Protein AF-A0A520XEC2-F1 (afdb_monomer)

Nearest PDB structures (foldseek):
  7q06-assembly1_D  TM=2.116E-01  e=5.324E+00  Comamonas sp.

Radius of gyration: 23.87 Å; Cα contacts (8 Å, |Δi|>4): 635; chains: 1; bounding box: 54×61×66 Å

pLDDT: mean 87.3, std 12.92, range [34.19, 98.62]

Sequence (380 aa):
MLSDDNLDLIRSQIETAYKATEEPVVKQLRSFAVKIKDEVKILRPYTATAVSFVSADGGNNNIKFNPCVLELVRIVDSRGVQCAIDPIFGNSNLNDLNERVERITPLKRLCDDLDLERLSDISYLLSGMGQPEKTASAVKIYRDIVEWAILYDFLFNEWGNNTIIIREGLLRTKSIKNTLFPILDKKIKEKCIEHKQKRNINVNVVGVAKESAVISRLSLALALENVFRLPYPCYVKVPDEIEQYCYNYDRTWFNTFEEFSGSEENQSYASMGKLFLVKFGDGPFDPVWPVDIAVWDVENAEMILGQLLHDARLGFPIPDFPLSIQNAHGHAKINGIEVEMIEDMLIEGISKTLPDSERESIYRIKYLHRNLTGARYKNA

Secondary structure (DSSP, 8-state):
---HHHHHHHHHHHHHHIIIIIHHHHHHHHHHHHHHHHT-EE------EEEEEEEPPTTTSEEEETTEEEEEEEEEETTS-EEEEEEEETT--HHHHHHHHTT-HHHHHHHHHTT-SSGGGG-GGGGGTT-TTTHHHHHHHHHHHHHHHHHHHHTTS--SS-EEEEEES-SB-SSS-TTTHHHHHHHHHHHHHHHHHHHS--EEEEEE-S--HHHHHHHHHHHHTTTT--SS-EEEEPPHHHHHHH--S-GGGT--GGG--S-GGG---SB-EEEEEEE-SSSTT--EEEEEEEGGGGGGHHHHHHHHHHHHTT--SSTTS-HHHHHHHHHHPPPHHHHHHHHHHHHHHHHHTS-HHHHHHHHHHHHHS--HHHHHHTT-

Mean predicted aligned error: 7.41 Å

Foldseek 3Di:
DDDPVRVVVVVVVVVVCCVVPPVVLLVVLLVLLVVQLVQKDFFAADAAAEKEKDWADQVQQWFDDPPWTWGWGWMAMLVLHTQDTDIDTLQAAQVNQQVVCVVRVLSVVLCVLLVHPGPCLFAVLLNCHNPNVRNVVNVVLVSVSSLLSSLLVVLVDDDPAAYEYEYAAFQFDNSGFQVSQQVSLVSSVVSQVVCCVPPVHGYWYKYWYPDDLLCVSSVVSNVVNLSQLAQHKIKGFNDLVSSVVSDPDDCLQSDEPVVDPDDPPDGGHGGQWGWMWIFLHRHSPGDTIIMTTGPVCVVVVSNNVSNQSVQQCVDPPRHSHGNRNVSNNVSNRDDPVNSVVVVVVVLVVVLVVDDPVVNVVSVCCVPVVPPPVVVVPVVD

Organism: NCBI:txid2597224

Solvent-accessible surface area (backbone atoms only — not comparable to full-atom values): 20348 Å² total; per-residue (Å²): 130,87,52,72,76,56,49,56,53,49,48,53,50,50,54,53,48,37,63,74,64,44,48,64,52,55,52,52,39,33,54,50,26,53,61,50,41,80,58,56,37,82,54,55,79,37,90,54,50,74,43,18,43,24,62,36,54,75,86,64,30,61,47,78,55,86,93,49,38,38,38,48,46,33,29,14,23,37,86,60,50,77,72,41,77,46,84,42,49,58,72,44,41,60,72,64,50,46,65,44,31,80,73,31,66,33,41,33,53,47,33,61,77,65,73,48,93,44,60,66,76,46,16,79,64,44,71,27,32,50,36,78,93,33,20,73,60,15,52,55,35,50,45,52,47,46,52,52,16,44,58,56,45,57,60,72,57,89,73,94,54,38,30,38,42,37,40,78,35,54,45,53,53,85,47,45,34,36,69,51,36,53,57,50,49,51,53,50,53,52,41,31,50,46,38,35,74,77,69,73,26,56,51,47,58,36,8,43,25,94,72,46,57,49,54,69,69,31,45,64,26,31,61,75,65,47,50,67,54,40,80,44,26,30,33,31,74,59,55,67,72,58,49,55,70,43,48,92,65,70,72,42,70,69,36,36,77,88,74,56,93,66,74,85,89,74,60,69,19,24,22,48,41,45,51,25,45,34,28,48,32,45,51,48,81,48,64,71,34,46,34,17,36,33,56,96,48,50,92,46,41,66,57,54,52,7,29,46,33,56,40,7,64,67,15,66,93,54,68,45,37,48,27,36,47,47,40,1,42,60,57,24,53,63,50,74,66,55,51,52,52,52,54,49,53,51,52,51,58,60,36,70,82,47,58,73,78,55,35,53,52,52,54,46,47,62,67,70,66,54,58,68,74,59,66,66,61,73,79,109

Structure (mmCIF, N/CA/C/O backbone):
data_AF-A0A520XEC2-F1
#
_entry.id   AF-A0A520XEC2-F1
#
loop_
_atom_site.group_PDB
_atom_site.id
_atom_site.type_symbol
_atom_site.label_atom_id
_atom_site.label_alt_id
_atom_site.label_comp_id
_atom_site.label_asym_id
_atom_site.label_entity_id
_atom_site.label_seq_id
_atom_site.pdbx_PDB_ins_code
_atom_site.Cartn_x
_atom_site.Cartn_y
_atom_site.Cartn_z
_atom_site.occupancy
_atom_site.B_iso_or_equiv
_atom_site.auth_seq_id
_atom_site.auth_comp_id
_atom_site.auth_asym_id
_atom_site.auth_atom_id
_atom_site.pdbx_PDB_model_num
ATOM 1 N N . MET A 1 1 ? 25.606 -23.451 22.692 1.00 56.66 1 MET A N 1
ATOM 2 C CA . MET A 1 1 ? 24.516 -23.420 23.688 1.00 56.66 1 MET A CA 1
ATOM 3 C C . MET A 1 1 ? 24.970 -22.465 24.781 1.00 56.66 1 MET A C 1
ATOM 5 O O . MET A 1 1 ? 26.112 -22.604 25.203 1.00 56.66 1 MET A O 1
ATOM 9 N N . LEU A 1 2 ? 24.188 -21.439 25.130 1.00 60.25 2 LEU A N 1
ATOM 10 C CA . LEU A 1 2 ? 24.533 -20.555 26.256 1.00 60.25 2 LEU A CA 1
ATOM 11 C C . LEU A 1 2 ? 24.503 -21.395 27.548 1.00 60.25 2 LEU A C 1
ATOM 13 O O . LEU A 1 2 ? 23.601 -22.216 27.689 1.00 60.25 2 LEU A O 1
ATOM 17 N N . SER A 1 3 ? 25.496 -21.254 28.431 1.00 77.50 3 SER A N 1
ATOM 18 C CA . SER A 1 3 ? 25.502 -21.912 29.751 1.00 77.50 3 SER A CA 1
ATOM 19 C C . SER A 1 3 ? 24.485 -21.262 30.695 1.00 77.50 3 SER A C 1
ATOM 21 O O . SER A 1 3 ? 24.172 -20.084 30.528 1.00 77.50 3 SER A O 1
ATOM 23 N N . ASP A 1 4 ? 24.008 -21.998 31.701 1.00 71.56 4 ASP A N 1
ATOM 24 C CA . ASP A 1 4 ? 22.978 -21.516 32.639 1.00 71.56 4 ASP A CA 1
ATOM 25 C C . ASP A 1 4 ? 23.395 -20.225 33.374 1.00 71.56 4 ASP A C 1
ATOM 27 O O . ASP A 1 4 ? 22.620 -19.271 33.416 1.00 71.56 4 ASP A O 1
ATOM 31 N N . ASP A 1 5 ? 24.658 -20.111 33.802 1.00 71.25 5 ASP A N 1
ATOM 32 C CA . ASP A 1 5 ? 25.199 -18.882 34.418 1.00 71.25 5 ASP A CA 1
ATOM 33 C C . ASP A 1 5 ? 25.153 -17.662 33.476 1.00 71.25 5 ASP A C 1
ATOM 35 O O . ASP A 1 5 ? 24.955 -16.522 33.902 1.00 71.25 5 ASP A O 1
ATOM 39 N N . ASN A 1 6 ? 25.311 -17.893 32.168 1.00 81.00 6 ASN A N 1
ATOM 40 C CA . ASN A 1 6 ? 25.213 -16.8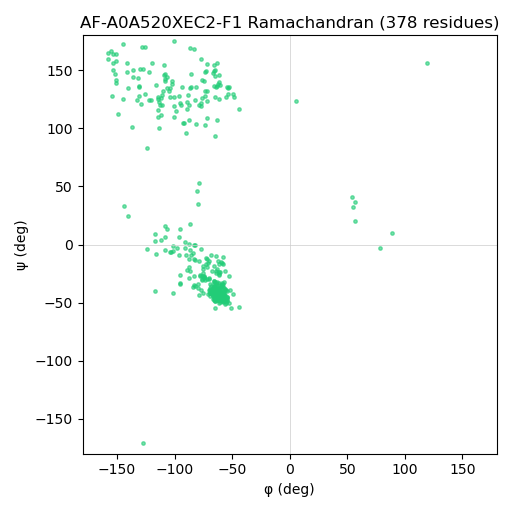34 31.166 1.00 81.00 6 ASN A CA 1
ATOM 41 C C . ASN A 1 6 ? 23.753 -16.438 30.910 1.00 81.00 6 ASN A C 1
ATOM 43 O O . ASN A 1 6 ? 23.491 -15.282 30.584 1.00 81.00 6 ASN A O 1
ATOM 47 N N . LEU A 1 7 ? 22.796 -17.358 31.069 1.00 86.12 7 LEU A N 1
ATOM 48 C CA . LEU A 1 7 ? 21.372 -17.065 30.898 1.00 86.12 7 LEU A CA 1
ATOM 49 C C . LEU A 1 7 ? 20.835 -16.162 32.010 1.00 86.12 7 LEU A C 1
ATOM 51 O O . LEU A 1 7 ? 20.096 -15.224 31.712 1.00 86.12 7 LEU A O 1
ATOM 55 N N . ASP A 1 8 ? 21.230 -16.393 33.262 1.00 88.00 8 ASP A N 1
ATOM 56 C CA . ASP A 1 8 ? 20.793 -15.551 34.382 1.00 88.00 8 ASP A CA 1
ATOM 57 C C . ASP A 1 8 ? 21.402 -14.143 34.317 1.00 88.00 8 ASP A C 1
ATOM 59 O O . ASP A 1 8 ? 20.705 -13.150 34.552 1.00 88.00 8 ASP A O 1
ATOM 63 N N . LEU A 1 9 ? 22.669 -14.030 33.896 1.00 88.75 9 LEU A N 1
ATOM 64 C CA . LEU A 1 9 ? 23.296 -12.735 33.630 1.00 88.75 9 LEU A CA 1
ATOM 65 C C . LEU A 1 9 ? 22.572 -11.979 32.506 1.00 88.75 9 LEU A C 1
ATOM 67 O O . LEU A 1 9 ? 22.241 -10.803 32.673 1.00 88.75 9 LEU A O 1
ATOM 71 N N . ILE A 1 10 ? 22.286 -12.651 31.385 1.00 90.12 10 ILE A N 1
ATOM 72 C CA . ILE A 1 10 ? 21.555 -12.062 30.254 1.00 90.12 10 ILE A CA 1
ATOM 73 C C . ILE A 1 10 ? 20.150 -11.628 30.688 1.00 90.12 10 ILE A C 1
ATOM 75 O O . ILE A 1 10 ? 19.733 -10.519 30.359 1.00 90.12 10 ILE A O 1
ATOM 79 N N . ARG A 1 11 ? 19.428 -12.448 31.463 1.00 91.38 11 ARG A N 1
ATOM 80 C CA . ARG A 1 11 ? 18.095 -12.098 31.979 1.00 91.38 11 ARG A CA 1
ATOM 81 C C . ARG A 1 11 ? 18.143 -10.819 32.814 1.00 91.38 11 ARG A C 1
ATOM 83 O O . ARG A 1 11 ? 17.372 -9.900 32.552 1.00 91.38 11 ARG A O 1
ATOM 90 N N . SER A 1 12 ? 19.077 -10.731 33.760 1.00 91.69 12 SER A N 1
ATOM 91 C CA . SER A 1 12 ? 19.251 -9.546 34.613 1.00 91.69 12 SER A CA 1
ATOM 92 C C . SER A 1 12 ? 19.592 -8.285 33.804 1.00 91.69 12 SER A C 1
ATOM 94 O O . SER A 1 12 ? 19.034 -7.207 34.041 1.00 91.69 12 SER A O 1
ATOM 96 N N . GLN A 1 13 ? 20.458 -8.416 32.793 1.00 92.44 13 GLN A N 1
ATOM 97 C CA . GLN A 1 13 ? 20.800 -7.318 31.887 1.00 92.44 13 GLN A CA 1
ATOM 98 C C . GLN A 1 13 ? 19.598 -6.860 31.052 1.00 92.44 13 GLN A C 1
ATOM 100 O O . GLN A 1 13 ? 19.365 -5.656 30.946 1.00 92.44 13 GLN A O 1
ATOM 105 N N . ILE A 1 14 ? 18.809 -7.796 30.512 1.00 93.31 14 ILE A N 1
ATOM 106 C CA . ILE A 1 14 ? 17.584 -7.491 29.759 1.00 93.31 14 ILE A CA 1
ATOM 107 C C . ILE A 1 14 ? 16.570 -6.775 30.651 1.00 93.31 14 ILE A C 1
ATOM 109 O O . ILE A 1 14 ? 16.028 -5.753 30.243 1.00 93.31 14 ILE A O 1
ATOM 113 N N . GLU A 1 15 ? 16.325 -7.259 31.871 1.00 93.06 15 GLU A N 1
ATOM 114 C CA . GLU A 1 15 ? 15.374 -6.627 32.794 1.00 93.06 15 GLU A CA 1
ATOM 115 C C . GLU A 1 15 ? 15.797 -5.208 33.185 1.00 93.06 15 GLU A C 1
ATOM 117 O O . GLU A 1 15 ? 14.964 -4.300 33.248 1.00 93.06 15 GLU A O 1
ATOM 122 N N . THR A 1 16 ? 17.092 -5.007 33.433 1.00 92.94 16 THR A N 1
ATOM 123 C CA . THR A 1 16 ? 17.647 -3.692 33.775 1.00 92.94 16 THR A CA 1
ATOM 124 C C . THR A 1 16 ? 17.535 -2.730 32.595 1.00 92.94 16 THR A C 1
ATOM 126 O O . THR A 1 16 ? 17.061 -1.606 32.769 1.00 92.94 16 THR A O 1
ATOM 129 N N . ALA A 1 17 ? 17.911 -3.175 31.392 1.00 90.38 17 ALA A N 1
ATOM 130 C CA . ALA A 1 17 ? 17.786 -2.383 30.172 1.00 90.38 17 ALA A CA 1
ATOM 131 C C . ALA A 1 17 ? 16.318 -2.041 29.880 1.00 90.38 17 ALA A C 1
ATOM 133 O O . ALA A 1 17 ? 15.995 -0.875 29.684 1.00 90.38 17 ALA A O 1
ATOM 134 N N . TYR A 1 18 ? 15.414 -3.023 29.965 1.00 92.56 18 TYR A N 1
ATOM 135 C CA . TYR A 1 18 ? 13.980 -2.822 29.765 1.00 92.56 18 TYR A CA 1
ATOM 136 C C . TYR A 1 18 ? 13.420 -1.742 30.696 1.00 92.56 18 TYR A C 1
ATOM 138 O O . TYR A 1 18 ? 12.778 -0.806 30.224 1.00 92.56 18 TYR A O 1
ATOM 146 N N . LYS A 1 19 ? 13.688 -1.826 32.006 1.00 92.56 19 LYS A N 1
ATOM 147 C CA . LYS A 1 19 ? 13.205 -0.829 32.979 1.00 92.56 19 LYS A CA 1
ATOM 148 C C . LYS A 1 19 ? 13.755 0.571 32.697 1.00 92.56 19 LYS A C 1
ATOM 150 O O . LYS A 1 19 ? 13.046 1.555 32.882 1.00 92.56 19 LYS A O 1
ATOM 155 N N . ALA A 1 20 ? 15.012 0.664 32.262 1.00 90.62 20 ALA A N 1
ATOM 156 C CA . ALA A 1 20 ? 15.670 1.940 32.010 1.00 90.62 20 ALA A CA 1
ATOM 157 C C . ALA A 1 20 ? 15.228 2.607 30.695 1.00 90.62 20 ALA A C 1
ATOM 159 O O . ALA A 1 20 ? 15.088 3.829 30.669 1.00 90.62 20 ALA A O 1
ATOM 160 N N . THR A 1 21 ? 15.023 1.840 29.616 1.00 90.38 21 THR A N 1
ATOM 161 C CA . THR A 1 21 ? 14.820 2.397 28.264 1.00 90.38 21 THR A CA 1
ATOM 162 C C . THR A 1 21 ? 13.452 2.095 27.659 1.00 90.38 21 THR A C 1
ATOM 164 O O . THR A 1 21 ? 12.860 2.980 27.047 1.00 90.38 21 THR A O 1
ATOM 167 N N . GLU A 1 22 ? 12.918 0.886 27.843 1.00 90.62 22 GLU A N 1
ATOM 168 C CA . GLU A 1 22 ? 11.718 0.423 27.130 1.00 90.62 22 GLU A CA 1
ATOM 169 C C . GLU A 1 22 ? 10.422 0.623 27.925 1.00 90.62 22 GLU A C 1
ATOM 171 O O . GLU A 1 22 ? 9.382 0.934 27.348 1.00 90.62 22 GLU A O 1
ATOM 176 N N . GLU A 1 23 ? 10.448 0.495 29.254 1.00 92.88 23 GLU A N 1
ATOM 177 C CA . GLU A 1 23 ? 9.249 0.637 30.088 1.00 92.88 23 GLU A CA 1
ATOM 178 C C . GLU A 1 23 ? 8.539 1.999 29.901 1.00 92.88 23 GLU A C 1
ATOM 180 O O . GLU A 1 23 ? 7.308 2.007 29.767 1.00 92.88 23 GLU A O 1
ATOM 185 N N . PRO A 1 24 ? 9.243 3.152 29.834 1.00 93.94 24 PRO A N 1
ATOM 186 C CA . PRO A 1 24 ? 8.605 4.437 29.541 1.00 93.94 24 PRO A CA 1
ATOM 187 C C . PRO A 1 24 ? 7.956 4.476 28.151 1.00 93.94 24 PRO A C 1
ATOM 189 O O . PRO A 1 24 ? 6.856 5.011 28.007 1.00 93.94 24 PRO A O 1
ATOM 192 N N . VAL A 1 25 ? 8.596 3.865 27.147 1.00 92.94 25 VAL A N 1
ATOM 193 C CA . VAL A 1 25 ? 8.080 3.780 25.772 1.00 92.94 25 VAL A CA 1
ATOM 194 C C . VAL A 1 25 ? 6.808 2.939 25.738 1.00 92.94 25 VAL A C 1
ATOM 196 O O . VAL A 1 25 ? 5.799 3.370 25.184 1.00 92.94 25 VAL A O 1
ATOM 199 N N . VAL A 1 26 ? 6.798 1.779 26.402 1.00 94.56 26 VAL A N 1
ATOM 200 C CA . VAL A 1 26 ? 5.602 0.931 26.519 1.00 94.56 26 VAL A CA 1
ATOM 201 C C . VAL A 1 26 ? 4.465 1.685 27.212 1.00 94.56 26 VAL A C 1
ATOM 203 O O . VAL A 1 26 ? 3.330 1.637 26.741 1.00 94.56 26 VAL A O 1
ATOM 206 N N . LYS A 1 27 ? 4.743 2.420 28.297 1.00 96.19 27 LYS A N 1
ATOM 207 C CA . LYS A 1 27 ? 3.730 3.246 28.980 1.00 96.19 27 LYS A CA 1
ATOM 208 C C . LYS A 1 27 ? 3.148 4.321 28.060 1.00 96.19 27 LYS A C 1
ATOM 210 O O . LYS A 1 27 ? 1.932 4.497 28.046 1.00 96.19 27 LYS A O 1
ATOM 215 N N . GLN A 1 28 ? 3.987 4.988 27.269 1.00 95.81 28 GLN A N 1
ATOM 216 C CA . GLN A 1 28 ? 3.549 5.987 26.293 1.00 95.81 28 GLN A CA 1
ATOM 217 C C . GLN A 1 28 ? 2.708 5.371 25.163 1.00 95.81 28 GLN A C 1
ATOM 219 O O . GLN A 1 28 ? 1.663 5.899 24.797 1.00 95.81 28 GLN A O 1
ATOM 224 N N . LEU A 1 29 ? 3.108 4.218 24.628 1.00 96.56 29 LEU A N 1
ATOM 225 C CA . LEU A 1 29 ? 2.330 3.519 23.601 1.00 96.56 29 LEU A CA 1
ATOM 226 C C . LEU A 1 29 ? 0.972 3.045 24.144 1.00 96.56 29 LEU A C 1
ATOM 228 O O . LEU A 1 29 ? -0.032 3.095 23.435 1.00 96.56 29 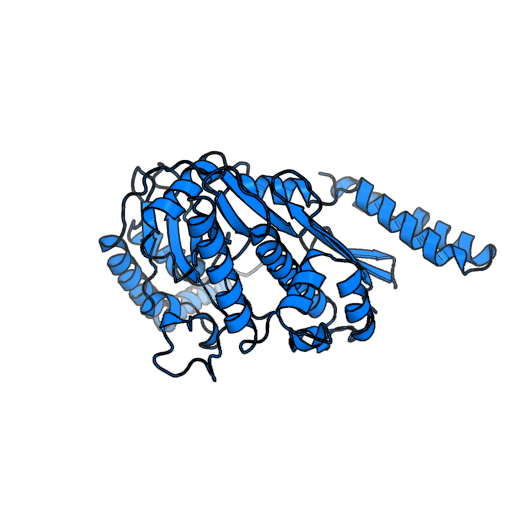LEU A O 1
ATOM 232 N N . ARG A 1 30 ? 0.910 2.632 25.417 1.00 97.69 30 ARG A N 1
ATOM 233 C CA . ARG A 1 30 ? -0.353 2.290 26.089 1.00 97.69 30 ARG A CA 1
ATOM 234 C C . ARG A 1 30 ? -1.266 3.500 26.266 1.00 97.69 30 ARG A C 1
ATOM 236 O O . ARG A 1 30 ? -2.461 3.366 26.020 1.00 97.69 30 ARG A O 1
ATOM 243 N N . SER A 1 31 ? -0.746 4.679 26.617 1.00 97.31 31 SER A N 1
ATOM 244 C CA . SER A 1 31 ? -1.588 5.884 26.696 1.00 97.31 31 SER A CA 1
ATOM 245 C C . SER A 1 31 ? -2.157 6.280 25.329 1.00 97.31 31 SER A C 1
ATOM 247 O O . SER A 1 31 ? -3.324 6.659 25.243 1.00 97.31 31 SER A O 1
ATOM 249 N N . PHE A 1 32 ? -1.388 6.106 24.249 1.00 97.44 32 PHE A N 1
ATOM 250 C CA . PHE A 1 32 ? -1.891 6.252 22.881 1.00 97.44 32 PHE A CA 1
ATOM 251 C C . PHE A 1 32 ? -2.988 5.241 22.538 1.00 97.44 32 PHE A C 1
ATOM 253 O O . PHE A 1 32 ? -4.012 5.626 21.979 1.00 97.44 32 PHE A O 1
ATOM 260 N N . ALA A 1 33 ? -2.824 3.970 22.908 1.00 97.62 33 ALA A N 1
ATOM 261 C CA . ALA A 1 33 ? -3.850 2.952 22.691 1.00 97.62 33 ALA A CA 1
ATOM 262 C C . ALA A 1 33 ? -5.160 3.269 23.437 1.00 97.62 33 ALA A C 1
ATOM 264 O O . ALA A 1 33 ? -6.235 3.086 22.868 1.00 97.62 33 ALA A O 1
ATOM 265 N N . VAL A 1 34 ? -5.086 3.799 24.665 1.00 97.19 34 VAL A N 1
ATOM 266 C CA . VAL A 1 34 ? -6.268 4.280 25.404 1.00 97.19 34 VAL A CA 1
ATOM 267 C C . VAL A 1 34 ? -6.953 5.423 24.656 1.00 97.19 34 VAL A C 1
ATOM 269 O O . VAL A 1 34 ? -8.156 5.350 24.439 1.00 97.19 34 VAL A O 1
ATOM 272 N N . LYS A 1 35 ? -6.198 6.426 24.186 1.00 96.12 35 LYS A N 1
ATOM 273 C CA . LYS A 1 35 ? -6.756 7.542 23.402 1.00 96.12 35 LYS A CA 1
ATOM 274 C C . LYS A 1 35 ? -7.473 7.051 22.140 1.00 96.12 35 LYS A C 1
ATOM 276 O O . LYS A 1 35 ? -8.586 7.473 21.857 1.00 96.12 35 LYS A O 1
ATOM 281 N N . ILE A 1 36 ? -6.852 6.124 21.408 1.00 96.69 36 ILE A N 1
ATOM 282 C CA . ILE A 1 36 ? -7.432 5.526 20.198 1.00 96.69 36 ILE A CA 1
ATOM 283 C C . ILE A 1 36 ? -8.736 4.788 20.516 1.00 96.69 36 ILE A C 1
ATOM 285 O O . ILE A 1 36 ? -9.684 4.862 19.739 1.00 96.69 36 ILE A O 1
ATOM 289 N N . LYS A 1 37 ? -8.794 4.071 21.644 1.00 96.69 37 LYS A N 1
ATOM 290 C CA . LYS A 1 37 ? -9.948 3.254 22.038 1.00 96.69 37 LYS A CA 1
ATOM 291 C C . LYS A 1 37 ? -11.250 4.044 22.098 1.00 96.69 37 LYS A C 1
ATOM 293 O O . LYS A 1 37 ? -12.276 3.531 21.659 1.00 96.69 37 LYS A O 1
ATOM 298 N N . ASP A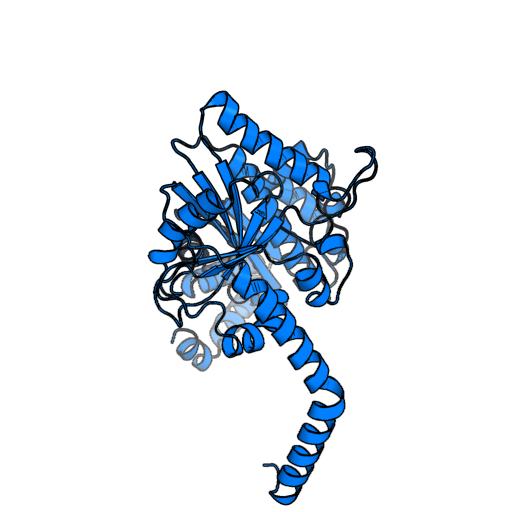 1 38 ? -11.189 5.275 22.593 1.00 93.88 38 ASP A N 1
ATOM 299 C CA . ASP A 1 38 ? -12.361 6.142 22.738 1.00 93.88 38 ASP A CA 1
ATOM 300 C C . ASP A 1 38 ? -12.875 6.676 21.387 1.00 93.88 38 ASP A C 1
ATOM 302 O O . ASP A 1 38 ? -14.022 7.109 21.282 1.00 93.88 38 ASP A O 1
ATOM 306 N N . GLU A 1 39 ? -12.057 6.601 20.332 1.00 96.69 39 GLU A N 1
ATOM 307 C CA . GLU A 1 39 ? -12.385 7.061 18.979 1.00 96.69 39 GLU A CA 1
ATOM 308 C C . GLU A 1 39 ? -12.782 5.920 18.022 1.00 96.69 39 GLU A C 1
ATOM 310 O O . GLU A 1 39 ? -13.110 6.176 16.859 1.00 96.69 39 GLU A O 1
ATOM 315 N N . VAL A 1 40 ? -12.772 4.661 18.484 1.00 98.06 40 VAL A N 1
ATOM 316 C CA . VAL A 1 40 ? -13.125 3.499 17.654 1.00 98.06 40 VAL A CA 1
ATOM 317 C C . VAL A 1 40 ? -14.596 3.555 17.243 1.00 98.06 40 VAL A C 1
ATOM 319 O O . VAL A 1 40 ? -15.506 3.621 18.070 1.00 98.06 40 VAL A O 1
ATOM 322 N N . LYS A 1 41 ? -14.837 3.456 15.935 1.00 98.25 41 LYS A N 1
ATOM 323 C CA . LYS A 1 41 ? -16.165 3.474 15.318 1.00 98.25 41 LYS A CA 1
ATOM 324 C C . LYS A 1 41 ? -16.534 2.099 14.781 1.00 98.25 41 LYS A C 1
ATOM 326 O O . LYS A 1 41 ? -15.686 1.354 14.293 1.00 98.25 41 LYS A O 1
ATOM 331 N N . ILE A 1 42 ? -17.823 1.772 14.848 1.00 97.94 42 ILE A N 1
ATOM 332 C CA . ILE A 1 42 ? -18.380 0.578 14.199 1.00 97.94 42 ILE A CA 1
ATOM 333 C C . ILE A 1 42 ? -18.258 0.748 12.683 1.00 97.94 42 ILE A C 1
ATOM 335 O O . ILE A 1 42 ? -18.571 1.814 12.158 1.00 97.94 42 ILE A O 1
ATOM 339 N N . LEU A 1 43 ? -17.843 -0.307 11.985 1.00 97.50 43 LEU A N 1
ATOM 340 C CA . LEU A 1 43 ? -17.756 -0.331 10.532 1.00 97.50 43 LEU A CA 1
ATOM 341 C C . LEU A 1 43 ? -18.963 -1.062 9.934 1.00 97.50 43 LEU A C 1
ATOM 343 O O . LEU A 1 43 ? -19.263 -2.198 10.303 1.00 97.50 43 LEU A O 1
ATOM 347 N N . ARG A 1 44 ? -19.654 -0.411 8.996 1.00 95.31 44 ARG A N 1
ATOM 348 C CA . ARG A 1 44 ? -20.824 -0.964 8.299 1.00 95.31 44 ARG A CA 1
ATOM 349 C C . ARG A 1 44 ? -20.463 -1.335 6.862 1.00 95.31 44 ARG A C 1
ATOM 351 O O . ARG A 1 44 ? -19.678 -0.617 6.256 1.00 95.31 44 ARG A O 1
ATOM 358 N N . PRO A 1 45 ? -21.017 -2.421 6.300 1.00 94.19 45 PRO A N 1
ATOM 359 C CA . PRO A 1 45 ? -20.715 -2.820 4.931 1.00 94.19 45 PRO A CA 1
ATOM 360 C C . PRO A 1 45 ? -21.413 -1.914 3.908 1.00 94.19 45 PRO A C 1
ATOM 362 O O . PRO A 1 45 ? -22.588 -1.583 4.064 1.00 94.19 45 PRO A O 1
ATOM 365 N N . TYR A 1 46 ? -20.706 -1.590 2.826 1.00 94.00 46 TYR A N 1
ATOM 366 C CA . TYR A 1 46 ? -21.230 -0.913 1.637 1.00 94.00 46 TYR A CA 1
ATOM 367 C C . TYR A 1 46 ? -20.801 -1.691 0.388 1.00 94.00 46 TYR A C 1
ATOM 369 O O . TYR A 1 46 ? -19.770 -2.355 0.386 1.00 94.00 46 TYR A O 1
ATOM 377 N N . THR A 1 47 ? -21.587 -1.636 -0.685 1.00 90.31 47 THR A N 1
ATOM 378 C CA . THR A 1 47 ? -21.268 -2.339 -1.934 1.00 90.31 47 THR A CA 1
ATOM 379 C C . THR A 1 47 ? -20.518 -1.432 -2.906 1.00 90.31 47 THR A C 1
ATOM 381 O O . THR A 1 47 ? -20.878 -0.272 -3.114 1.00 90.31 47 THR A O 1
ATOM 384 N N . ALA A 1 48 ? -19.468 -1.975 -3.517 1.00 93.00 48 ALA A N 1
ATOM 385 C CA . ALA A 1 48 ? -18.718 -1.355 -4.603 1.00 93.00 48 ALA A CA 1
ATOM 386 C C . ALA A 1 48 ? -17.982 -2.425 -5.411 1.00 93.00 48 ALA A C 1
ATOM 388 O O . ALA A 1 48 ? -17.810 -3.557 -4.961 1.00 93.00 48 ALA A O 1
ATOM 389 N N . THR A 1 49 ? -17.528 -2.049 -6.603 1.00 94.25 49 THR A N 1
ATOM 390 C CA . THR A 1 49 ? -16.540 -2.836 -7.344 1.00 94.25 49 THR A CA 1
ATOM 391 C C . THR A 1 49 ? -15.168 -2.584 -6.725 1.00 94.25 49 THR A C 1
ATOM 393 O O . THR A 1 49 ? -14.714 -1.444 -6.706 1.00 94.25 49 THR A O 1
ATOM 396 N N . ALA A 1 50 ? -14.509 -3.622 -6.217 1.00 94.69 50 ALA A N 1
ATOM 397 C CA . ALA A 1 50 ? -13.136 -3.531 -5.735 1.00 94.69 50 ALA A CA 1
ATOM 398 C C . ALA A 1 50 ? -12.170 -3.977 -6.831 1.00 94.69 50 ALA A C 1
ATOM 400 O O . ALA A 1 50 ? -12.329 -5.053 -7.409 1.00 94.69 50 ALA A O 1
ATOM 401 N N . VAL A 1 51 ? -11.173 -3.146 -7.126 1.00 95.56 51 VAL A N 1
ATOM 402 C CA . VAL A 1 51 ? -10.107 -3.485 -8.068 1.00 95.56 51 VAL A CA 1
ATOM 403 C C . VAL A 1 51 ? -8.773 -3.168 -7.426 1.00 95.56 51 VAL A C 1
ATOM 405 O O . VAL A 1 51 ? -8.539 -2.055 -6.970 1.00 95.56 51 VAL A O 1
ATOM 408 N N . SER A 1 52 ? -7.873 -4.141 -7.428 1.00 94.75 52 SER A N 1
ATOM 409 C CA . SER A 1 52 ? -6.477 -3.945 -7.046 1.00 94.75 52 SER A CA 1
ATOM 410 C C . SER A 1 52 ? -5.537 -4.417 -8.143 1.00 94.75 52 SER A C 1
ATOM 412 O O . SER A 1 52 ? -5.944 -5.081 -9.101 1.00 94.75 52 SER A O 1
ATOM 414 N N . PHE A 1 53 ? -4.268 -4.084 -7.965 1.00 94.38 53 PHE A N 1
ATOM 415 C CA . PHE A 1 53 ? -3.150 -4.551 -8.765 1.00 94.38 53 PHE A CA 1
ATOM 416 C C . PHE A 1 53 ? -1.961 -4.803 -7.842 1.00 94.38 53 PHE A C 1
ATOM 418 O O . PHE A 1 53 ? -1.820 -4.157 -6.802 1.00 94.38 53 PHE A O 1
ATOM 425 N N . VAL A 1 54 ? -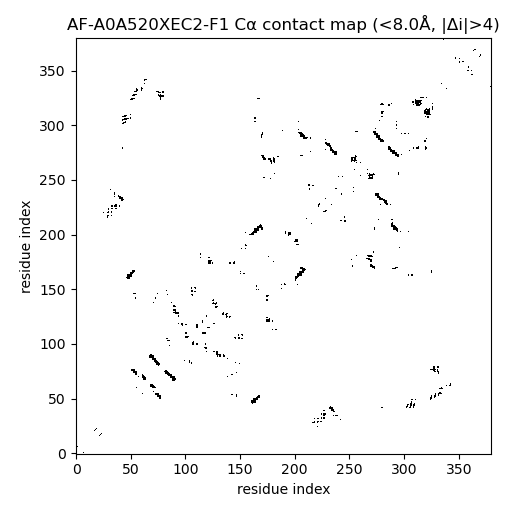1.134 -5.775 -8.208 1.00 87.69 54 VAL A N 1
ATOM 426 C CA . VAL A 1 54 ? 0.001 -6.217 -7.398 1.00 87.69 54 VAL A CA 1
ATOM 427 C C . VAL A 1 54 ? 1.178 -6.505 -8.311 1.00 87.69 54 VAL A C 1
ATOM 429 O O . VAL A 1 54 ? 1.025 -7.168 -9.343 1.00 87.69 54 VAL A O 1
ATOM 432 N N . SER A 1 55 ? 2.362 -6.024 -7.931 1.00 83.62 55 SER A N 1
ATOM 433 C CA . SER A 1 55 ? 3.592 -6.504 -8.545 1.00 83.62 55 SER A CA 1
ATOM 434 C C . SER A 1 55 ? 3.951 -7.881 -8.012 1.00 83.62 55 SER A C 1
ATOM 436 O O . SER A 1 55 ? 3.892 -8.147 -6.813 1.00 83.62 55 SER A O 1
ATOM 438 N N . ALA A 1 56 ? 4.448 -8.732 -8.899 1.00 77.25 56 ALA A N 1
ATOM 439 C CA . ALA A 1 56 ? 5.107 -9.964 -8.519 1.00 77.25 56 ALA A CA 1
ATOM 440 C C . ALA A 1 56 ? 6.240 -9.655 -7.514 1.00 77.25 56 ALA A C 1
ATOM 442 O O . ALA A 1 56 ? 6.976 -8.670 -7.673 1.00 77.25 56 ALA A O 1
ATOM 443 N N . ASP A 1 57 ? 6.331 -10.446 -6.444 1.00 66.19 57 ASP A N 1
ATOM 444 C CA . ASP A 1 57 ? 7.237 -10.182 -5.326 1.00 66.19 57 ASP A CA 1
ATOM 445 C C . ASP A 1 57 ? 8.705 -10.476 -5.694 1.00 66.19 57 ASP A C 1
ATOM 447 O O . ASP A 1 57 ? 9.014 -11.379 -6.472 1.00 66.19 57 ASP A O 1
ATOM 451 N N . GLY A 1 58 ? 9.638 -9.724 -5.105 1.00 50.00 58 GLY A N 1
ATOM 452 C CA . GLY A 1 58 ? 11.058 -9.733 -5.466 1.00 50.00 58 GLY A CA 1
ATOM 453 C C . GLY A 1 58 ? 11.765 -11.072 -5.229 1.00 50.00 58 GLY A C 1
ATOM 454 O O . GLY A 1 58 ? 12.788 -11.334 -5.858 1.00 50.00 58 GLY A O 1
ATOM 455 N N . GLY A 1 59 ? 11.223 -11.939 -4.366 1.00 49.03 59 GLY A N 1
ATOM 456 C CA . GLY A 1 59 ? 11.749 -13.290 -4.143 1.00 49.03 59 GLY A CA 1
ATOM 457 C C . GLY A 1 59 ? 11.531 -14.250 -5.319 1.00 49.03 59 GLY A C 1
ATOM 458 O O . GLY A 1 59 ? 12.368 -15.121 -5.542 1.00 49.03 59 GLY A O 1
ATOM 459 N N . ASN A 1 60 ? 10.458 -14.056 -6.096 1.00 52.38 60 ASN A N 1
ATOM 460 C CA . ASN A 1 60 ? 10.073 -14.942 -7.204 1.00 52.38 60 ASN A CA 1
ATOM 461 C C . ASN A 1 60 ? 10.456 -14.396 -8.588 1.00 52.38 60 ASN A C 1
ATOM 463 O O . ASN A 1 60 ? 10.298 -15.099 -9.581 1.00 52.38 60 ASN A O 1
ATOM 467 N N . ASN A 1 61 ? 10.981 -13.169 -8.660 1.00 62.31 61 ASN A N 1
ATOM 468 C CA . ASN A 1 61 ? 11.259 -12.492 -9.931 1.00 62.31 61 ASN A CA 1
ATOM 469 C C . ASN A 1 61 ? 12.747 -12.381 -10.266 1.00 62.31 61 ASN A C 1
ATOM 471 O O . ASN A 1 61 ? 13.079 -11.856 -11.328 1.00 62.31 61 ASN A O 1
ATOM 475 N N . ASN A 1 62 ? 13.636 -12.804 -9.362 1.00 63.22 62 ASN A N 1
ATOM 476 C CA . ASN A 1 62 ? 15.078 -12.753 -9.575 1.00 63.22 62 ASN A CA 1
ATOM 477 C C . ASN A 1 62 ? 15.559 -14.081 -10.173 1.00 63.22 62 ASN A C 1
ATOM 479 O O . ASN A 1 62 ? 15.659 -15.096 -9.480 1.00 63.22 62 ASN A O 1
ATOM 483 N N . ILE A 1 63 ? 15.853 -14.058 -11.468 1.00 70.38 63 ILE A N 1
ATOM 484 C CA . ILE A 1 63 ? 16.332 -15.203 -12.235 1.00 70.38 63 ILE A CA 1
ATOM 485 C C . ILE A 1 63 ? 17.844 -15.063 -12.381 1.00 70.38 63 ILE A C 1
ATOM 487 O O . ILE A 1 63 ? 18.345 -14.077 -12.931 1.00 70.38 63 ILE A O 1
ATOM 491 N N . LYS A 1 64 ? 18.583 -16.043 -11.848 1.00 68.50 64 LYS A N 1
ATOM 492 C CA . LYS A 1 64 ? 20.049 -16.014 -11.788 1.00 68.50 64 LYS A CA 1
ATOM 493 C C . LYS A 1 64 ? 20.644 -17.064 -12.706 1.00 68.50 64 LYS A C 1
ATOM 495 O O . LYS A 1 64 ? 20.626 -18.250 -12.393 1.00 68.50 64 LYS A O 1
ATOM 500 N N . PHE A 1 65 ? 21.293 -16.598 -13.763 1.00 70.38 65 PHE A N 1
ATOM 501 C CA . PHE A 1 65 ? 22.208 -17.394 -14.564 1.00 70.38 65 PHE A CA 1
ATOM 502 C C . PHE A 1 65 ? 23.554 -16.676 -14.608 1.00 70.38 65 PHE A C 1
ATOM 504 O O . PHE A 1 65 ? 23.818 -15.903 -15.522 1.00 70.38 65 PHE A O 1
ATOM 511 N N . ASN A 1 66 ? 24.383 -16.863 -13.575 1.00 63.28 66 ASN A N 1
ATOM 512 C CA . ASN A 1 66 ? 25.612 -16.086 -13.393 1.00 63.28 66 ASN A CA 1
ATOM 513 C C . ASN A 1 66 ? 26.473 -16.047 -14.676 1.00 63.28 66 ASN A C 1
ATOM 515 O O . ASN A 1 66 ? 26.774 -17.109 -15.223 1.00 63.28 66 ASN A O 1
ATOM 519 N N . PRO A 1 67 ? 26.912 -14.854 -15.125 1.00 65.69 67 PRO A N 1
ATOM 520 C CA . PRO A 1 67 ? 26.812 -13.550 -14.451 1.00 65.69 67 PRO A CA 1
ATOM 521 C C . PRO A 1 67 ? 25.506 -12.765 -14.710 1.00 65.69 67 PRO A C 1
ATOM 523 O O . PRO A 1 67 ? 25.351 -11.659 -14.199 1.00 65.69 67 PRO A O 1
ATOM 526 N N . CYS A 1 68 ? 24.568 -13.293 -15.495 1.00 72.81 68 CYS A N 1
ATOM 527 C CA . CYS A 1 68 ? 23.303 -12.639 -15.818 1.00 72.81 68 CYS A CA 1
ATOM 528 C C . CYS A 1 68 ? 22.304 -12.729 -14.654 1.00 72.81 68 CYS A C 1
ATOM 530 O O . CYS A 1 68 ? 21.906 -13.813 -14.222 1.00 72.81 68 CYS A O 1
ATOM 532 N N . VAL A 1 69 ? 21.865 -11.563 -14.184 1.00 77.44 69 VAL A N 1
ATOM 533 C CA . VAL A 1 69 ? 20.752 -11.418 -13.241 1.00 77.44 69 VAL A CA 1
ATOM 534 C C . VAL A 1 69 ? 19.628 -10.712 -13.977 1.00 77.44 69 VAL A C 1
ATOM 536 O O . VAL A 1 69 ? 19.840 -9.620 -14.506 1.00 77.44 69 VAL A O 1
ATOM 539 N N . LEU A 1 70 ? 18.461 -11.343 -14.026 1.00 82.81 70 LEU A N 1
ATOM 540 C CA . LEU A 1 70 ? 17.250 -10.782 -14.601 1.00 82.81 70 LEU A CA 1
ATOM 541 C C . LEU A 1 70 ? 16.220 -10.589 -13.488 1.00 82.81 70 LEU A C 1
ATOM 543 O O . LEU A 1 70 ? 15.905 -11.529 -12.763 1.00 82.81 70 LEU A O 1
ATOM 547 N N . GLU A 1 71 ? 15.690 -9.379 -13.373 1.00 84.00 71 GLU A N 1
ATOM 548 C CA . GLU A 1 71 ? 14.564 -9.048 -12.509 1.00 84.00 71 GLU A CA 1
ATOM 549 C C . GLU A 1 71 ? 13.347 -8.730 -13.374 1.00 84.00 71 GLU A C 1
ATOM 551 O O . GLU A 1 71 ? 13.379 -7.825 -14.208 1.00 84.00 71 GLU A O 1
ATOM 556 N N . LEU A 1 72 ? 12.267 -9.491 -13.196 1.00 86.38 72 LEU A N 1
ATOM 557 C CA . LEU A 1 72 ? 11.020 -9.240 -13.910 1.00 86.38 72 LEU A CA 1
ATOM 558 C C . LEU A 1 72 ? 10.132 -8.271 -13.119 1.00 86.38 72 LEU A C 1
ATOM 560 O O . LEU A 1 72 ? 9.660 -8.599 -12.029 1.00 86.38 72 LEU A O 1
ATOM 564 N N . VAL A 1 73 ? 9.855 -7.095 -13.679 1.00 89.56 73 VAL A N 1
ATOM 565 C CA . VAL A 1 73 ? 8.828 -6.183 -13.160 1.00 89.56 73 VAL A CA 1
ATOM 566 C C . VAL A 1 73 ? 7.516 -6.531 -13.840 1.00 89.56 73 VAL A C 1
ATOM 568 O O . VAL A 1 73 ? 7.255 -6.129 -14.969 1.00 89.56 73 VAL A O 1
ATOM 571 N N . ARG A 1 74 ? 6.705 -7.343 -13.165 1.00 91.19 74 ARG A N 1
ATOM 572 C CA . ARG A 1 74 ? 5.408 -7.809 -13.660 1.00 91.19 74 ARG A CA 1
ATOM 573 C C . ARG A 1 74 ? 4.313 -7.381 -12.700 1.00 91.19 74 ARG A C 1
ATOM 575 O O . ARG A 1 74 ? 4.376 -7.742 -11.530 1.00 91.19 74 ARG A O 1
ATOM 582 N N . ILE A 1 75 ? 3.312 -6.666 -13.203 1.00 94.06 75 ILE A N 1
ATOM 583 C CA . ILE A 1 75 ? 2.181 -6.167 -12.414 1.00 94.06 75 ILE A CA 1
ATOM 584 C C . ILE A 1 75 ? 0.884 -6.638 -13.059 1.00 94.06 75 ILE A C 1
ATOM 586 O O . ILE A 1 75 ? 0.693 -6.492 -14.269 1.00 94.06 75 ILE A O 1
ATOM 590 N N . VAL A 1 76 ? 0.008 -7.223 -12.245 1.00 94.94 76 VAL A N 1
ATOM 591 C CA . VAL A 1 76 ? -1.246 -7.845 -12.685 1.00 94.94 76 VAL A CA 1
ATOM 592 C C . VAL A 1 76 ? -2.387 -7.354 -11.807 1.00 94.94 76 VAL A C 1
ATOM 594 O O . VAL A 1 76 ? -2.204 -7.150 -10.605 1.00 94.94 76 VAL A O 1
ATOM 597 N N . ASP A 1 77 ? -3.562 -7.161 -12.401 1.00 95.94 77 ASP A N 1
ATOM 598 C CA . ASP A 1 77 ? -4.761 -6.782 -11.663 1.00 95.94 77 ASP A CA 1
ATOM 599 C C . ASP A 1 77 ? -5.489 -7.984 -11.031 1.00 95.94 77 ASP A C 1
ATOM 601 O O . ASP A 1 77 ? -5.247 -9.161 -11.322 1.00 95.94 77 ASP A O 1
ATOM 605 N N . SER A 1 78 ? -6.434 -7.672 -10.151 1.00 95.19 78 SER A N 1
ATOM 606 C CA . SER A 1 78 ? -7.302 -8.647 -9.475 1.00 95.19 78 SER A CA 1
ATOM 607 C C . SER A 1 78 ? -8.144 -9.525 -10.414 1.00 95.19 78 SER A C 1
ATOM 609 O O . SER A 1 78 ? -8.636 -10.566 -9.984 1.00 95.19 78 SER A O 1
ATOM 611 N N . ARG A 1 79 ? -8.282 -9.156 -11.694 1.00 94.06 79 ARG A N 1
ATOM 612 C CA . ARG A 1 79 ? -8.997 -9.913 -12.736 1.00 94.06 79 ARG A CA 1
ATOM 613 C C . ARG A 1 79 ? -8.053 -10.749 -13.607 1.00 94.06 79 ARG A C 1
ATOM 615 O O . ARG A 1 79 ? -8.522 -11.466 -14.484 1.00 94.06 79 ARG A O 1
ATOM 622 N N . GLY A 1 80 ? -6.743 -10.662 -13.376 1.00 92.88 80 GLY A N 1
ATOM 623 C CA . GLY A 1 80 ? -5.719 -11.389 -14.126 1.00 92.88 80 GLY A CA 1
ATOM 624 C C . GLY A 1 80 ? -5.217 -10.653 -15.366 1.00 92.88 80 GLY A C 1
ATOM 625 O O . GLY A 1 80 ? -4.483 -11.236 -16.162 1.00 92.88 80 GLY A O 1
ATOM 626 N N . VAL A 1 81 ? -5.582 -9.381 -15.547 1.00 94.75 81 VAL A N 1
ATOM 627 C CA . VAL A 1 81 ? -5.091 -8.565 -16.659 1.00 94.75 81 VAL A CA 1
ATOM 628 C C . VAL A 1 81 ? -3.662 -8.128 -16.367 1.00 94.75 81 VAL A C 1
ATOM 630 O O . VAL A 1 81 ? -3.375 -7.531 -15.330 1.00 94.75 81 VAL A O 1
ATOM 633 N N . GLN A 1 82 ? -2.760 -8.407 -17.304 1.00 94.19 82 GLN A N 1
ATOM 634 C CA . GLN A 1 82 ? -1.378 -7.955 -17.232 1.00 94.19 82 GLN A CA 1
ATOM 635 C C . GLN A 1 82 ? -1.301 -6.445 -17.487 1.00 94.19 82 GLN A C 1
ATOM 637 O O . GLN A 1 82 ? -1.486 -5.995 -18.615 1.00 94.19 82 GLN A O 1
ATOM 642 N N . CYS A 1 83 ? -1.014 -5.671 -16.443 1.00 93.88 83 CYS A N 1
ATOM 643 C CA . CYS A 1 83 ? -0.930 -4.211 -16.512 1.00 93.88 83 CYS A CA 1
ATOM 644 C C . CYS A 1 83 ? 0.448 -3.735 -16.985 1.00 93.88 83 CYS A C 1
ATOM 646 O O . CYS A 1 83 ? 0.552 -2.754 -17.717 1.00 93.88 83 CYS A O 1
ATOM 648 N N . ALA A 1 84 ? 1.507 -4.431 -16.569 1.00 93.75 84 ALA A N 1
ATOM 649 C CA . ALA A 1 84 ? 2.870 -4.172 -17.015 1.00 93.75 84 ALA A CA 1
ATOM 650 C C . ALA A 1 84 ? 3.707 -5.452 -16.966 1.00 93.75 84 ALA A C 1
ATOM 652 O O . ALA A 1 84 ? 3.528 -6.303 -16.090 1.00 93.75 84 ALA A O 1
ATOM 653 N N . ILE A 1 85 ? 4.644 -5.571 -17.902 1.00 91.75 85 ILE A N 1
ATOM 654 C CA . ILE A 1 85 ? 5.706 -6.572 -17.874 1.00 91.75 85 ILE A CA 1
ATOM 655 C C . ILE A 1 85 ? 6.969 -5.977 -18.452 1.00 91.75 85 ILE A C 1
ATOM 657 O O . ILE A 1 85 ? 6.967 -5.485 -19.578 1.00 91.75 85 ILE A O 1
ATOM 661 N N . ASP A 1 86 ? 8.040 -6.041 -17.675 1.00 90.12 86 ASP A N 1
ATOM 662 C CA . ASP A 1 86 ? 9.304 -5.475 -18.090 1.00 90.12 86 ASP A CA 1
ATOM 663 C C . ASP A 1 86 ? 10.504 -6.251 -17.517 1.00 90.12 86 ASP A C 1
ATOM 665 O O . ASP A 1 86 ? 10.709 -6.275 -16.300 1.00 90.12 86 ASP A O 1
ATOM 669 N N . PRO A 1 87 ? 11.291 -6.938 -18.367 1.00 88.50 87 PRO A N 1
ATOM 670 C CA . PRO A 1 87 ? 12.504 -7.634 -17.952 1.00 88.50 87 PRO A CA 1
ATOM 671 C C . PRO A 1 87 ? 13.675 -6.653 -17.784 1.00 88.50 87 PRO A C 1
ATOM 673 O O . PRO A 1 87 ? 14.091 -5.990 -18.741 1.00 88.50 87 PRO A O 1
ATOM 676 N N . ILE A 1 88 ? 14.247 -6.570 -16.581 1.00 86.00 88 ILE A N 1
ATOM 677 C CA . ILE A 1 88 ? 15.362 -5.673 -16.247 1.00 86.00 88 ILE A CA 1
ATOM 678 C C . ILE A 1 88 ? 16.606 -6.484 -15.917 1.00 86.00 88 ILE A C 1
ATOM 680 O O . ILE A 1 88 ? 16.595 -7.327 -15.024 1.00 86.00 88 ILE A O 1
ATOM 684 N N . PHE A 1 89 ? 17.705 -6.212 -16.612 1.00 81.25 89 PHE A N 1
ATOM 685 C CA . PHE A 1 89 ? 18.972 -6.866 -16.316 1.00 81.25 89 PHE A CA 1
ATOM 686 C C . PHE A 1 89 ? 19.719 -6.125 -15.206 1.00 81.25 89 PHE A C 1
ATOM 688 O O . PHE A 1 89 ? 19.687 -4.899 -15.123 1.00 81.25 89 PHE A O 1
ATOM 695 N N . GLY A 1 90 ? 20.454 -6.863 -14.373 1.00 75.25 90 GLY A N 1
ATOM 696 C CA . GLY A 1 90 ? 21.238 -6.304 -13.264 1.00 75.25 90 GLY A CA 1
ATOM 697 C C . GLY A 1 90 ? 22.378 -5.366 -13.689 1.00 75.25 90 GLY A C 1
ATOM 698 O O . GLY A 1 90 ? 22.975 -4.708 -12.844 1.00 75.25 90 GLY A O 1
ATOM 699 N N . ASN A 1 91 ? 22.687 -5.296 -14.985 1.00 75.81 91 ASN A N 1
ATOM 700 C CA . ASN A 1 91 ? 23.631 -4.352 -15.585 1.00 75.81 91 ASN A CA 1
ATOM 701 C C . ASN A 1 91 ? 22.944 -3.264 -16.435 1.00 75.81 91 ASN A C 1
ATOM 703 O O . ASN A 1 91 ? 23.644 -2.499 -17.097 1.00 75.81 91 ASN A O 1
ATOM 707 N N . SER A 1 92 ? 21.606 -3.189 -16.436 1.00 80.56 92 SER A N 1
ATOM 708 C CA . SER A 1 92 ? 20.874 -2.122 -17.122 1.00 80.56 92 SER A CA 1
ATOM 709 C C . SER A 1 92 ? 21.252 -0.759 -16.552 1.00 80.56 92 SER A C 1
ATOM 711 O O . SER A 1 92 ? 21.372 -0.580 -15.337 1.00 80.56 92 SER A O 1
ATOM 713 N N . ASN A 1 93 ? 21.437 0.207 -17.444 1.00 81.31 93 ASN A N 1
ATOM 714 C CA . ASN A 1 93 ? 21.809 1.572 -17.095 1.00 81.31 93 ASN A CA 1
ATOM 715 C C . ASN A 1 93 ? 20.578 2.502 -17.114 1.00 81.31 93 ASN A C 1
ATOM 717 O O . ASN A 1 93 ? 19.470 2.104 -17.471 1.00 81.31 93 ASN A O 1
ATOM 721 N N . LEU A 1 94 ? 20.770 3.758 -16.709 1.00 77.81 94 LEU A N 1
ATOM 722 C CA . LEU A 1 94 ? 19.695 4.751 -16.647 1.00 77.81 94 LEU A CA 1
ATOM 723 C C . LEU A 1 94 ? 19.122 5.127 -18.028 1.00 77.81 94 LEU A C 1
ATOM 725 O O . LEU A 1 94 ? 17.937 5.428 -18.122 1.00 77.81 94 LEU A O 1
ATOM 729 N N . ASN A 1 95 ? 19.924 5.103 -19.096 1.00 76.94 95 ASN A N 1
ATOM 730 C CA . ASN A 1 95 ? 19.451 5.424 -20.447 1.00 76.94 95 ASN A CA 1
ATOM 731 C C . ASN A 1 95 ? 18.482 4.353 -20.964 1.00 76.94 95 ASN A C 1
ATOM 733 O O . ASN A 1 95 ? 17.480 4.699 -21.587 1.00 76.94 95 ASN A O 1
ATOM 737 N N . ASP A 1 96 ? 18.719 3.084 -20.613 1.00 76.56 96 ASP A N 1
ATOM 738 C CA . ASP A 1 96 ? 17.823 1.969 -20.944 1.00 76.56 96 ASP A CA 1
ATOM 739 C C . ASP A 1 96 ? 16.421 2.158 -20.332 1.00 76.56 96 ASP A C 1
ATOM 741 O O . ASP A 1 96 ? 15.449 1.581 -20.816 1.00 76.56 96 ASP A O 1
ATOM 745 N N . LEU A 1 97 ? 16.296 2.952 -19.259 1.00 76.00 97 LEU A N 1
ATOM 746 C CA . LEU A 1 97 ? 15.013 3.220 -18.613 1.00 76.00 97 LEU A CA 1
ATOM 747 C C . LEU A 1 97 ? 14.107 4.169 -19.404 1.00 76.00 97 LEU A C 1
ATOM 749 O O . LEU A 1 97 ? 12.889 4.020 -19.337 1.00 76.00 97 LEU A O 1
ATOM 753 N N . ASN A 1 98 ? 14.664 5.103 -20.178 1.00 78.44 98 ASN A N 1
ATOM 754 C CA . ASN A 1 98 ? 13.848 6.024 -20.976 1.00 78.44 98 ASN A CA 1
ATOM 755 C C . ASN A 1 98 ? 13.145 5.288 -22.123 1.00 78.44 98 ASN A C 1
ATOM 757 O O . ASN A 1 98 ? 11.964 5.510 -22.364 1.00 78.44 98 ASN A O 1
ATOM 761 N N . GLU A 1 99 ? 13.823 4.335 -22.770 1.00 81.69 99 GLU A N 1
ATOM 762 C CA . GLU A 1 99 ? 13.202 3.498 -23.807 1.00 81.69 99 GLU A CA 1
ATOM 763 C C . GLU A 1 99 ? 12.074 2.609 -23.264 1.00 81.69 99 GLU A C 1
ATOM 765 O O . GLU A 1 99 ? 11.186 2.200 -24.013 1.00 81.69 99 GLU A O 1
ATOM 770 N N . ARG A 1 100 ? 12.097 2.288 -21.964 1.00 81.88 100 ARG A N 1
ATOM 771 C CA . ARG A 1 100 ? 11.063 1.464 -21.320 1.00 81.88 100 ARG A CA 1
ATOM 772 C C . ARG A 1 100 ? 9.761 2.225 -21.100 1.00 81.88 100 ARG A C 1
ATOM 774 O O . ARG A 1 100 ? 8.712 1.588 -21.107 1.00 81.88 100 ARG A O 1
ATOM 781 N N . VAL A 1 101 ? 9.806 3.554 -20.967 1.00 85.81 101 VAL A N 1
ATOM 782 C CA . VAL A 1 101 ? 8.597 4.396 -20.873 1.00 85.81 101 VAL A CA 1
ATOM 783 C C . VAL A 1 101 ? 7.686 4.134 -22.068 1.00 85.81 101 VAL A C 1
ATOM 785 O O . VAL A 1 101 ? 6.511 3.839 -21.890 1.00 85.81 101 VAL A O 1
ATOM 788 N N . GLU A 1 102 ? 8.251 4.087 -23.275 1.00 84.81 102 GLU A N 1
ATOM 789 C CA . GLU A 1 102 ? 7.506 3.822 -24.511 1.00 84.81 102 GLU A CA 1
ATOM 790 C C . GLU A 1 102 ? 6.877 2.421 -24.578 1.00 84.81 102 GLU A C 1
ATOM 792 O O . GLU A 1 102 ? 5.914 2.204 -25.313 1.00 84.81 102 GLU A O 1
ATOM 797 N N . ARG A 1 103 ? 7.403 1.454 -23.816 1.00 87.06 103 ARG A N 1
ATOM 798 C CA . ARG A 1 103 ? 6.933 0.059 -23.822 1.00 87.06 103 ARG A CA 1
ATOM 799 C C . ARG A 1 103 ? 5.815 -0.196 -22.815 1.00 87.06 103 ARG A C 1
ATOM 801 O O . ARG A 1 103 ? 5.074 -1.162 -22.973 1.00 87.06 103 ARG A O 1
ATOM 808 N N . ILE A 1 104 ? 5.694 0.646 -21.789 1.00 92.06 104 ILE A N 1
ATOM 809 C CA . ILE A 1 104 ? 4.730 0.479 -20.699 1.00 92.06 104 ILE A CA 1
ATOM 810 C C . ILE A 1 104 ? 3.715 1.616 -20.768 1.00 92.06 104 ILE A C 1
ATOM 812 O O . ILE A 1 104 ? 3.968 2.722 -20.300 1.00 92.06 104 ILE A O 1
ATOM 816 N N . THR A 1 105 ? 2.536 1.336 -21.324 1.00 93.50 105 THR A N 1
ATOM 817 C CA . THR A 1 105 ? 1.498 2.350 -21.571 1.00 93.50 105 THR A CA 1
ATOM 818 C C . THR A 1 105 ? 1.093 3.154 -20.326 1.00 93.50 105 THR A C 1
ATOM 820 O O . THR A 1 105 ? 1.054 4.381 -20.438 1.00 93.50 105 THR A O 1
ATOM 823 N N . PRO A 1 106 ? 0.868 2.546 -19.138 1.00 95.62 106 PRO A N 1
ATOM 824 C CA . PRO A 1 106 ? 0.592 3.321 -17.926 1.00 95.62 106 PRO A CA 1
ATOM 825 C C . PRO A 1 106 ? 1.725 4.285 -17.553 1.00 95.62 106 PRO A C 1
ATOM 827 O O . PRO A 1 106 ? 1.474 5.433 -17.193 1.00 95.62 106 PRO A O 1
ATOM 830 N N . LEU A 1 107 ? 2.980 3.835 -17.677 1.00 95.25 107 LEU A N 1
ATOM 831 C CA . LEU A 1 107 ? 4.162 4.644 -17.374 1.00 95.25 107 LEU A CA 1
ATOM 832 C C . LEU A 1 107 ? 4.302 5.807 -18.352 1.00 95.25 107 LEU A C 1
ATOM 834 O O . LEU A 1 107 ? 4.545 6.929 -17.920 1.00 95.25 107 LEU A O 1
ATOM 838 N N . LYS A 1 108 ? 4.086 5.548 -19.645 1.00 94.75 108 LYS A N 1
ATOM 839 C CA . LYS A 1 108 ? 4.057 6.588 -20.670 1.00 94.75 108 LYS A CA 1
ATOM 840 C C . LYS A 1 108 ? 3.032 7.665 -20.351 1.00 94.75 108 LYS A C 1
ATOM 842 O O . LYS A 1 108 ? 3.394 8.831 -20.297 1.00 94.75 108 LYS A O 1
ATOM 847 N N . ARG A 1 109 ? 1.784 7.274 -20.062 1.00 95.81 109 ARG A N 1
ATOM 848 C CA . ARG A 1 109 ? 0.727 8.228 -19.698 1.00 95.81 109 ARG A CA 1
ATOM 849 C C . ARG A 1 109 ? 1.138 9.090 -18.511 1.00 95.81 109 ARG A C 1
ATOM 851 O O . ARG A 1 109 ? 0.968 10.300 -18.558 1.00 95.81 109 ARG A O 1
ATOM 858 N N . LEU A 1 110 ? 1.676 8.472 -17.459 1.00 96.81 110 LEU A N 1
ATOM 859 C CA . LEU A 1 110 ? 2.129 9.204 -16.282 1.00 96.81 110 LEU A CA 1
ATOM 860 C C . LEU A 1 110 ? 3.235 10.212 -16.633 1.00 96.81 110 LEU A C 1
ATOM 862 O O . LEU A 1 110 ? 3.184 11.342 -16.162 1.00 96.81 110 LEU A O 1
ATOM 866 N N . CYS A 1 111 ? 4.226 9.815 -17.434 1.00 95.19 111 CYS A N 1
ATOM 867 C CA . CYS A 1 111 ? 5.309 10.704 -17.858 1.00 95.19 111 CYS A CA 1
ATOM 868 C C . CYS A 1 111 ? 4.803 11.860 -18.728 1.00 95.19 111 CYS A C 1
ATOM 870 O O . CYS A 1 111 ? 5.164 13.002 -18.451 1.00 95.19 111 CYS A O 1
ATOM 872 N N . ASP A 1 112 ? 3.946 11.573 -19.711 1.00 94.88 112 ASP A N 1
ATOM 873 C CA . ASP A 1 112 ? 3.346 12.571 -20.600 1.00 94.88 112 ASP A CA 1
ATOM 874 C C . ASP A 1 112 ? 2.510 13.580 -19.795 1.00 94.88 112 ASP A C 1
ATOM 876 O O . ASP A 1 112 ? 2.691 14.786 -19.924 1.00 94.88 112 ASP A O 1
ATOM 880 N N . ASP A 1 113 ? 1.643 13.101 -18.896 1.00 96.00 113 ASP A N 1
ATOM 881 C CA . ASP A 1 113 ? 0.772 13.967 -18.096 1.00 96.00 113 ASP A CA 1
ATOM 882 C C . ASP A 1 113 ? 1.536 14.750 -17.013 1.00 96.00 113 ASP A C 1
ATOM 884 O O . ASP A 1 113 ? 1.006 15.738 -16.504 1.00 96.00 113 ASP A O 1
ATOM 888 N N . LEU A 1 114 ? 2.745 14.327 -16.629 1.00 95.12 114 LEU A N 1
ATOM 889 C CA . LEU A 1 114 ? 3.636 15.055 -15.715 1.00 95.12 114 LEU A CA 1
ATOM 890 C C . LEU A 1 114 ? 4.682 15.916 -16.446 1.00 95.12 114 LEU A C 1
ATOM 892 O O . LEU A 1 114 ? 5.561 16.464 -15.780 1.00 95.12 114 LEU A O 1
ATOM 896 N N . ASP A 1 115 ? 4.597 16.030 -17.776 1.00 94.19 115 ASP A N 1
ATOM 897 C CA . ASP A 1 115 ? 5.530 16.782 -18.625 1.00 94.19 115 ASP A CA 1
ATOM 898 C C . ASP A 1 115 ? 7.006 16.370 -18.413 1.00 94.19 115 ASP A C 1
ATOM 900 O O . ASP A 1 115 ? 7.913 17.204 -18.340 1.00 94.19 115 ASP A O 1
ATOM 904 N N . LEU A 1 116 ? 7.265 15.063 -18.274 1.00 92.25 116 LEU A N 1
ATOM 905 C CA . LEU A 1 116 ? 8.607 14.522 -18.033 1.00 92.25 116 LEU A CA 1
ATOM 906 C C . LEU A 1 116 ? 9.283 14.089 -19.338 1.00 92.25 116 LEU A C 1
ATOM 908 O O . LEU A 1 116 ? 8.822 13.172 -20.011 1.00 92.25 116 LEU A O 1
ATOM 912 N N . GLU A 1 117 ? 10.448 14.665 -19.643 1.00 85.38 117 GLU A N 1
ATOM 913 C CA . GLU A 1 117 ? 11.263 14.244 -20.795 1.00 85.38 117 GLU A CA 1
ATOM 914 C C . GLU A 1 117 ? 12.016 12.929 -20.542 1.00 85.38 117 GLU A C 1
ATOM 916 O O . GLU A 1 117 ? 12.320 12.183 -21.477 1.00 85.38 117 GLU A O 1
ATOM 921 N N . ARG A 1 118 ? 12.384 12.655 -19.283 1.00 85.88 118 ARG A N 1
ATOM 922 C CA . ARG A 1 118 ? 13.164 11.472 -18.896 1.00 85.88 118 ARG A CA 1
ATOM 923 C C . ARG A 1 118 ? 12.591 10.831 -17.649 1.00 85.88 118 ARG A C 1
ATOM 925 O O . ARG A 1 118 ? 12.230 11.508 -16.689 1.00 85.88 118 ARG A O 1
ATOM 932 N N . LEU A 1 119 ? 12.635 9.502 -17.585 1.00 86.44 119 LEU A N 1
ATOM 933 C CA . LEU A 1 119 ? 12.177 8.780 -16.401 1.00 86.44 119 LEU A CA 1
ATOM 934 C C . LEU A 1 119 ? 13.018 9.117 -15.164 1.00 86.44 119 LEU A C 1
ATOM 936 O O . LEU A 1 119 ? 12.499 9.171 -14.055 1.00 86.44 119 LEU A O 1
ATOM 940 N N . SER A 1 120 ? 14.310 9.408 -15.337 1.00 86.88 120 SER A N 1
ATOM 941 C CA . SER A 1 120 ? 15.179 9.876 -14.249 1.00 86.88 120 SER A CA 1
ATOM 942 C C . SER A 1 120 ? 14.656 11.134 -13.550 1.00 86.88 120 SER A C 1
ATOM 944 O O . SER A 1 120 ? 14.993 11.394 -12.392 1.00 86.88 120 SER A O 1
ATOM 946 N N . ASP A 1 121 ? 13.816 11.915 -14.228 1.00 89.88 121 ASP A N 1
ATOM 947 C CA . ASP A 1 121 ? 13.262 13.139 -13.672 1.00 89.88 121 ASP A CA 1
ATOM 948 C C . ASP A 1 121 ? 12.166 12.853 -12.650 1.00 89.88 121 ASP A C 1
ATOM 950 O O . ASP A 1 121 ? 11.948 13.688 -11.775 1.00 89.88 121 ASP A O 1
ATOM 954 N N . ILE A 1 122 ? 11.589 11.646 -12.643 1.00 92.56 122 ILE A N 1
ATOM 955 C CA . ILE A 1 122 ? 10.593 11.241 -11.648 1.00 92.56 122 ILE A CA 1
ATOM 956 C C . ILE A 1 122 ? 11.203 10.942 -10.273 1.00 92.56 122 ILE A C 1
ATOM 958 O O . ILE A 1 122 ? 10.530 11.103 -9.255 1.00 92.56 122 ILE A O 1
ATOM 962 N N . SER A 1 123 ? 12.473 10.513 -10.221 1.00 91.31 123 SER A N 1
ATOM 963 C CA . SER A 1 123 ? 13.103 9.981 -9.007 1.00 91.31 123 SER A CA 1
ATOM 964 C C . SER A 1 123 ? 14.620 10.124 -8.985 1.00 91.31 123 SER A C 1
ATOM 966 O O . SER A 1 123 ? 15.322 9.609 -9.853 1.00 91.31 123 SER A O 1
ATOM 968 N N . TYR A 1 124 ? 15.157 10.700 -7.907 1.00 85.94 124 TYR A N 1
ATOM 969 C CA . TYR A 1 124 ? 16.606 10.706 -7.666 1.00 85.94 124 TYR A CA 1
ATOM 970 C C . TYR A 1 124 ? 17.166 9.305 -7.366 1.00 85.94 124 TYR A C 1
ATOM 972 O O . TYR A 1 124 ? 18.357 9.054 -7.565 1.00 85.94 124 TYR A O 1
ATOM 980 N N . LEU A 1 125 ? 16.323 8.377 -6.902 1.00 85.88 125 LEU A N 1
ATOM 981 C CA . LEU A 1 125 ? 16.749 7.050 -6.452 1.00 85.88 125 LEU A CA 1
ATOM 982 C C . LEU A 1 125 ? 17.009 6.077 -7.613 1.00 85.88 125 LEU A C 1
ATOM 984 O O . LEU A 1 125 ? 17.691 5.070 -7.424 1.00 85.88 125 LEU A O 1
ATOM 988 N N . LEU A 1 126 ? 16.557 6.409 -8.827 1.00 87.38 126 LEU A N 1
ATOM 989 C CA . LEU A 1 126 ? 16.881 5.651 -10.041 1.00 87.38 126 LEU A CA 1
ATOM 990 C C . LEU A 1 126 ? 18.345 5.806 -10.477 1.00 87.38 126 LEU A C 1
ATOM 992 O O . LEU A 1 126 ? 18.844 4.977 -11.231 1.00 87.38 126 LEU A O 1
ATOM 996 N N . SER A 1 127 ? 19.070 6.806 -9.960 1.00 82.25 127 SER A N 1
ATOM 997 C CA . SER A 1 127 ? 20.507 6.997 -10.232 1.00 82.25 127 SER A CA 1
ATOM 998 C C . SER A 1 127 ? 21.386 5.808 -9.811 1.00 82.25 127 SER A C 1
ATOM 1000 O O . SER A 1 127 ? 22.535 5.708 -10.241 1.00 82.25 127 SER A O 1
ATOM 1002 N N . GLY A 1 128 ? 20.856 4.896 -8.987 1.00 78.81 128 GLY A N 1
ATOM 1003 C CA . GLY A 1 128 ? 21.504 3.633 -8.639 1.00 78.81 128 GLY A CA 1
ATOM 1004 C C . GLY A 1 128 ? 21.520 2.584 -9.760 1.00 78.81 128 GLY A C 1
ATOM 1005 O O . GLY A 1 128 ? 22.238 1.594 -9.621 1.00 78.81 128 GLY A O 1
ATOM 1006 N N . MET A 1 129 ? 20.772 2.771 -10.855 1.00 81.50 129 MET A N 1
ATOM 1007 C CA . MET A 1 129 ? 20.809 1.873 -12.019 1.00 81.50 129 MET A CA 1
ATOM 1008 C C . MET A 1 129 ? 22.192 1.875 -12.673 1.00 81.50 129 MET A C 1
ATOM 1010 O O . MET A 1 129 ? 22.813 2.924 -12.844 1.00 81.50 129 MET A O 1
ATOM 1014 N N . GLY A 1 130 ? 22.686 0.691 -13.032 1.00 75.19 130 GLY A N 1
ATOM 1015 C CA . GLY A 1 130 ? 24.035 0.501 -13.568 1.00 75.19 130 GLY A CA 1
ATOM 1016 C C . GLY A 1 130 ? 25.140 0.501 -12.504 1.00 75.19 130 GLY A C 1
ATOM 1017 O O . GLY A 1 130 ? 26.299 0.265 -12.838 1.00 75.19 130 GLY A O 1
ATOM 1018 N N . GLN A 1 131 ? 24.810 0.722 -11.223 1.00 79.62 131 GLN A N 1
ATOM 1019 C CA . GLN A 1 131 ? 25.733 0.538 -10.099 1.00 79.62 131 GLN A CA 1
ATOM 1020 C C . GLN A 1 131 ? 25.461 -0.836 -9.460 1.00 79.62 131 GLN A C 1
ATOM 1022 O O . GLN A 1 131 ? 24.377 -1.020 -8.893 1.00 79.62 131 GLN A O 1
ATOM 1027 N N . PRO A 1 132 ? 26.403 -1.802 -9.499 1.00 73.12 132 PRO A N 1
ATOM 1028 C CA . PRO A 1 132 ? 26.157 -3.175 -9.041 1.00 73.12 132 PRO A CA 1
ATOM 1029 C C . PRO A 1 132 ? 25.576 -3.271 -7.622 1.00 73.12 132 PRO A C 1
ATOM 1031 O O . PRO A 1 132 ? 24.661 -4.048 -7.372 1.00 73.12 132 PRO A O 1
ATOM 1034 N N . GLU A 1 133 ? 26.045 -2.423 -6.704 1.00 76.31 133 GLU A N 1
ATOM 1035 C CA . GLU A 1 133 ? 25.620 -2.421 -5.297 1.00 76.31 133 GLU A CA 1
ATOM 1036 C C . GLU A 1 133 ? 24.224 -1.819 -5.065 1.00 76.31 133 GLU A C 1
ATOM 1038 O O . GLU A 1 133 ? 23.600 -2.076 -4.037 1.00 76.31 133 GLU A O 1
ATOM 1043 N N . LYS A 1 134 ? 23.721 -1.003 -6.002 1.00 80.56 134 LYS A N 1
ATOM 1044 C CA . LYS A 1 134 ? 22.466 -0.245 -5.843 1.00 80.56 134 LYS A CA 1
ATOM 1045 C C . LYS A 1 134 ? 21.373 -0.643 -6.826 1.00 80.56 134 LYS A C 1
ATOM 1047 O O . LYS A 1 134 ? 20.235 -0.214 -6.647 1.00 80.56 134 LYS A O 1
ATOM 1052 N N . THR A 1 135 ? 21.683 -1.479 -7.817 1.00 79.19 135 THR A N 1
ATOM 1053 C CA . THR A 1 135 ? 20.736 -1.842 -8.879 1.00 79.19 135 THR A CA 1
ATOM 1054 C C . THR A 1 135 ? 19.485 -2.513 -8.316 1.00 79.19 135 THR A C 1
ATOM 1056 O O . THR A 1 135 ? 18.385 -2.079 -8.629 1.00 79.19 135 THR A O 1
ATOM 1059 N N . ALA A 1 136 ? 19.618 -3.465 -7.386 1.00 79.81 136 ALA A N 1
ATOM 1060 C CA . ALA A 1 136 ? 18.459 -4.114 -6.759 1.00 79.81 136 ALA A CA 1
ATOM 1061 C C . ALA A 1 136 ? 17.539 -3.117 -6.022 1.00 79.81 136 ALA A C 1
ATOM 1063 O O . ALA A 1 136 ? 16.316 -3.241 -6.039 1.00 79.81 136 ALA A O 1
ATOM 1064 N N . SER A 1 137 ? 18.114 -2.097 -5.379 1.00 84.25 137 SER A N 1
ATOM 1065 C CA . SER A 1 137 ? 17.332 -1.024 -4.757 1.00 84.25 137 SER A CA 1
ATOM 1066 C C . SER A 1 137 ? 16.660 -0.145 -5.812 1.00 84.25 137 SER A C 1
ATOM 1068 O O . SER A 1 137 ? 15.487 0.179 -5.666 1.00 84.25 137 SER A O 1
ATOM 1070 N N . ALA A 1 138 ? 17.362 0.199 -6.893 1.00 87.56 138 ALA A N 1
ATOM 1071 C CA . ALA A 1 138 ? 16.817 1.012 -7.975 1.00 87.56 138 ALA A CA 1
ATOM 1072 C C . ALA A 1 138 ? 15.688 0.301 -8.748 1.00 87.56 138 ALA A C 1
ATOM 1074 O O . ALA A 1 138 ? 14.701 0.945 -9.094 1.00 87.56 138 ALA A O 1
ATOM 1075 N N . VAL A 1 139 ? 15.758 -1.022 -8.933 1.00 87.06 139 VAL A N 1
ATOM 1076 C CA . VAL A 1 139 ? 14.665 -1.807 -9.535 1.00 87.06 139 VAL A CA 1
ATOM 1077 C C . VAL A 1 139 ? 13.419 -1.803 -8.649 1.00 87.06 139 VAL A C 1
ATOM 1079 O O . VAL A 1 139 ? 12.309 -1.653 -9.155 1.00 87.06 139 VAL A O 1
ATOM 1082 N N . LYS A 1 140 ? 13.569 -1.876 -7.319 1.00 87.88 140 LYS A N 1
ATOM 1083 C CA . LYS A 1 140 ? 12.428 -1.730 -6.394 1.00 87.88 140 LYS A CA 1
ATOM 1084 C C . LYS A 1 140 ? 11.754 -0.364 -6.519 1.00 87.88 140 LYS A C 1
ATOM 1086 O O . LYS A 1 140 ? 10.529 -0.302 -6.477 1.00 87.88 140 LYS A O 1
ATOM 1091 N N . ILE A 1 141 ? 12.544 0.700 -6.682 1.00 90.75 141 ILE A N 1
ATOM 1092 C CA . ILE A 1 141 ? 12.044 2.062 -6.918 1.00 90.75 141 ILE A CA 1
ATOM 1093 C C . ILE A 1 141 ? 11.317 2.144 -8.258 1.00 90.75 141 ILE A C 1
ATOM 1095 O O . ILE A 1 141 ? 10.214 2.677 -8.320 1.00 90.75 141 ILE A O 1
ATOM 1099 N N . TYR A 1 142 ? 11.905 1.588 -9.318 1.00 91.56 142 TYR A N 1
ATOM 1100 C CA . TYR A 1 142 ? 11.274 1.532 -10.632 1.00 91.56 142 TYR A CA 1
ATOM 1101 C C . TYR A 1 142 ? 9.932 0.793 -10.585 1.00 91.56 142 TYR A C 1
ATOM 1103 O O . TYR A 1 142 ? 8.933 1.314 -11.065 1.00 91.56 142 TYR A O 1
ATOM 1111 N N . ARG A 1 143 ? 9.875 -0.370 -9.928 1.00 91.62 143 ARG A N 1
ATOM 1112 C CA . ARG A 1 143 ? 8.633 -1.124 -9.717 1.00 91.62 143 ARG A CA 1
ATOM 1113 C C . ARG A 1 143 ? 7.557 -0.288 -9.022 1.00 91.62 143 ARG A C 1
ATOM 1115 O O . ARG A 1 143 ? 6.440 -0.239 -9.520 1.00 91.62 143 ARG A O 1
ATOM 1122 N N . ASP A 1 144 ? 7.895 0.395 -7.928 1.00 93.62 144 ASP A N 1
ATOM 1123 C CA . ASP A 1 144 ? 6.943 1.266 -7.223 1.00 93.62 144 ASP A CA 1
ATOM 1124 C C . ASP A 1 144 ? 6.461 2.421 -8.124 1.00 93.62 144 ASP A C 1
ATOM 1126 O O . ASP A 1 144 ? 5.276 2.728 -8.152 1.00 93.62 144 ASP A O 1
ATOM 1130 N N . ILE A 1 145 ? 7.337 3.017 -8.943 1.00 95.12 145 ILE A N 1
ATOM 1131 C CA . ILE A 1 145 ? 6.936 4.032 -9.937 1.00 95.12 145 ILE A CA 1
ATOM 1132 C C . ILE A 1 145 ? 5.929 3.465 -10.948 1.00 95.12 145 ILE A C 1
ATOM 1134 O O . ILE A 1 145 ? 4.933 4.121 -11.249 1.00 95.12 145 ILE A O 1
ATOM 1138 N N . VAL A 1 146 ? 6.158 2.252 -11.461 1.00 95.19 146 VAL A N 1
ATOM 1139 C CA . VAL A 1 146 ? 5.220 1.610 -12.396 1.00 95.19 146 VAL A CA 1
ATOM 1140 C C . VAL A 1 146 ? 3.891 1.282 -11.701 1.00 95.19 146 VAL A C 1
ATOM 1142 O O . VAL A 1 146 ? 2.838 1.451 -12.310 1.00 95.19 146 VAL A O 1
ATOM 1145 N N . GLU A 1 147 ? 3.898 0.888 -10.425 1.00 95.94 147 GLU A N 1
ATOM 1146 C CA . GLU A 1 147 ? 2.674 0.704 -9.629 1.00 95.94 147 GLU A CA 1
ATOM 1147 C C . GLU A 1 147 ? 1.869 2.008 -9.497 1.00 95.94 147 GLU A C 1
ATOM 1149 O O . GLU A 1 147 ? 0.652 2.002 -9.689 1.00 95.94 147 GLU A O 1
ATOM 1154 N N . TRP A 1 148 ? 2.532 3.141 -9.239 1.00 97.25 148 TRP A N 1
ATOM 1155 C CA . TRP A 1 148 ? 1.886 4.460 -9.241 1.00 97.25 148 TRP A CA 1
ATOM 1156 C C . TRP A 1 148 ? 1.330 4.836 -10.615 1.00 97.25 148 TRP A C 1
ATOM 1158 O O . TRP A 1 148 ? 0.229 5.378 -10.706 1.00 97.25 148 TRP A O 1
ATOM 1168 N N . ALA A 1 149 ? 2.054 4.512 -11.686 1.00 97.25 149 ALA A N 1
ATOM 1169 C CA . ALA A 1 149 ? 1.591 4.740 -13.047 1.00 97.25 149 ALA A CA 1
ATOM 1170 C C . ALA A 1 149 ? 0.342 3.913 -13.389 1.00 97.25 149 ALA A C 1
ATOM 1172 O O . ALA A 1 149 ? -0.581 4.425 -14.016 1.00 97.25 149 ALA A O 1
ATOM 1173 N N . ILE A 1 150 ? 0.271 2.661 -12.931 1.00 97.00 150 ILE A N 1
ATOM 1174 C CA . ILE A 1 150 ? -0.905 1.797 -13.109 1.00 97.00 150 ILE A CA 1
ATOM 1175 C C . ILE A 1 150 ? -2.097 2.309 -12.303 1.00 97.00 150 ILE A C 1
ATOM 1177 O O . ILE A 1 150 ? -3.203 2.356 -12.838 1.00 97.00 150 ILE A O 1
ATOM 1181 N N . LEU A 1 151 ? -1.886 2.740 -11.054 1.00 97.75 151 LEU A N 1
ATOM 1182 C CA . LEU A 1 151 ? -2.932 3.396 -10.264 1.00 97.75 151 LEU A CA 1
ATOM 1183 C C . LEU A 1 151 ? -3.513 4.585 -11.026 1.00 97.75 151 LEU A C 1
ATOM 1185 O O . LEU A 1 151 ? -4.732 4.716 -11.134 1.00 97.75 151 LEU A O 1
ATOM 1189 N N . TYR A 1 152 ? -2.634 5.435 -11.559 1.00 98.12 152 TYR A N 1
ATOM 1190 C CA . TYR A 1 152 ? -3.029 6.614 -12.314 1.00 98.12 152 TYR A CA 1
ATOM 1191 C C . TYR A 1 152 ? -3.796 6.244 -13.589 1.00 98.12 152 TYR A C 1
ATOM 1193 O O . TYR A 1 152 ? -4.866 6.794 -13.836 1.00 98.12 152 TYR A O 1
ATOM 1201 N N . ASP A 1 153 ? -3.317 5.262 -14.356 1.00 97.56 153 ASP A N 1
ATOM 1202 C CA . ASP A 1 153 ? -3.969 4.779 -15.579 1.00 97.56 153 ASP A CA 1
ATOM 1203 C C . ASP A 1 153 ? -5.355 4.166 -15.308 1.00 97.56 153 ASP A C 1
ATOM 1205 O O . ASP A 1 153 ? -6.298 4.400 -16.064 1.00 97.56 153 ASP A O 1
ATOM 1209 N N . PHE A 1 154 ? -5.547 3.482 -14.174 1.00 96.31 154 PHE A N 1
ATOM 1210 C CA . PHE A 1 154 ? -6.850 2.921 -13.789 1.00 96.31 154 PHE A CA 1
ATOM 1211 C C . PHE A 1 154 ? -7.938 3.982 -13.608 1.00 96.31 154 PHE A C 1
ATOM 1213 O O . PHE A 1 154 ? -9.124 3.685 -13.784 1.00 96.31 154 PHE A O 1
ATOM 1220 N N . LEU A 1 155 ? -7.562 5.223 -13.301 1.00 96.75 155 LEU A N 1
ATOM 1221 C CA . LEU A 1 155 ? -8.506 6.334 -13.198 1.00 96.75 155 LEU A CA 1
ATOM 1222 C C . LEU A 1 155 ? -9.070 6.752 -14.560 1.00 96.75 155 LEU A C 1
ATOM 1224 O O . LEU A 1 155 ? -10.081 7.447 -14.602 1.00 96.75 155 LEU A O 1
ATOM 1228 N N . PHE A 1 156 ? -8.475 6.320 -15.672 1.00 96.06 156 PHE A N 1
ATOM 1229 C CA . PHE A 1 156 ? -8.978 6.594 -17.020 1.00 96.06 156 PHE A CA 1
ATOM 1230 C C . PHE A 1 156 ? -9.957 5.526 -17.524 1.00 96.06 156 PHE A C 1
ATOM 1232 O O . PHE A 1 156 ? -10.619 5.744 -18.540 1.00 96.06 156 PHE A O 1
ATOM 1239 N N . ASN A 1 157 ? -10.101 4.404 -16.812 1.00 94.69 157 ASN A N 1
ATOM 1240 C CA . ASN A 1 157 ? -11.064 3.366 -17.165 1.00 94.69 157 ASN A CA 1
ATOM 1241 C C . ASN A 1 157 ? -12.510 3.848 -17.003 1.00 94.69 157 ASN A C 1
ATOM 1243 O O . ASN A 1 157 ? -12.842 4.620 -16.102 1.00 94.69 157 ASN A O 1
ATOM 1247 N N . GLU A 1 158 ? -13.400 3.338 -17.852 1.00 91.62 158 GLU A N 1
ATOM 1248 C CA . GLU A 1 158 ? -14.836 3.552 -17.704 1.00 91.62 158 GLU A CA 1
ATOM 1249 C C . GLU A 1 158 ? -15.415 2.571 -16.682 1.00 91.62 158 GLU A C 1
ATOM 1251 O O . GLU A 1 158 ? -15.603 1.385 -16.955 1.00 91.62 158 GLU A O 1
ATOM 1256 N N . TRP A 1 159 ? -15.699 3.074 -15.484 1.00 93.12 159 TRP A N 1
ATOM 1257 C CA . TRP A 1 159 ? -16.322 2.293 -14.421 1.00 93.12 159 TRP A CA 1
ATOM 1258 C C . TRP A 1 159 ? -17.846 2.317 -14.552 1.00 93.12 159 TRP A C 1
ATOM 1260 O O . TRP A 1 159 ? -18.436 3.369 -14.788 1.00 93.12 159 TRP A O 1
ATOM 1270 N N . GLY A 1 160 ? -18.487 1.154 -14.398 1.00 91.00 160 GLY A N 1
ATOM 1271 C CA . GLY A 1 160 ? -19.947 1.018 -14.498 1.00 91.00 160 GLY A CA 1
ATOM 1272 C C . GLY A 1 160 ? -20.703 1.264 -13.188 1.00 91.00 160 GLY A C 1
ATOM 1273 O O . GLY A 1 160 ? -21.898 1.528 -13.220 1.00 91.00 160 GLY A O 1
ATOM 1274 N N . ASN A 1 161 ? -20.020 1.185 -12.044 1.00 93.31 161 ASN A N 1
ATOM 1275 C CA . ASN A 1 161 ? -20.580 1.361 -10.702 1.00 93.31 161 ASN A CA 1
ATOM 1276 C C . ASN A 1 161 ? -19.553 2.052 -9.795 1.00 93.31 161 ASN A C 1
ATOM 1278 O O . ASN A 1 161 ? -18.386 2.185 -10.174 1.00 93.31 161 ASN A O 1
ATOM 1282 N N . ASN A 1 162 ? -19.963 2.424 -8.575 1.00 95.12 162 ASN A N 1
ATOM 1283 C CA . ASN A 1 162 ? -19.030 2.867 -7.533 1.00 95.12 162 ASN A CA 1
ATOM 1284 C C . ASN A 1 162 ? -17.867 1.878 -7.418 1.00 95.12 162 ASN A C 1
ATOM 1286 O O . ASN A 1 162 ? -18.090 0.669 -7.298 1.00 95.12 162 ASN A O 1
ATOM 1290 N N . THR A 1 163 ? -16.650 2.402 -7.494 1.00 96.56 163 THR A N 1
ATOM 1291 C CA . THR A 1 163 ? -15.431 1.606 -7.600 1.00 96.56 163 THR A CA 1
ATOM 1292 C C . THR A 1 163 ? -14.409 2.079 -6.582 1.00 96.56 163 THR A C 1
ATOM 1294 O O . THR A 1 163 ? -14.192 3.277 -6.412 1.00 96.56 163 THR A O 1
ATOM 1297 N N . ILE A 1 164 ? -13.759 1.124 -5.928 1.00 97.12 164 ILE A N 1
ATOM 1298 C CA . ILE A 1 164 ? -12.622 1.366 -5.053 1.00 97.12 164 ILE A CA 1
ATOM 1299 C C . ILE A 1 164 ? -11.369 0.765 -5.688 1.00 97.12 164 ILE A C 1
ATOM 1301 O O . ILE A 1 164 ? -11.308 -0.433 -5.972 1.00 97.12 164 ILE A O 1
ATOM 1305 N N . ILE A 1 165 ? -10.387 1.623 -5.956 1.00 97.81 165 ILE A N 1
ATOM 1306 C CA . ILE A 1 165 ? -9.079 1.243 -6.487 1.00 97.81 165 ILE A CA 1
ATOM 1307 C C . ILE A 1 165 ? -8.134 1.079 -5.301 1.00 97.81 165 ILE A C 1
ATOM 1309 O O . ILE A 1 165 ? -7.906 2.018 -4.536 1.00 97.81 165 ILE A O 1
ATOM 1313 N N . ILE A 1 166 ? -7.597 -0.126 -5.153 1.00 97.75 166 ILE A N 1
ATOM 1314 C CA . ILE A 1 166 ? -6.839 -0.550 -3.983 1.00 97.75 166 ILE A CA 1
ATOM 1315 C C . ILE A 1 166 ? -5.390 -0.813 -4.389 1.00 97.75 166 ILE A C 1
ATOM 1317 O O . ILE A 1 166 ? -5.105 -1.745 -5.145 1.00 97.75 166 ILE A O 1
ATOM 1321 N N . ARG A 1 167 ? -4.461 -0.024 -3.848 1.00 96.38 167 ARG A N 1
ATOM 1322 C CA . ARG A 1 167 ? -3.021 -0.287 -3.949 1.00 96.38 167 ARG A CA 1
ATOM 1323 C C . ARG A 1 167 ? -2.577 -1.215 -2.816 1.00 96.38 167 ARG A C 1
ATOM 1325 O O . ARG A 1 167 ? -2.929 -0.972 -1.660 1.00 96.38 167 ARG A O 1
ATOM 1332 N N . GLU A 1 168 ? -1.776 -2.242 -3.119 1.00 93.19 168 GLU A N 1
ATOM 1333 C CA . GLU A 1 168 ? -1.059 -2.995 -2.078 1.00 93.19 168 GLU A CA 1
ATOM 1334 C C . GLU A 1 168 ? 0.094 -2.128 -1.550 1.00 93.19 168 GLU A C 1
ATOM 1336 O O . GLU A 1 168 ? 1.117 -1.943 -2.201 1.00 93.19 168 GLU A O 1
ATOM 1341 N N . GLY A 1 169 ? -0.104 -1.549 -0.369 1.00 93.38 169 GLY A N 1
ATOM 1342 C CA . GLY A 1 169 ? 0.765 -0.538 0.224 1.00 93.38 169 GLY A CA 1
ATOM 1343 C C . GLY A 1 169 ? 0.043 0.788 0.468 1.00 93.38 169 GLY A C 1
ATOM 1344 O O . GLY A 1 169 ? -0.932 1.130 -0.195 1.00 93.38 169 GLY A O 1
ATOM 1345 N N . LEU A 1 170 ? 0.558 1.566 1.418 1.00 94.44 170 LEU A N 1
ATOM 1346 C CA . LEU A 1 170 ? 0.021 2.872 1.826 1.00 94.44 170 LEU A CA 1
ATOM 1347 C C . LEU A 1 170 ? 0.133 3.938 0.719 1.00 94.44 170 LEU A C 1
ATOM 1349 O O . LEU A 1 170 ? 1.033 3.852 -0.111 1.00 94.44 170 LEU A O 1
ATOM 1353 N N . LEU A 1 171 ? -0.719 4.970 0.713 1.00 95.88 171 LEU A N 1
ATOM 1354 C CA . LEU A 1 171 ? -0.776 6.016 -0.329 1.00 95.88 171 LEU A CA 1
ATOM 1355 C C . LEU A 1 171 ? 0.329 7.074 -0.169 1.00 95.88 171 LEU A C 1
ATOM 1357 O O . LEU A 1 171 ? 0.085 8.280 -0.115 1.00 95.88 171 LEU A O 1
ATOM 1361 N N . ARG A 1 172 ? 1.565 6.592 -0.075 1.00 92.12 172 ARG A N 1
ATOM 1362 C CA . ARG A 1 172 ? 2.777 7.361 0.188 1.00 92.12 172 ARG A CA 1
ATOM 1363 C C . ARG A 1 172 ? 3.992 6.649 -0.392 1.00 92.12 172 ARG A C 1
ATOM 1365 O O . ARG A 1 172 ? 4.010 5.421 -0.488 1.00 92.12 172 ARG A O 1
ATOM 1372 N N . THR A 1 173 ? 5.013 7.402 -0.783 1.00 91.19 173 THR A N 1
ATOM 1373 C CA . THR A 1 173 ? 6.193 6.834 -1.450 1.00 91.19 173 THR A CA 1
ATOM 1374 C C . THR A 1 173 ? 7.453 7.677 -1.248 1.00 91.19 173 THR A C 1
ATOM 1376 O O . THR A 1 173 ? 7.390 8.870 -0.995 1.00 91.19 173 THR A O 1
ATOM 1379 N N . LYS A 1 174 ? 8.633 7.055 -1.360 1.00 88.75 174 LYS A N 1
ATOM 1380 C CA . LYS A 1 174 ? 9.929 7.751 -1.539 1.00 88.75 174 LYS A CA 1
ATOM 1381 C C . LYS A 1 174 ? 10.432 7.676 -2.981 1.00 88.75 174 LYS A C 1
ATOM 1383 O O . LYS A 1 174 ? 11.461 8.264 -3.306 1.00 88.75 174 LYS A O 1
ATOM 1388 N N . SER A 1 175 ? 9.745 6.910 -3.819 1.00 91.88 175 SER A N 1
ATOM 1389 C CA . SER A 1 175 ? 10.159 6.599 -5.179 1.00 91.88 175 SER A CA 1
ATOM 1390 C C . SER A 1 175 ? 9.880 7.748 -6.130 1.00 91.88 175 SER A C 1
ATOM 1392 O O . SER A 1 175 ? 10.611 7.886 -7.097 1.00 91.88 175 SER A O 1
ATOM 1394 N N . ILE A 1 176 ? 8.895 8.600 -5.847 1.00 93.62 176 ILE A N 1
ATOM 1395 C CA . ILE A 1 176 ? 8.593 9.803 -6.631 1.00 93.62 176 ILE A CA 1
ATOM 1396 C C . ILE A 1 176 ? 9.144 11.024 -5.889 1.00 93.62 176 ILE A C 1
ATOM 1398 O O . ILE A 1 176 ? 9.026 11.119 -4.666 1.00 93.62 176 ILE A O 1
ATOM 1402 N N . LYS A 1 177 ? 9.761 11.963 -6.617 1.00 92.06 177 LYS A N 1
ATOM 1403 C CA . LYS A 1 177 ? 10.245 13.226 -6.040 1.00 92.06 177 LYS A CA 1
ATOM 1404 C C . LYS A 1 177 ? 9.108 13.941 -5.310 1.00 92.06 177 LYS A C 1
ATOM 1406 O O . LYS A 1 177 ? 8.018 14.103 -5.852 1.00 92.06 177 LYS A O 1
ATOM 1411 N N . ASN A 1 178 ? 9.399 14.449 -4.118 1.00 88.31 178 ASN A N 1
ATOM 1412 C CA . ASN A 1 178 ? 8.446 15.187 -3.286 1.00 88.31 178 ASN A CA 1
ATOM 1413 C C . ASN A 1 178 ? 7.924 16.488 -3.929 1.00 88.31 178 ASN A C 1
ATOM 1415 O O . ASN A 1 178 ? 6.940 17.036 -3.455 1.00 88.31 178 ASN A O 1
ATOM 1419 N N . THR A 1 179 ? 8.560 16.983 -4.992 1.00 89.06 179 THR A N 1
ATOM 1420 C CA . THR A 1 179 ? 8.074 18.109 -5.807 1.00 89.06 179 THR A CA 1
ATOM 1421 C C . THR A 1 179 ? 7.127 17.680 -6.931 1.00 89.06 179 THR A C 1
ATOM 1423 O O . THR A 1 179 ? 6.346 18.495 -7.403 1.00 89.06 179 THR A O 1
ATOM 1426 N N . LEU A 1 180 ? 7.183 16.418 -7.374 1.00 93.00 180 LEU A N 1
ATOM 1427 C CA . LEU A 1 180 ? 6.312 15.873 -8.427 1.00 93.00 180 LEU A CA 1
ATOM 1428 C C . LEU A 1 180 ? 5.088 15.162 -7.853 1.00 93.00 180 LEU A C 1
ATOM 1430 O O . LEU A 1 180 ? 4.014 15.208 -8.444 1.00 93.00 180 LEU A O 1
ATOM 1434 N N . PHE A 1 181 ? 5.232 14.522 -6.692 1.00 93.56 181 PHE A N 1
ATOM 1435 C CA . PHE A 1 181 ? 4.127 13.827 -6.041 1.00 93.56 181 PHE A CA 1
ATOM 1436 C C . PHE A 1 181 ? 2.902 14.730 -5.775 1.00 93.56 181 PHE A C 1
ATOM 1438 O O . PHE A 1 181 ? 1.797 14.265 -6.033 1.00 93.56 181 PHE A O 1
ATOM 1445 N N . PRO A 1 182 ? 3.039 16.017 -5.388 1.00 92.31 182 PRO A N 1
ATOM 1446 C CA . PRO A 1 182 ? 1.895 16.926 -5.273 1.00 92.31 182 PRO A CA 1
ATOM 1447 C C . PRO A 1 182 ? 1.120 17.134 -6.581 1.00 92.31 182 PRO A C 1
ATOM 1449 O O . PRO A 1 182 ? -0.102 17.264 -6.577 1.00 92.31 182 PRO A O 1
ATOM 1452 N N . ILE A 1 183 ? 1.825 17.144 -7.716 1.00 94.25 183 ILE A N 1
ATOM 1453 C CA . ILE A 1 183 ? 1.213 17.267 -9.046 1.00 94.25 183 ILE A CA 1
ATOM 1454 C C . ILE A 1 183 ? 0.440 15.985 -9.377 1.00 94.25 183 ILE A C 1
ATOM 1456 O O . ILE A 1 183 ? -0.680 16.049 -9.887 1.00 94.25 183 ILE A O 1
ATOM 1460 N N . LEU A 1 184 ? 1.016 14.823 -9.053 1.00 96.00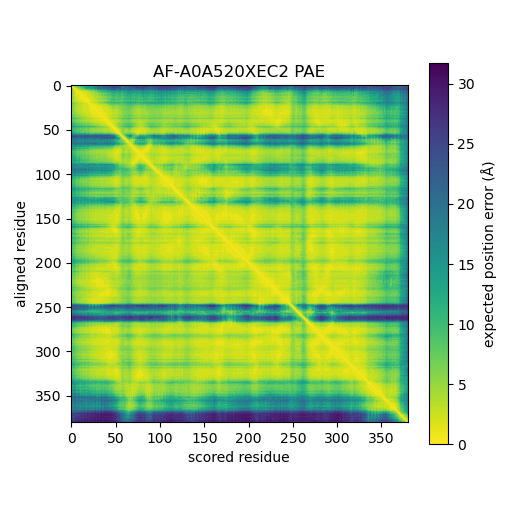 184 LEU A N 1
ATOM 1461 C CA . LEU A 1 184 ? 0.362 13.525 -9.212 1.00 96.00 184 LEU A CA 1
ATOM 1462 C C . LEU A 1 184 ? -0.894 13.404 -8.334 1.00 96.00 184 LEU A C 1
ATOM 1464 O O . LEU A 1 184 ? -1.945 13.029 -8.848 1.00 96.00 184 LEU A O 1
ATOM 1468 N N . ASP A 1 185 ? -0.802 13.761 -7.050 1.00 95.50 185 ASP A N 1
ATOM 1469 C CA . ASP A 1 185 ? -1.927 13.830 -6.105 1.00 95.50 185 ASP A CA 1
ATOM 1470 C C . ASP A 1 185 ? -3.077 14.658 -6.709 1.00 95.50 185 ASP A C 1
ATOM 1472 O O . ASP A 1 185 ? -4.182 14.142 -6.915 1.00 95.50 185 ASP A O 1
ATOM 1476 N N . LYS A 1 186 ? -2.785 15.900 -7.124 1.00 95.25 186 LYS A N 1
ATOM 1477 C CA . LYS A 1 186 ? -3.769 16.800 -7.742 1.00 95.25 186 LYS A CA 1
ATOM 1478 C C . LYS A 1 186 ? -4.450 16.162 -8.956 1.00 95.25 186 LYS A C 1
ATOM 1480 O O . LYS A 1 186 ? -5.678 16.167 -9.038 1.00 95.25 186 LYS A O 1
ATOM 1485 N N . LYS A 1 187 ? -3.680 15.558 -9.866 1.00 97.12 187 LYS A N 1
ATOM 1486 C CA . LYS A 1 187 ? -4.217 14.890 -11.065 1.00 97.12 187 LYS A CA 1
ATOM 1487 C C . LYS A 1 187 ? -5.078 13.670 -10.724 1.00 97.12 187 LYS A C 1
ATOM 1489 O O . LYS A 1 187 ? -6.102 13.455 -11.372 1.00 97.12 187 LYS A O 1
ATOM 1494 N N . ILE A 1 188 ? -4.697 12.881 -9.717 1.00 97.88 188 ILE A N 1
ATOM 1495 C CA . ILE A 1 188 ? -5.496 11.748 -9.224 1.00 97.88 188 ILE A CA 1
ATOM 1496 C C . ILE A 1 188 ? -6.840 12.255 -8.690 1.00 97.88 188 ILE A C 1
ATOM 1498 O O . ILE A 1 188 ? -7.895 11.773 -9.108 1.00 97.88 188 ILE A O 1
ATOM 1502 N N . LYS A 1 189 ? -6.813 13.270 -7.819 1.00 97.12 189 LYS A N 1
ATOM 1503 C CA . LYS A 1 189 ? -8.013 13.891 -7.249 1.00 97.12 189 LYS A CA 1
ATOM 1504 C C . LYS A 1 189 ? -8.947 14.430 -8.332 1.00 97.12 189 LYS A C 1
ATOM 1506 O O . LYS A 1 189 ? -10.146 14.150 -8.306 1.00 97.12 189 LYS A O 1
ATOM 1511 N N . GLU A 1 190 ? -8.410 15.174 -9.297 1.00 96.88 190 GLU A N 1
ATOM 1512 C CA . GLU A 1 190 ? -9.172 15.724 -10.425 1.00 96.88 190 GLU A CA 1
ATOM 1513 C C . GLU A 1 190 ? -9.879 14.622 -11.224 1.00 96.88 190 GLU A C 1
ATOM 1515 O O . GLU A 1 190 ? -11.061 14.760 -11.548 1.00 96.88 190 GLU A O 1
ATOM 1520 N N . LYS A 1 191 ? -9.207 13.491 -11.476 1.00 96.88 191 LYS A N 1
ATOM 1521 C CA . LYS A 1 191 ? -9.809 12.348 -12.176 1.00 96.88 191 LYS A CA 1
ATOM 1522 C C . LYS A 1 191 ? -10.920 11.669 -11.377 1.00 96.88 191 LYS A C 1
ATOM 1524 O O . LYS A 1 191 ? -11.952 11.321 -11.954 1.00 96.88 191 LYS A O 1
ATOM 1529 N N . CYS A 1 192 ? -10.770 11.522 -10.062 1.00 96.69 192 CYS A N 1
ATOM 1530 C CA . CYS A 1 192 ? -11.847 11.007 -9.209 1.00 96.69 192 CYS A CA 1
ATOM 1531 C C . CYS A 1 192 ? -13.081 11.929 -9.234 1.00 96.69 192 CYS A C 1
ATOM 1533 O O . CYS A 1 192 ? -14.213 11.459 -9.377 1.00 96.69 192 CYS A O 1
ATOM 1535 N N . ILE A 1 193 ? -12.867 13.248 -9.169 1.00 96.56 193 ILE A N 1
ATOM 1536 C CA . ILE A 1 193 ? -13.935 14.255 -9.274 1.00 96.56 193 ILE A CA 1
ATOM 1537 C C . ILE A 1 193 ? -14.614 14.194 -10.650 1.00 96.56 193 ILE A C 1
ATOM 1539 O O . ILE A 1 193 ? -15.841 14.273 -10.739 1.00 96.56 193 ILE A O 1
ATOM 1543 N N . GLU A 1 194 ? -13.843 14.008 -11.723 1.00 96.44 194 GLU A N 1
ATOM 1544 C CA . GLU A 1 194 ? -14.355 13.898 -13.090 1.00 96.44 194 GLU A CA 1
ATOM 1545 C C . GLU A 1 194 ? -15.359 12.740 -13.236 1.00 96.44 194 GLU A C 1
ATOM 1547 O O . GLU A 1 194 ? -16.431 12.928 -13.820 1.00 96.44 194 GLU A O 1
ATOM 1552 N N . HIS A 1 195 ? -15.073 11.563 -12.662 1.00 96.25 195 HIS A N 1
ATOM 1553 C CA . HIS A 1 195 ? -16.016 10.430 -12.657 1.00 96.25 195 HIS A CA 1
ATOM 1554 C C . HIS A 1 195 ? -17.329 10.770 -11.962 1.00 96.25 195 HIS A C 1
ATOM 1556 O O . HIS A 1 195 ? -18.412 10.464 -12.480 1.00 96.25 195 HIS A O 1
ATOM 1562 N N . LYS A 1 196 ? -17.245 11.467 -10.825 1.00 94.75 196 LYS A N 1
ATOM 1563 C CA . LYS A 1 196 ? -18.427 11.898 -10.081 1.00 94.75 196 LYS A CA 1
ATOM 1564 C C . LYS A 1 196 ? -19.269 12.880 -10.888 1.00 94.75 196 LYS A C 1
ATOM 1566 O O . LYS A 1 196 ? -20.484 12.725 -10.957 1.00 94.75 196 LYS A O 1
ATOM 1571 N N . GLN A 1 197 ? -18.637 13.853 -11.535 1.00 95.31 197 GLN A N 1
ATOM 1572 C CA . GLN A 1 197 ? -19.330 14.878 -12.314 1.00 95.31 197 GLN A CA 1
ATOM 1573 C C . GLN A 1 197 ? -19.938 14.330 -13.611 1.00 95.31 197 GLN A C 1
ATOM 1575 O O . GLN A 1 197 ? -21.067 14.676 -13.948 1.00 95.31 197 GLN A O 1
ATOM 1580 N N . LYS A 1 198 ? -19.212 13.473 -14.340 1.00 94.44 198 LYS A N 1
ATOM 1581 C CA . LYS A 1 198 ? -19.644 12.983 -15.658 1.00 94.44 198 LYS A CA 1
ATOM 1582 C C . LYS A 1 198 ? -20.602 11.799 -15.589 1.00 94.44 198 LYS A C 1
ATOM 1584 O O . LYS A 1 198 ? -21.469 11.679 -16.450 1.00 94.44 198 LYS A O 1
ATOM 1589 N N . ARG A 1 199 ? -20.429 10.904 -14.611 1.00 91.25 199 ARG A N 1
ATOM 1590 C CA . ARG A 1 199 ? -21.156 9.622 -14.549 1.00 91.25 199 ARG A CA 1
ATOM 1591 C C . ARG A 1 199 ? -21.930 9.412 -13.247 1.00 91.25 199 ARG A C 1
ATOM 1593 O O . ARG A 1 199 ? -22.630 8.415 -13.126 1.00 91.25 199 ARG A O 1
ATOM 1600 N N . ASN A 1 200 ? -21.830 10.333 -12.283 1.00 93.44 200 ASN A N 1
ATOM 1601 C CA . ASN A 1 200 ? -22.366 10.170 -10.926 1.00 93.44 200 ASN A CA 1
ATOM 1602 C C . ASN A 1 200 ? -21.861 8.896 -10.218 1.00 93.44 200 ASN A C 1
ATOM 1604 O O . ASN A 1 200 ? -22.557 8.305 -9.393 1.00 93.44 200 ASN A O 1
ATOM 1608 N N . ILE A 1 201 ? -20.630 8.491 -10.529 1.00 94.00 201 ILE A N 1
ATOM 1609 C CA . ILE A 1 201 ? -19.973 7.318 -9.955 1.00 94.00 201 ILE A CA 1
ATOM 1610 C C . ILE A 1 201 ? -18.853 7.791 -9.036 1.00 94.00 201 ILE A C 1
ATOM 1612 O O . ILE A 1 201 ? -18.054 8.644 -9.418 1.00 94.00 201 ILE A O 1
ATOM 1616 N N . ASN A 1 202 ? -18.796 7.238 -7.827 1.00 95.12 202 ASN A N 1
ATOM 1617 C CA . ASN A 1 202 ? -17.672 7.465 -6.928 1.00 95.12 202 ASN A CA 1
ATOM 1618 C C . ASN A 1 202 ? -16.530 6.517 -7.315 1.00 95.12 202 ASN A C 1
ATOM 1620 O O . ASN A 1 202 ? -16.725 5.299 -7.351 1.00 95.12 202 ASN A O 1
ATOM 1624 N N . VAL A 1 203 ? -15.354 7.078 -7.591 1.00 97.06 203 VAL A N 1
ATOM 1625 C CA . VAL A 1 203 ? -14.103 6.329 -7.741 1.00 97.06 203 VAL A CA 1
ATOM 1626 C C . VAL A 1 203 ? -13.190 6.762 -6.606 1.00 97.06 203 VAL A C 1
ATOM 1628 O O . VAL A 1 203 ? -12.745 7.907 -6.581 1.00 97.06 203 VAL A O 1
ATOM 1631 N N . ASN A 1 204 ? -12.962 5.870 -5.646 1.00 97.06 204 ASN A N 1
ATOM 1632 C CA . ASN A 1 204 ? -12.152 6.151 -4.464 1.00 97.06 204 ASN A CA 1
ATOM 1633 C C . ASN A 1 204 ? -10.816 5.410 -4.554 1.00 97.06 204 ASN A C 1
ATOM 1635 O O . ASN A 1 204 ? -10.762 4.272 -5.022 1.00 97.06 204 ASN A O 1
ATOM 1639 N N . VAL A 1 205 ? -9.743 6.049 -4.090 1.00 97.62 205 VAL A N 1
ATOM 1640 C CA . VAL A 1 205 ? -8.394 5.471 -4.063 1.00 97.62 205 VAL A CA 1
ATOM 1641 C C . VAL A 1 205 ? -7.993 5.212 -2.619 1.00 97.62 205 VAL A C 1
ATOM 1643 O O . VAL A 1 205 ? -8.077 6.105 -1.773 1.00 97.62 205 VAL A O 1
ATOM 1646 N N . VAL A 1 206 ? -7.540 3.991 -2.344 1.00 98.19 206 VAL A N 1
ATOM 1647 C CA . VAL A 1 206 ? -7.085 3.566 -1.017 1.00 98.19 206 VAL A CA 1
ATOM 1648 C C . VAL A 1 206 ? -5.798 2.760 -1.106 1.00 98.19 206 VAL A C 1
ATOM 1650 O O . VAL A 1 206 ? -5.533 2.070 -2.093 1.00 98.19 206 VAL A O 1
ATOM 1653 N N . GLY A 1 207 ? -4.994 2.839 -0.054 1.00 98.00 207 GLY A N 1
ATOM 1654 C CA . GLY A 1 207 ? -3.807 2.014 0.123 1.00 98.00 207 GLY A CA 1
ATOM 1655 C C . GLY A 1 207 ? -4.026 1.051 1.274 1.00 98.00 207 GLY A C 1
ATOM 1656 O O . GLY A 1 207 ? -4.363 1.488 2.368 1.00 98.00 207 GLY A O 1
ATOM 1657 N N . VAL A 1 208 ? -3.835 -0.248 1.061 1.00 97.88 208 VAL A N 1
ATOM 1658 C CA . VAL A 1 208 ? -3.982 -1.256 2.120 1.00 97.88 208 VAL A CA 1
ATOM 1659 C C . VAL A 1 208 ? -2.674 -2.012 2.254 1.00 97.88 208 VAL A C 1
ATOM 1661 O O . VAL A 1 208 ? -2.165 -2.560 1.277 1.00 97.88 208 VAL A O 1
ATOM 1664 N N . ALA A 1 209 ? -2.110 -2.035 3.458 1.00 95.25 209 ALA A N 1
ATOM 1665 C CA . ALA A 1 209 ? -0.834 -2.689 3.723 1.00 95.25 209 ALA A CA 1
ATOM 1666 C C . ALA A 1 209 ? -0.984 -3.807 4.760 1.00 95.25 209 ALA A C 1
ATOM 1668 O O . ALA A 1 209 ? -1.903 -3.804 5.573 1.00 95.25 209 ALA A O 1
ATOM 1669 N N . LYS A 1 210 ? -0.059 -4.772 4.740 1.00 93.19 210 LYS A N 1
ATOM 1670 C CA . LYS A 1 210 ? 0.023 -5.829 5.766 1.00 93.19 210 LYS A CA 1
ATOM 1671 C C . LYS A 1 210 ? 0.679 -5.323 7.052 1.00 93.19 210 LYS A C 1
ATOM 1673 O O . LYS A 1 210 ? 0.390 -5.820 8.131 1.00 93.19 210 LYS A O 1
ATOM 1678 N N . GLU A 1 211 ? 1.539 -4.314 6.930 1.00 90.94 211 GLU A N 1
ATOM 1679 C CA . GLU A 1 211 ? 2.286 -3.714 8.032 1.00 90.94 211 GLU A CA 1
ATOM 1680 C C . GLU A 1 211 ? 2.388 -2.193 7.856 1.00 90.94 211 GLU A C 1
ATOM 1682 O O . GLU A 1 211 ? 2.307 -1.658 6.749 1.00 90.94 211 GLU A O 1
ATOM 1687 N N . SER A 1 212 ? 2.585 -1.488 8.967 1.00 92.75 212 SER A N 1
ATOM 1688 C CA . SER A 1 212 ? 2.900 -0.059 9.031 1.00 92.75 212 SER A CA 1
ATOM 1689 C C . SER A 1 212 ? 3.727 0.216 10.287 1.00 92.75 212 SER A C 1
ATOM 1691 O O . SER A 1 212 ? 3.655 -0.538 11.257 1.00 92.75 212 SER A O 1
ATOM 1693 N N . ALA A 1 213 ? 4.485 1.316 10.324 1.00 91.19 213 ALA A N 1
ATOM 1694 C CA . ALA A 1 213 ? 5.256 1.659 11.525 1.00 91.19 213 ALA A CA 1
ATOM 1695 C C . ALA A 1 213 ? 4.352 1.815 12.764 1.00 91.19 213 ALA A C 1
ATOM 1697 O O . ALA A 1 213 ? 4.741 1.445 13.870 1.00 91.19 213 ALA A O 1
ATOM 1698 N N . VAL A 1 214 ? 3.130 2.321 12.562 1.00 93.19 214 VAL A N 1
ATOM 1699 C CA . VAL A 1 214 ? 2.119 2.492 13.611 1.00 93.19 214 VAL A CA 1
ATOM 1700 C C . VAL A 1 214 ? 1.673 1.151 14.167 1.00 93.19 214 VAL A C 1
ATOM 1702 O O . VAL A 1 214 ? 1.767 0.948 15.375 1.00 93.19 214 VAL A O 1
ATOM 1705 N N . ILE A 1 215 ? 1.220 0.220 13.320 1.00 92.94 215 ILE A N 1
ATOM 1706 C CA . ILE A 1 215 ? 0.721 -1.064 13.821 1.00 92.94 215 ILE A CA 1
ATOM 1707 C C . ILE A 1 215 ? 1.848 -1.894 14.434 1.00 92.94 215 ILE A C 1
ATOM 1709 O O . ILE A 1 215 ? 1.657 -2.461 15.505 1.00 92.94 215 ILE A O 1
ATOM 1713 N N . SER A 1 216 ? 3.048 -1.886 13.844 1.00 92.69 216 SER A N 1
ATOM 1714 C CA . SER A 1 216 ? 4.191 -2.627 14.383 1.00 92.69 216 SER A CA 1
ATOM 1715 C C . SER A 1 216 ? 4.565 -2.138 15.783 1.00 92.69 216 SER A C 1
ATOM 1717 O O . SER A 1 216 ? 4.780 -2.956 16.676 1.00 92.69 216 SER A O 1
ATOM 1719 N N . ARG A 1 217 ? 4.566 -0.817 16.017 1.00 93.06 217 ARG A N 1
ATOM 1720 C CA . ARG A 1 217 ? 4.908 -0.236 17.326 1.00 93.06 217 ARG A CA 1
ATOM 1721 C C . ARG A 1 217 ? 3.770 -0.292 18.338 1.00 93.06 217 ARG A C 1
ATOM 1723 O O . ARG A 1 217 ? 4.030 -0.510 19.516 1.00 93.06 217 ARG A O 1
ATOM 1730 N N . LEU A 1 218 ? 2.524 -0.101 17.912 1.00 95.00 218 LEU A N 1
ATOM 1731 C CA . LEU A 1 218 ? 1.368 -0.095 18.812 1.00 95.00 218 LEU A CA 1
ATOM 1732 C C . LEU A 1 218 ? 0.768 -1.481 19.055 1.00 95.00 218 LEU A C 1
ATOM 1734 O O . LEU A 1 218 ? -0.036 -1.603 19.972 1.00 95.00 218 LEU A O 1
ATOM 1738 N N . SER A 1 219 ? 1.134 -2.511 18.288 1.00 93.88 219 SER A N 1
ATOM 1739 C CA . SER A 1 219 ? 0.540 -3.859 18.343 1.00 93.88 219 SER A CA 1
ATOM 1740 C C . SER A 1 219 ? 0.331 -4.376 19.772 1.00 93.88 219 SER A C 1
ATOM 1742 O O . SER A 1 219 ? -0.793 -4.706 20.157 1.00 93.88 219 SER A O 1
ATOM 1744 N N . LEU A 1 220 ? 1.388 -4.366 20.591 1.00 94.62 220 LEU A N 1
ATOM 1745 C CA . LEU A 1 220 ? 1.329 -4.790 21.990 1.00 94.62 220 LEU A CA 1
ATOM 1746 C C . LEU A 1 220 ? 0.386 -3.907 22.821 1.00 94.62 220 LEU A C 1
ATOM 1748 O O . LEU A 1 220 ? -0.428 -4.421 23.584 1.00 94.62 220 LEU A O 1
ATOM 1752 N N . ALA A 1 221 ? 0.469 -2.585 22.669 1.00 97.00 221 ALA A N 1
ATOM 1753 C CA . ALA A 1 221 ? -0.368 -1.646 23.408 1.00 97.00 221 ALA A CA 1
ATOM 1754 C C . ALA A 1 221 ? -1.858 -1.793 23.052 1.00 97.00 221 ALA A C 1
ATOM 1756 O O . ALA A 1 221 ? -2.692 -1.896 23.948 1.00 97.00 221 ALA A O 1
ATOM 1757 N N . LEU A 1 222 ? -2.195 -1.894 21.762 1.00 97.06 222 LEU A N 1
ATOM 1758 C CA . LEU A 1 222 ? -3.565 -2.126 21.286 1.00 97.06 222 LEU A CA 1
ATOM 1759 C C . LEU A 1 222 ? -4.133 -3.440 21.838 1.00 97.06 222 LEU A C 1
ATOM 1761 O O . LEU A 1 222 ? -5.299 -3.494 22.242 1.00 97.06 222 LEU A O 1
ATOM 1765 N N . ALA A 1 223 ? -3.303 -4.487 21.884 1.00 95.62 223 ALA A N 1
ATOM 1766 C CA . ALA A 1 223 ? -3.678 -5.792 22.410 1.00 95.62 223 ALA A CA 1
ATOM 1767 C C . ALA A 1 223 ? -3.904 -5.776 23.930 1.00 95.62 223 ALA A C 1
ATOM 1769 O O . ALA A 1 223 ? -4.864 -6.397 24.393 1.00 95.62 223 ALA A O 1
ATOM 1770 N N . LEU A 1 224 ? -3.053 -5.082 24.696 1.00 96.56 224 LEU A N 1
ATOM 1771 C CA . LEU A 1 224 ? -3.175 -4.944 26.153 1.00 96.56 224 LEU A CA 1
ATOM 1772 C C . LEU A 1 224 ? -4.382 -4.087 26.553 1.00 96.56 224 LEU A C 1
ATOM 1774 O O . LEU A 1 224 ? -5.090 -4.435 27.495 1.00 96.56 224 LEU A O 1
ATOM 1778 N N . GLU A 1 225 ? -4.654 -3.010 25.813 1.00 97.62 225 GLU A N 1
ATOM 1779 C CA . GLU A 1 225 ? -5.783 -2.108 26.085 1.00 97.62 225 GLU A CA 1
ATOM 1780 C C . GLU A 1 225 ? -7.118 -2.593 25.499 1.00 97.62 225 GLU A C 1
ATOM 1782 O O . GLU A 1 225 ? -8.169 -1.977 25.713 1.00 97.62 225 GLU A O 1
ATOM 1787 N N . ASN A 1 226 ? -7.111 -3.740 24.813 1.00 96.88 226 ASN A N 1
ATOM 1788 C CA . ASN A 1 226 ? -8.281 -4.351 24.183 1.00 96.88 226 ASN A CA 1
ATOM 1789 C C . ASN A 1 226 ? -8.982 -3.417 23.177 1.00 96.88 226 ASN A C 1
ATOM 1791 O O . ASN A 1 226 ? -10.208 -3.420 23.094 1.00 96.88 226 ASN A O 1
ATOM 1795 N N . VAL A 1 227 ? -8.220 -2.609 22.431 1.00 97.88 227 VAL A N 1
ATOM 1796 C CA . VAL A 1 227 ? -8.762 -1.548 21.556 1.00 97.88 227 VAL A CA 1
ATOM 1797 C C . VAL A 1 227 ? -9.690 -2.113 20.480 1.00 97.88 227 VAL A C 1
ATOM 1799 O O . VAL A 1 227 ? -10.798 -1.624 20.291 1.00 97.88 227 VAL A O 1
ATOM 1802 N N . PHE A 1 228 ? -9.261 -3.194 19.826 1.00 97.62 228 PHE A N 1
ATOM 1803 C CA . PHE A 1 228 ? -9.993 -3.841 18.735 1.00 97.62 228 PHE A CA 1
ATOM 1804 C C . PHE A 1 228 ? -10.645 -5.174 19.138 1.00 97.62 228 PHE A C 1
ATOM 1806 O O . PHE A 1 228 ? -11.103 -5.910 18.271 1.00 97.62 228 PHE A O 1
ATOM 1813 N N . ARG A 1 229 ? -10.750 -5.499 20.438 1.00 95.75 229 ARG A N 1
ATOM 1814 C CA . ARG A 1 229 ? -11.393 -6.750 20.907 1.00 95.75 229 ARG A CA 1
ATOM 1815 C C . ARG A 1 229 ? -12.921 -6.656 20.941 1.00 95.75 229 ARG A C 1
ATOM 1817 O O . ARG A 1 229 ? -13.562 -7.004 21.931 1.00 95.75 229 ARG A O 1
ATOM 1824 N N . LEU A 1 230 ? -13.497 -6.132 19.867 1.00 95.94 230 LEU A N 1
ATOM 1825 C CA . LEU A 1 230 ? -14.928 -5.901 19.711 1.00 95.94 230 LEU A CA 1
ATOM 1826 C C . LEU A 1 230 ? -15.531 -6.995 18.815 1.00 95.94 230 LEU A C 1
ATOM 1828 O O . LEU A 1 230 ? -14.898 -7.362 17.822 1.00 95.94 230 LEU A O 1
ATOM 1832 N N . PRO A 1 231 ? -16.743 -7.502 19.112 1.00 96.62 231 PRO A N 1
ATOM 1833 C CA . PRO A 1 231 ? -17.381 -8.592 18.366 1.00 96.62 231 PRO A CA 1
ATOM 1834 C C . PRO A 1 231 ? -18.042 -8.104 17.059 1.00 96.62 231 PRO A C 1
ATOM 1836 O O . PRO A 1 231 ? -19.139 -8.526 16.699 1.00 96.62 231 PRO A O 1
ATOM 1839 N N . TYR A 1 232 ? -17.434 -7.117 16.404 1.00 97.06 232 TYR A N 1
ATOM 1840 C CA . TYR A 1 232 ? -17.903 -6.525 15.157 1.00 97.06 232 TYR A CA 1
ATOM 1841 C C . TYR A 1 232 ? -16.748 -5.835 14.415 1.00 97.06 232 TYR A C 1
ATOM 1843 O O . TYR A 1 232 ? -15.752 -5.470 15.053 1.00 97.06 232 TYR A O 1
ATOM 1851 N N . PRO A 1 233 ? -16.881 -5.615 13.095 1.00 98.19 233 PRO A N 1
ATOM 1852 C CA . PRO A 1 233 ? -15.935 -4.817 12.326 1.00 98.19 233 PRO A CA 1
ATOM 1853 C C . PRO A 1 233 ? -15.896 -3.372 12.829 1.00 98.19 233 PRO A C 1
ATOM 1855 O O . PRO A 1 233 ? -16.935 -2.772 13.124 1.00 98.19 233 PRO A O 1
ATOM 1858 N N . CYS A 1 234 ? -14.706 -2.795 12.935 1.00 98.50 234 CYS A N 1
ATOM 1859 C CA . CYS A 1 234 ? -14.519 -1.452 13.473 1.00 98.50 234 CYS A CA 1
ATOM 1860 C C . CYS A 1 234 ? -13.262 -0.784 12.925 1.00 98.50 234 CYS A C 1
ATOM 1862 O O . CYS A 1 234 ? -12.383 -1.430 12.355 1.00 98.50 234 CYS A O 1
ATOM 1864 N N . TYR A 1 235 ? -13.183 0.532 13.080 1.00 98.62 235 TYR A N 1
ATOM 1865 C CA . TYR A 1 235 ? -12.070 1.317 12.571 1.00 98.62 235 TYR A CA 1
ATOM 1866 C C . TYR A 1 235 ? -11.823 2.566 13.407 1.00 98.62 235 TYR A C 1
ATOM 1868 O O . TYR A 1 235 ? -12.683 3.010 14.165 1.00 98.62 235 TYR A O 1
ATOM 1876 N N . VAL A 1 236 ? -10.649 3.158 13.233 1.00 98.38 236 VAL A N 1
ATOM 1877 C CA . VAL A 1 236 ? -10.285 4.441 13.837 1.00 98.38 236 VAL A CA 1
ATOM 1878 C C . VAL A 1 236 ? -9.285 5.159 12.939 1.00 98.38 236 VAL A C 1
ATOM 1880 O O . VAL A 1 236 ? -8.419 4.519 12.336 1.00 98.38 236 VAL A O 1
ATOM 1883 N N . LYS A 1 237 ? -9.410 6.484 12.826 1.00 98.00 237 LYS A N 1
ATOM 1884 C CA . LYS A 1 237 ? -8.373 7.315 12.201 1.00 98.00 237 LYS A CA 1
ATOM 1885 C C . LYS A 1 237 ? -7.193 7.373 13.162 1.00 98.00 237 LYS A C 1
ATOM 1887 O O . LYS A 1 237 ? -7.397 7.621 14.344 1.00 98.00 237 LYS A O 1
ATOM 1892 N N . VAL A 1 238 ? -5.974 7.157 12.684 1.00 96.44 238 VAL A N 1
ATOM 1893 C CA . VAL A 1 238 ? -4.787 7.329 13.525 1.00 96.44 238 VAL A CA 1
ATOM 1894 C C . VAL A 1 238 ? -4.575 8.829 13.760 1.00 96.44 238 VAL A C 1
ATOM 1896 O O . VAL A 1 238 ? -4.471 9.576 12.787 1.00 96.44 238 VAL A O 1
ATOM 1899 N N . PRO A 1 239 ? -4.520 9.301 15.019 1.00 94.50 239 PRO A N 1
ATOM 1900 C CA . PRO A 1 239 ? -4.194 10.693 15.311 1.00 94.50 239 PRO A CA 1
ATOM 1901 C C . PRO A 1 239 ? -2.792 11.065 14.812 1.00 94.50 239 PRO A C 1
ATOM 1903 O O . PRO A 1 239 ? -1.849 10.293 15.008 1.00 94.50 239 PRO A O 1
ATOM 1906 N N . ASP A 1 240 ? -2.634 12.266 14.242 1.00 89.50 240 ASP A N 1
ATOM 1907 C CA . ASP A 1 240 ? -1.372 12.692 13.613 1.00 89.50 240 ASP A CA 1
ATOM 1908 C C . ASP A 1 240 ? -0.185 12.633 14.599 1.00 89.50 240 ASP A C 1
ATOM 1910 O O . ASP A 1 240 ? 0.903 12.196 14.234 1.00 89.50 240 ASP A O 1
ATOM 1914 N N . GLU A 1 241 ? -0.395 12.979 15.877 1.00 91.19 241 GLU A N 1
ATOM 1915 C CA . GLU A 1 241 ? 0.643 12.902 16.924 1.00 91.19 241 GLU A CA 1
ATOM 1916 C C . GLU A 1 241 ? 1.166 11.469 17.148 1.00 91.19 241 GLU A C 1
ATOM 1918 O O . GLU A 1 241 ? 2.347 11.261 17.432 1.00 91.19 241 GLU A O 1
ATOM 1923 N N . ILE A 1 242 ? 0.288 10.470 17.006 1.00 93.12 242 ILE A N 1
ATOM 1924 C CA . ILE A 1 242 ? 0.609 9.057 17.219 1.00 93.12 242 ILE A CA 1
ATOM 1925 C C . ILE A 1 242 ? 1.350 8.523 16.001 1.00 93.12 242 ILE A C 1
ATOM 1927 O O . ILE A 1 242 ? 2.356 7.823 16.142 1.00 93.12 242 ILE A O 1
ATOM 1931 N N . GLU A 1 243 ? 0.872 8.870 14.806 1.00 91.06 243 GLU A N 1
ATOM 1932 C CA . GLU A 1 243 ? 1.551 8.515 13.570 1.00 91.06 243 GLU A CA 1
ATOM 1933 C C . GLU A 1 243 ? 2.973 9.105 13.572 1.00 91.06 243 GLU A C 1
ATOM 1935 O O . GLU A 1 243 ? 3.940 8.361 13.400 1.00 91.06 243 GLU A O 1
ATOM 1940 N N . GLN A 1 244 ? 3.123 10.395 13.906 1.00 87.81 244 GLN A N 1
ATOM 1941 C CA . GLN A 1 244 ? 4.414 11.089 14.036 1.00 87.81 244 GLN A CA 1
ATOM 1942 C C . GLN A 1 244 ? 5.361 10.423 15.024 1.00 87.81 244 GLN A C 1
ATOM 1944 O O . GLN A 1 244 ? 6.539 10.249 14.721 1.00 87.81 244 GLN A O 1
ATOM 1949 N N . TYR A 1 245 ? 4.859 10.002 16.183 1.00 89.44 245 TYR A N 1
ATOM 1950 C CA . TYR A 1 245 ? 5.675 9.293 17.161 1.00 89.44 245 TYR A CA 1
ATOM 1951 C C . TYR A 1 245 ? 6.186 7.938 16.643 1.00 89.44 245 TYR A C 1
ATOM 1953 O O . TYR A 1 245 ? 7.278 7.489 17.004 1.00 89.44 245 TYR A O 1
ATOM 1961 N N . CYS A 1 246 ? 5.398 7.254 15.812 1.00 89.38 246 CYS A N 1
ATOM 1962 C CA . CYS A 1 246 ? 5.731 5.910 15.357 1.00 89.38 246 CYS A CA 1
ATOM 1963 C C . CYS A 1 246 ? 6.763 5.892 14.219 1.00 89.38 246 CYS A C 1
ATOM 1965 O O . CYS A 1 246 ? 7.589 4.971 14.175 1.00 89.38 246 CYS A O 1
ATOM 1967 N N . TYR A 1 247 ? 6.752 6.880 13.320 1.00 83.38 247 TYR A N 1
ATOM 1968 C CA . TYR A 1 247 ? 7.736 6.965 12.237 1.00 83.38 247 TYR A CA 1
ATOM 1969 C C . TYR A 1 247 ? 9.000 7.715 12.683 1.00 83.38 247 TYR A C 1
ATOM 1971 O O . TYR A 1 247 ? 8.976 8.892 13.012 1.00 83.38 247 TYR A O 1
ATOM 1979 N N . ASN A 1 248 ? 10.146 7.033 12.618 1.00 66.50 248 ASN A N 1
ATOM 1980 C CA . ASN A 1 248 ? 11.449 7.583 13.021 1.00 66.50 248 ASN A CA 1
ATOM 1981 C C . ASN A 1 248 ? 12.139 8.454 11.942 1.00 66.50 248 ASN A C 1
ATOM 1983 O O . ASN A 1 248 ? 13.255 8.914 12.170 1.00 66.50 248 ASN A O 1
ATOM 1987 N N . TYR A 1 249 ? 11.541 8.638 10.757 1.00 56.75 249 TYR A N 1
ATOM 1988 C CA . TYR A 1 249 ? 12.188 9.261 9.591 1.00 56.75 249 TYR A CA 1
ATOM 1989 C C . TYR A 1 249 ? 11.372 10.415 8.990 1.00 56.75 249 TYR A C 1
ATOM 1991 O O . TYR A 1 249 ? 10.152 10.410 9.073 1.00 56.75 249 TYR A O 1
ATOM 1999 N N . ASP A 1 250 ? 12.114 11.355 8.388 1.00 55.09 250 ASP A N 1
ATOM 2000 C CA . ASP A 1 250 ? 11.756 12.541 7.588 1.00 55.09 250 ASP A CA 1
ATOM 2001 C C . ASP A 1 250 ? 10.259 12.904 7.459 1.00 55.09 250 ASP A C 1
ATOM 2003 O O . ASP A 1 250 ? 9.446 12.129 6.952 1.00 55.09 250 ASP A O 1
ATOM 2007 N N . ARG A 1 251 ? 9.909 14.142 7.844 1.00 52.50 251 ARG A N 1
ATOM 2008 C CA . ARG A 1 251 ? 8.528 14.670 7.951 1.00 52.50 251 ARG A CA 1
ATOM 2009 C C . ARG A 1 251 ? 7.712 14.605 6.646 1.00 52.50 251 ARG A C 1
ATOM 2011 O O . ARG A 1 251 ? 6.500 14.785 6.665 1.00 52.50 251 ARG A O 1
ATOM 2018 N N . THR A 1 252 ? 8.356 14.311 5.520 1.00 53.19 252 THR A N 1
ATOM 2019 C CA . THR A 1 252 ? 7.756 14.206 4.180 1.00 53.19 252 THR A CA 1
ATOM 2020 C C . THR A 1 252 ? 6.684 13.115 4.045 1.00 53.19 252 THR A C 1
ATOM 2022 O O . THR A 1 252 ? 5.896 13.174 3.103 1.00 53.19 252 THR A O 1
ATOM 2025 N N . TRP A 1 253 ? 6.626 12.153 4.977 1.00 59.44 253 TRP A N 1
ATOM 2026 C CA . TRP A 1 253 ? 5.608 11.086 5.038 1.00 59.44 253 TRP A CA 1
ATOM 2027 C C . TRP A 1 253 ? 4.293 11.509 5.703 1.00 59.44 253 TRP A C 1
ATOM 2029 O O . TRP A 1 253 ? 3.311 10.773 5.608 1.00 59.44 253 TRP A O 1
ATOM 2039 N N . PHE A 1 254 ? 4.296 12.659 6.379 1.00 60.47 254 PHE A N 1
ATOM 2040 C CA . PHE A 1 254 ? 3.144 13.220 7.088 1.00 60.47 254 PHE A CA 1
ATOM 2041 C C . PHE A 1 254 ? 2.478 14.325 6.305 1.00 60.47 254 PHE A C 1
ATOM 2043 O O . PHE A 1 254 ? 1.255 14.355 6.227 1.00 60.47 254 PHE A O 1
ATOM 2050 N N . ASN A 1 255 ? 3.308 15.179 5.705 1.00 71.44 255 ASN A N 1
ATOM 2051 C CA . ASN A 1 255 ? 2.835 16.301 4.925 1.00 71.44 255 ASN A CA 1
ATOM 2052 C C . ASN A 1 255 ? 1.894 15.790 3.829 1.00 71.44 255 ASN A C 1
ATOM 2054 O O . ASN A 1 255 ? 2.236 14.893 3.058 1.00 71.44 255 ASN A O 1
ATOM 2058 N N . THR A 1 256 ? 0.709 16.375 3.787 1.00 72.44 256 THR A N 1
ATOM 2059 C CA . THR A 1 256 ? -0.307 16.170 2.752 1.00 72.44 256 THR A CA 1
ATOM 2060 C C . THR A 1 256 ? -0.731 17.538 2.236 1.00 72.44 256 THR A C 1
ATOM 2062 O O . THR A 1 256 ? -0.385 18.553 2.845 1.00 72.44 256 THR A O 1
ATOM 2065 N N . PHE A 1 257 ? -1.495 17.592 1.143 1.00 71.50 257 PHE A N 1
ATOM 2066 C CA . PHE A 1 257 ? -1.988 18.859 0.596 1.00 71.50 257 PHE A CA 1
ATOM 2067 C C . PHE A 1 257 ? -2.639 19.774 1.656 1.00 71.50 257 PHE A C 1
ATOM 2069 O O . PHE A 1 257 ? -2.360 20.968 1.686 1.00 71.50 257 PHE A O 1
ATOM 2076 N N . GLU A 1 258 ? -3.453 19.219 2.562 1.00 65.94 258 GLU A N 1
ATOM 2077 C CA . GLU A 1 258 ? -4.191 19.980 3.588 1.00 65.94 258 GLU A CA 1
ATOM 2078 C C . GLU A 1 258 ? -3.302 20.658 4.641 1.00 65.94 258 GLU A C 1
ATOM 2080 O O . GLU A 1 258 ? -3.737 21.595 5.308 1.00 65.94 258 GLU A O 1
ATOM 2085 N N . GLU A 1 259 ? -2.051 20.220 4.790 1.00 66.00 259 GLU A N 1
ATOM 2086 C CA . GLU A 1 259 ? -1.107 20.787 5.760 1.00 66.00 259 GLU A CA 1
ATOM 2087 C C . GLU A 1 259 ? -0.365 22.017 5.209 1.00 66.00 259 GLU A C 1
ATOM 2089 O O . GLU A 1 259 ? 0.296 22.739 5.960 1.00 66.00 259 GLU A O 1
ATOM 2094 N N . PHE A 1 260 ? -0.509 22.307 3.910 1.00 63.47 260 PHE A N 1
ATOM 2095 C CA . PHE A 1 260 ? 0.025 23.513 3.285 1.00 63.47 260 PHE A CA 1
ATOM 2096 C C . PHE A 1 260 ? -1.016 24.637 3.312 1.00 63.47 260 PHE A C 1
ATOM 2098 O O . PHE A 1 260 ? -1.944 24.682 2.513 1.00 63.47 260 PHE A O 1
ATOM 2105 N N . SER A 1 261 ? -0.819 25.604 4.206 1.00 48.75 261 SER A N 1
ATOM 2106 C CA . SER A 1 261 ? -1.652 26.807 4.355 1.00 48.75 261 SER A CA 1
ATOM 2107 C C . SER A 1 261 ? -1.244 27.983 3.438 1.00 48.75 261 SER A C 1
ATOM 2109 O O . SER A 1 261 ? -1.624 29.124 3.699 1.00 48.75 261 SER A O 1
ATOM 2111 N N . GLY A 1 262 ? -0.462 27.732 2.376 1.00 54.78 262 GLY A N 1
ATOM 2112 C CA . GLY A 1 262 ? 0.150 28.746 1.495 1.00 54.78 262 GLY A CA 1
ATOM 2113 C C . GLY A 1 262 ? -0.123 28.559 -0.009 1.00 54.78 262 GLY A C 1
ATOM 2114 O O . GLY A 1 262 ? -0.942 27.731 -0.397 1.00 54.78 262 GLY A O 1
ATOM 2115 N N . SER A 1 263 ? 0.559 29.342 -0.860 1.00 51.66 263 SER A N 1
ATOM 2116 C CA . SER A 1 263 ? 0.426 29.283 -2.327 1.00 51.66 263 SER A CA 1
ATOM 2117 C C . SER A 1 263 ? 0.822 27.912 -2.900 1.00 51.66 263 SER A C 1
ATOM 2119 O O . SER A 1 263 ? 1.747 27.269 -2.404 1.00 51.66 263 SER A O 1
ATOM 2121 N N . GLU A 1 264 ? 0.144 27.481 -3.975 1.00 57.72 264 GLU A N 1
ATOM 2122 C CA . GLU A 1 264 ? 0.368 26.183 -4.650 1.00 57.72 264 GLU A CA 1
ATOM 2123 C C . GLU A 1 264 ? 1.819 25.987 -5.155 1.00 57.72 264 GLU A C 1
ATOM 2125 O O . GLU A 1 264 ? 2.235 24.863 -5.418 1.00 57.72 264 GLU A O 1
ATOM 2130 N N . GLU A 1 265 ? 2.617 27.055 -5.257 1.00 53.88 265 GLU A N 1
ATOM 2131 C CA . GLU A 1 265 ? 3.886 27.079 -5.999 1.00 53.88 265 GLU A CA 1
ATOM 2132 C C . GLU A 1 265 ? 5.099 26.417 -5.310 1.00 53.88 265 GLU A C 1
ATOM 2134 O O . GLU A 1 265 ? 6.146 26.324 -5.936 1.00 53.88 265 GLU A O 1
ATOM 2139 N N . ASN A 1 266 ? 5.010 25.927 -4.064 1.00 61.03 266 ASN A N 1
ATOM 2140 C CA . ASN A 1 266 ? 6.162 25.317 -3.361 1.00 61.03 266 ASN A CA 1
ATOM 2141 C C . ASN A 1 266 ? 5.802 24.123 -2.453 1.00 61.03 266 ASN A C 1
ATOM 2143 O O . ASN A 1 266 ? 6.417 23.910 -1.403 1.00 61.03 266 ASN A O 1
ATOM 2147 N N . GLN A 1 267 ? 4.793 23.335 -2.825 1.00 76.25 267 GLN A N 1
ATOM 2148 C CA . GLN A 1 267 ? 4.422 22.155 -2.044 1.00 76.25 267 GLN A CA 1
ATOM 2149 C C . GLN A 1 267 ? 5.450 21.031 -2.221 1.00 76.25 267 GLN A C 1
ATOM 2151 O O . GLN A 1 267 ? 5.853 20.697 -3.334 1.00 76.25 267 GLN A O 1
ATOM 2156 N N . SER A 1 268 ? 5.885 20.446 -1.104 1.00 83.31 268 SER A N 1
ATOM 2157 C CA . SER A 1 268 ? 6.851 19.350 -1.096 1.00 83.31 268 SER A CA 1
ATOM 2158 C C . SER A 1 268 ? 6.424 18.274 -0.107 1.00 83.31 268 SER A C 1
ATOM 2160 O O . SER A 1 268 ? 6.591 18.415 1.108 1.00 83.31 268 SER A O 1
ATOM 2162 N N . TYR A 1 269 ? 5.837 17.202 -0.628 1.00 88.19 269 TYR A N 1
ATOM 2163 C CA . TYR A 1 269 ? 5.353 16.077 0.163 1.00 88.19 269 TYR A CA 1
ATOM 2164 C C . TYR A 1 269 ? 5.307 14.795 -0.661 1.00 88.19 269 TYR A C 1
ATOM 2166 O O . TYR A 1 269 ? 5.460 14.832 -1.877 1.00 88.19 269 TYR A O 1
ATOM 2174 N N . ALA A 1 270 ? 5.142 13.652 0.006 1.00 89.12 270 ALA A N 1
ATOM 2175 C CA . ALA A 1 270 ? 5.114 12.354 -0.663 1.00 89.12 270 ALA A CA 1
ATOM 2176 C C . ALA A 1 270 ? 4.060 11.390 -0.086 1.00 89.12 270 ALA A C 1
ATOM 2178 O O . ALA A 1 270 ? 4.205 10.170 -0.182 1.00 89.12 270 ALA A O 1
ATOM 2179 N N . SER A 1 271 ? 3.017 11.944 0.539 1.00 91.31 271 SER A N 1
ATOM 2180 C CA . SER A 1 271 ? 1.839 11.230 1.033 1.00 91.31 271 SER A CA 1
ATOM 2181 C C . SER A 1 271 ? 0.569 11.933 0.568 1.00 91.31 271 SER A C 1
ATOM 2183 O O . SER A 1 271 ? 0.477 13.154 0.655 1.00 91.31 271 SER A O 1
ATOM 2185 N N . MET A 1 272 ? -0.411 11.163 0.098 1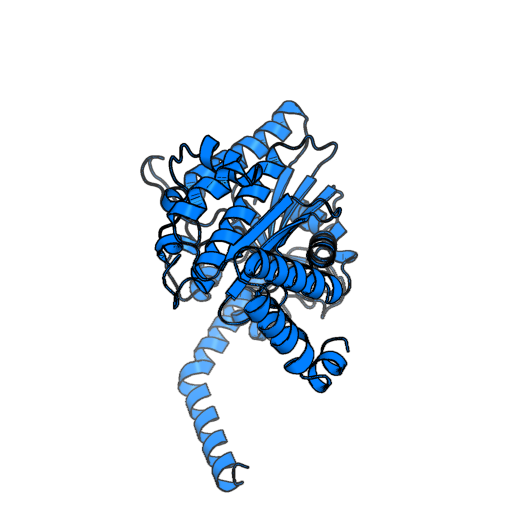.00 94.19 272 MET A N 1
ATOM 2186 C CA . MET A 1 272 ? -1.769 11.650 -0.183 1.00 94.19 272 MET A CA 1
ATOM 2187 C C . MET A 1 272 ? -2.818 10.965 0.701 1.00 94.19 272 MET A C 1
ATOM 2189 O O . MET A 1 272 ? -4.011 11.195 0.531 1.00 94.19 272 MET A O 1
ATOM 2193 N N . GLY A 1 273 ? -2.388 10.092 1.618 1.00 94.38 273 GLY A N 1
ATOM 2194 C CA . GLY A 1 273 ? -3.259 9.288 2.469 1.00 94.38 273 GLY A CA 1
ATOM 2195 C C . GLY A 1 273 ? -3.264 9.737 3.927 1.00 94.38 273 GLY A C 1
ATOM 2196 O O . GLY A 1 273 ? -2.237 10.153 4.464 1.00 94.38 273 GLY A O 1
ATOM 2197 N N . LYS A 1 274 ? -4.413 9.590 4.590 1.00 95.19 274 LYS A N 1
ATOM 2198 C CA . LYS A 1 274 ? -4.521 9.574 6.053 1.00 95.19 274 LYS A CA 1
ATOM 2199 C C . LYS A 1 274 ? -4.732 8.144 6.531 1.00 95.19 274 LYS A C 1
ATOM 2201 O O . LYS A 1 274 ? -5.557 7.421 5.970 1.00 95.19 274 LYS A O 1
ATOM 2206 N N . LEU A 1 275 ? -3.993 7.766 7.571 1.00 96.69 275 LEU A N 1
ATOM 2207 C CA . LEU A 1 275 ? -3.943 6.397 8.062 1.00 96.69 275 LEU A CA 1
ATOM 2208 C C . LEU A 1 275 ? -5.128 6.071 8.973 1.00 96.69 275 LEU A C 1
ATOM 2210 O O . LEU A 1 275 ? -5.457 6.803 9.907 1.00 96.69 275 LEU A O 1
ATOM 2214 N N . PHE A 1 276 ? -5.708 4.904 8.746 1.00 98.50 276 PHE A N 1
ATOM 2215 C CA . PHE A 1 276 ? -6.712 4.267 9.578 1.00 98.50 276 PHE A CA 1
ATOM 2216 C C . PHE A 1 276 ? -6.216 2.892 10.017 1.00 98.50 276 PHE A C 1
ATOM 2218 O O . PHE A 1 276 ? -5.496 2.209 9.288 1.00 98.50 276 PHE A O 1
ATOM 2225 N N . LEU A 1 277 ? -6.626 2.474 11.211 1.00 98.50 277 LEU A N 1
ATOM 2226 C CA . LEU A 1 277 ? -6.518 1.088 11.657 1.00 98.50 277 LEU A CA 1
ATOM 2227 C C . LEU A 1 277 ? -7.904 0.461 11.583 1.00 98.50 277 LEU A C 1
ATOM 2229 O O . LEU A 1 277 ? -8.861 1.018 12.126 1.00 98.50 277 LEU A O 1
ATOM 2233 N N . VAL A 1 278 ? -8.010 -0.673 10.893 1.00 98.50 278 VAL A N 1
ATOM 2234 C CA . VAL A 1 278 ? -9.299 -1.260 10.520 1.00 98.50 278 VAL A CA 1
ATOM 2235 C C . VAL A 1 278 ? -9.318 -2.748 10.834 1.00 98.50 278 VAL A C 1
ATOM 2237 O O . VAL A 1 278 ? -8.472 -3.494 10.353 1.00 98.50 278 VAL A O 1
ATOM 2240 N N . LYS A 1 279 ? -10.302 -3.193 11.614 1.00 98.19 279 LYS A N 1
ATOM 2241 C CA . LYS A 1 279 ? -10.626 -4.608 11.803 1.00 98.19 279 LYS A CA 1
ATOM 2242 C C . LYS A 1 279 ? -11.834 -4.940 10.936 1.00 98.19 279 LYS A C 1
ATOM 2244 O O . LYS A 1 279 ? -12.937 -4.475 11.227 1.00 98.19 279 LYS A O 1
ATOM 2249 N N . PHE A 1 280 ? -11.633 -5.714 9.872 1.00 97.94 280 PHE A N 1
ATOM 2250 C CA . PHE A 1 280 ? -12.721 -6.106 8.967 1.00 97.94 280 PHE A CA 1
ATOM 2251 C C . PHE A 1 280 ? -13.513 -7.322 9.475 1.00 97.94 280 PHE A C 1
ATOM 2253 O O . PHE A 1 280 ? -14.702 -7.445 9.183 1.00 97.94 280 PHE A O 1
ATOM 2260 N N . GLY A 1 281 ? -12.887 -8.183 10.273 1.00 96.19 281 GLY A N 1
ATOM 2261 C CA . GLY A 1 281 ? -13.539 -9.349 10.858 1.00 96.19 281 GLY A CA 1
ATOM 2262 C C . GLY A 1 281 ? -14.448 -9.014 12.049 1.00 96.19 281 GLY A C 1
ATOM 2263 O O . GLY A 1 281 ? -14.350 -7.946 12.671 1.00 96.19 281 GLY A O 1
ATOM 2264 N N . ASP A 1 282 ? -15.378 -9.913 12.369 1.00 95.31 282 ASP A N 1
ATOM 2265 C CA . ASP A 1 282 ? -16.314 -9.784 13.494 1.00 95.31 282 ASP A CA 1
ATOM 2266 C C . ASP A 1 282 ? -15.856 -10.505 14.774 1.00 95.31 282 ASP A C 1
ATOM 2268 O O . ASP A 1 282 ? -16.392 -10.255 15.853 1.00 95.31 282 ASP A O 1
ATOM 2272 N N . GLY A 1 283 ? -14.801 -11.305 14.701 1.00 95.56 283 GLY A N 1
ATOM 2273 C CA . GLY A 1 283 ? -14.126 -11.925 15.824 1.00 95.56 283 GLY A CA 1
ATOM 2274 C C . GLY A 1 283 ? -13.301 -10.927 16.653 1.00 95.56 283 GLY A C 1
ATOM 2275 O O . GLY A 1 283 ? -12.753 -9.946 16.138 1.00 95.56 283 GLY A O 1
ATOM 2276 N N . PRO A 1 284 ? -13.163 -11.158 17.971 1.00 95.06 284 PRO A N 1
ATOM 2277 C CA . PRO A 1 284 ? -12.396 -10.283 18.863 1.00 95.06 284 PRO A CA 1
ATOM 2278 C C . PRO A 1 284 ? -10.872 -10.373 18.671 1.00 95.06 284 PRO A C 1
ATOM 2280 O O . PRO A 1 284 ? -10.149 -9.546 19.226 1.00 95.06 284 PRO A O 1
ATOM 2283 N N . PHE A 1 285 ? -10.385 -11.375 17.935 1.00 93.81 285 PHE A N 1
ATOM 2284 C CA . PHE A 1 285 ? -8.960 -11.605 17.663 1.00 93.81 285 PHE A CA 1
ATOM 2285 C C . PHE A 1 285 ? -8.611 -11.492 16.177 1.00 93.81 285 PHE A C 1
ATOM 2287 O O . PHE A 1 285 ? -7.493 -11.827 15.788 1.00 93.81 285 PHE A O 1
ATOM 2294 N N . ASP A 1 286 ? -9.559 -11.024 15.368 1.00 95.56 286 ASP A N 1
ATOM 2295 C CA . ASP A 1 286 ? -9.347 -10.836 13.940 1.00 95.56 286 ASP A CA 1
ATOM 2296 C C . ASP A 1 286 ? -8.301 -9.741 13.698 1.00 95.56 286 ASP A C 1
ATOM 2298 O O . ASP A 1 286 ? -8.156 -8.816 14.513 1.00 95.56 286 ASP A O 1
ATOM 2302 N N . PRO A 1 287 ? -7.536 -9.849 12.601 1.00 95.56 287 PRO A N 1
ATOM 2303 C CA . PRO A 1 287 ? -6.429 -8.950 12.340 1.00 95.56 287 PRO A CA 1
ATOM 2304 C C . PRO A 1 287 ? -6.899 -7.508 12.125 1.00 95.56 287 PRO A C 1
ATOM 2306 O O . PRO A 1 287 ? -7.992 -7.228 11.630 1.00 95.56 287 PRO A O 1
ATOM 2309 N N . VAL A 1 288 ? -6.017 -6.582 12.493 1.00 97.25 288 VAL A N 1
ATOM 2310 C CA . VAL A 1 288 ? -6.175 -5.150 12.243 1.00 97.25 288 VAL A CA 1
ATOM 2311 C C . VAL A 1 288 ? -5.239 -4.777 11.107 1.00 97.25 288 VAL A C 1
ATOM 2313 O O . VAL A 1 288 ? -4.059 -5.120 11.141 1.00 97.25 288 VAL A O 1
ATOM 2316 N N . TRP A 1 289 ? -5.748 -4.049 10.123 1.00 97.75 289 TRP A N 1
ATOM 2317 C CA . TRP A 1 289 ? -5.005 -3.664 8.935 1.00 97.75 289 TRP A CA 1
ATOM 2318 C C . TRP A 1 289 ? -4.837 -2.146 8.853 1.00 97.75 289 TRP A C 1
ATOM 2320 O O . TRP A 1 289 ? -5.789 -1.405 9.123 1.00 97.75 289 TRP A O 1
ATOM 2330 N N . PRO A 1 290 ? -3.641 -1.660 8.484 1.00 97.88 290 PRO A N 1
ATOM 2331 C CA . PRO A 1 290 ? -3.437 -0.265 8.135 1.00 97.88 290 PRO A CA 1
ATOM 2332 C C . PRO A 1 290 ? -4.032 0.049 6.754 1.00 97.88 290 PRO A C 1
ATOM 2334 O O . PRO A 1 290 ? -3.720 -0.610 5.758 1.00 97.88 290 PRO A O 1
ATOM 2337 N N . VAL A 1 291 ? -4.861 1.091 6.703 1.00 98.56 291 VAL A N 1
ATOM 2338 C CA . VAL A 1 291 ? -5.518 1.573 5.484 1.00 98.56 291 VAL A CA 1
ATOM 2339 C C . VAL A 1 291 ? -5.299 3.074 5.344 1.00 98.56 291 VAL A C 1
ATOM 2341 O O . VAL A 1 291 ? -5.711 3.837 6.211 1.00 98.56 291 VAL A O 1
ATOM 2344 N N . ASP A 1 292 ? -4.690 3.507 4.248 1.00 97.81 292 ASP A N 1
ATOM 2345 C CA . ASP A 1 292 ? -4.661 4.911 3.853 1.00 97.81 292 ASP A CA 1
ATOM 2346 C C . ASP A 1 292 ? -5.893 5.234 3.004 1.00 9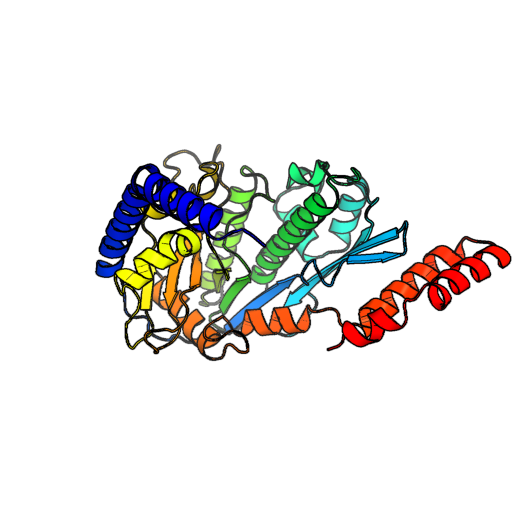7.81 292 ASP A C 1
ATOM 2348 O O . ASP A 1 292 ? -6.155 4.577 1.993 1.00 97.81 292 ASP A O 1
ATOM 2352 N N . ILE A 1 293 ? -6.609 6.288 3.387 1.00 98.06 293 ILE A N 1
ATOM 2353 C CA . ILE A 1 293 ? -7.665 6.903 2.576 1.00 98.06 293 ILE A CA 1
ATOM 2354 C C . ILE A 1 293 ? -7.133 8.224 2.049 1.00 98.06 293 ILE A C 1
ATOM 2356 O O . ILE A 1 293 ? -6.534 8.984 2.814 1.00 98.06 293 ILE A O 1
ATOM 2360 N N . ALA A 1 294 ? -7.346 8.493 0.761 1.00 96.44 294 ALA A N 1
ATOM 2361 C CA . ALA A 1 294 ? -6.952 9.759 0.164 1.00 96.44 294 ALA A CA 1
ATOM 2362 C C . ALA A 1 294 ? -7.515 10.946 0.961 1.00 96.44 294 ALA A C 1
ATOM 2364 O O . ALA A 1 294 ? -8.677 10.939 1.368 1.00 96.44 294 ALA A O 1
ATOM 2365 N N . VAL A 1 295 ? -6.686 11.959 1.196 1.00 94.75 295 VAL A N 1
ATOM 2366 C CA . VAL A 1 295 ? -6.963 13.063 2.129 1.00 94.75 295 VAL A CA 1
ATOM 2367 C C . VAL A 1 295 ? -8.294 13.759 1.823 1.00 94.75 295 VAL A C 1
ATOM 2369 O O . VAL A 1 295 ? -9.126 13.916 2.712 1.00 94.75 295 VAL A O 1
ATOM 2372 N N . TRP A 1 296 ? -8.557 14.053 0.547 1.00 94.81 296 TRP A N 1
ATOM 2373 C CA . TRP A 1 296 ? -9.796 14.704 0.097 1.00 94.81 296 TRP A CA 1
ATOM 2374 C C . TRP A 1 296 ? -11.063 13.843 0.229 1.00 94.81 296 TRP A C 1
ATOM 2376 O O . TRP A 1 296 ? -12.159 14.348 0.006 1.00 94.81 296 TRP A O 1
ATOM 2386 N N . ASP A 1 297 ? -10.925 12.560 0.559 1.00 95.50 297 ASP A N 1
ATOM 2387 C CA . ASP A 1 297 ? -12.018 11.599 0.719 1.00 95.50 297 ASP A CA 1
ATOM 2388 C C . ASP A 1 297 ? -12.197 11.148 2.182 1.00 95.50 297 ASP A C 1
ATOM 2390 O O . ASP A 1 297 ? -13.056 10.315 2.478 1.00 95.50 297 ASP A O 1
ATOM 2394 N N . VAL A 1 298 ? -11.430 11.710 3.125 1.00 95.81 298 VAL A N 1
ATOM 2395 C CA . VAL A 1 298 ? -11.472 11.340 4.553 1.00 95.81 298 VAL A CA 1
ATOM 2396 C C . VAL A 1 298 ? -12.856 11.545 5.175 1.00 95.81 298 VAL A C 1
ATOM 2398 O O . VAL A 1 298 ? -13.263 10.754 6.026 1.00 95.81 298 VAL A O 1
ATOM 2401 N N . GLU A 1 299 ? -13.617 12.551 4.738 1.00 95.62 299 GLU A N 1
ATOM 2402 C CA . GLU A 1 299 ? -14.999 12.761 5.198 1.00 95.62 299 GLU A CA 1
ATOM 2403 C C . GLU A 1 299 ? -15.919 11.575 4.854 1.00 95.62 299 GLU A C 1
ATOM 2405 O O . GLU A 1 299 ? -16.870 11.287 5.578 1.00 95.62 299 GLU A O 1
ATOM 2410 N N . ASN A 1 300 ? -15.584 10.824 3.800 1.00 96.50 300 ASN A N 1
ATOM 2411 C CA . ASN A 1 300 ? -16.306 9.642 3.337 1.00 96.50 300 ASN A CA 1
ATOM 2412 C C . ASN A 1 300 ? -15.719 8.323 3.881 1.00 96.50 300 ASN A C 1
ATOM 2414 O O . ASN A 1 300 ? -16.074 7.245 3.394 1.00 96.50 300 ASN A O 1
ATOM 2418 N N . ALA A 1 301 ? -14.837 8.375 4.889 1.00 97.69 301 ALA A N 1
ATOM 2419 C CA . ALA A 1 301 ? -14.089 7.212 5.369 1.00 97.69 301 ALA A CA 1
ATOM 2420 C C . ALA A 1 301 ? -14.971 6.016 5.768 1.00 97.69 301 ALA A C 1
ATOM 2422 O O . ALA A 1 301 ? -14.627 4.885 5.442 1.00 97.69 301 ALA A O 1
ATOM 2423 N N . GLU A 1 302 ? -16.118 6.231 6.427 1.00 97.06 302 GLU A N 1
ATOM 2424 C CA . GLU A 1 302 ? -17.025 5.129 6.804 1.00 97.06 302 GLU A CA 1
ATOM 2425 C C . GLU A 1 302 ? -17.514 4.351 5.572 1.00 97.06 302 GLU A C 1
ATOM 2427 O O . GLU A 1 302 ? -17.489 3.120 5.562 1.00 97.06 302 GLU A O 1
ATOM 2432 N N . MET A 1 303 ? -17.918 5.068 4.518 1.00 96.75 303 MET A N 1
ATOM 2433 C CA . MET A 1 303 ? -18.386 4.464 3.272 1.00 96.75 303 MET A CA 1
ATOM 2434 C C . MET A 1 303 ? -17.258 3.691 2.584 1.00 96.75 303 MET A C 1
ATOM 2436 O O . MET A 1 303 ? -17.446 2.536 2.214 1.00 96.75 303 MET A O 1
ATOM 2440 N N . ILE A 1 304 ? -16.085 4.311 2.442 1.00 97.75 304 ILE A N 1
ATOM 2441 C CA . ILE A 1 304 ? -14.921 3.731 1.755 1.00 97.75 304 ILE A CA 1
ATOM 2442 C C . ILE A 1 304 ? -14.429 2.473 2.478 1.00 97.75 304 ILE A C 1
ATOM 2444 O O . ILE A 1 304 ? -14.241 1.422 1.867 1.00 97.75 304 ILE A O 1
ATOM 2448 N N . LEU A 1 305 ? -14.268 2.542 3.801 1.00 98.44 305 LEU A N 1
ATOM 2449 C CA . LEU A 1 305 ? -13.858 1.387 4.597 1.00 98.44 305 LEU A CA 1
ATOM 2450 C C . LEU A 1 305 ? -14.919 0.291 4.584 1.00 98.44 305 LEU A C 1
ATOM 2452 O O . LEU A 1 305 ? -14.589 -0.890 4.622 1.00 98.44 305 LEU A O 1
ATOM 2456 N N . GLY A 1 306 ? -16.196 0.650 4.510 1.00 97.31 306 GLY A N 1
ATOM 2457 C CA . GLY A 1 306 ? -17.255 -0.337 4.424 1.00 97.31 306 GLY A CA 1
ATOM 2458 C C . GLY A 1 306 ? -17.387 -0.984 3.043 1.00 97.31 306 GLY A C 1
ATOM 2459 O O . GLY A 1 306 ? -17.830 -2.128 2.956 1.00 97.31 306 GLY A O 1
ATOM 2460 N N . GLN A 1 307 ? -16.949 -0.306 1.977 1.00 95.69 307 GLN A N 1
ATOM 2461 C CA . GLN A 1 307 ? -16.725 -0.917 0.663 1.00 95.69 307 GLN A CA 1
ATOM 2462 C C . GLN A 1 307 ? -15.562 -1.913 0.716 1.00 95.69 307 GLN A C 1
ATOM 2464 O O . GLN A 1 307 ? -15.703 -3.038 0.239 1.00 95.69 307 GLN A O 1
ATOM 2469 N N . LEU A 1 308 ? -14.450 -1.544 1.368 1.00 97.06 308 LEU A N 1
ATOM 2470 C CA . LEU A 1 308 ? -13.336 -2.467 1.620 1.00 97.06 308 LEU A CA 1
ATOM 2471 C C . LEU A 1 308 ? -13.757 -3.673 2.457 1.00 97.06 308 LEU A C 1
ATOM 2473 O O . LEU A 1 308 ? -13.334 -4.784 2.163 1.00 97.06 308 LEU A O 1
ATOM 2477 N N . LEU A 1 309 ? -14.610 -3.479 3.466 1.00 97.06 309 LEU A N 1
ATOM 2478 C CA . LEU A 1 309 ? -15.125 -4.554 4.313 1.00 97.06 309 LEU A CA 1
ATOM 2479 C C . LEU A 1 309 ? -15.799 -5.660 3.492 1.00 97.06 309 LEU A C 1
ATOM 2481 O O . LEU A 1 309 ? -15.651 -6.837 3.816 1.00 97.06 309 LEU A O 1
ATOM 2485 N N . HIS A 1 310 ? -16.537 -5.295 2.439 1.00 92.50 310 HIS A N 1
ATOM 2486 C CA . HIS A 1 310 ? -17.191 -6.270 1.570 1.00 92.50 310 HIS A CA 1
ATOM 2487 C C . HIS A 1 310 ? -16.180 -7.161 0.832 1.00 92.50 310 HIS A C 1
ATOM 2489 O O . HIS A 1 310 ? -16.383 -8.370 0.761 1.00 92.50 310 HIS A O 1
ATOM 2495 N N . ASP A 1 311 ? -15.083 -6.579 0.340 1.00 95.12 311 ASP A N 1
ATOM 2496 C CA . ASP A 1 311 ? -14.014 -7.304 -0.356 1.00 95.12 311 ASP A CA 1
ATOM 2497 C C . ASP A 1 311 ? -13.118 -8.101 0.612 1.00 95.12 311 ASP A C 1
ATOM 2499 O O . ASP A 1 311 ? -12.783 -9.258 0.365 1.00 95.12 311 ASP A O 1
ATOM 2503 N N . ALA A 1 312 ? -12.768 -7.512 1.757 1.00 96.44 312 ALA A N 1
ATOM 2504 C CA . ALA A 1 312 ? -11.859 -8.092 2.743 1.00 96.44 312 ALA A CA 1
ATOM 2505 C C . ALA A 1 312 ? -12.436 -9.312 3.470 1.00 96.44 312 ALA A C 1
ATOM 2507 O O . ALA A 1 312 ? -11.704 -10.261 3.743 1.00 96.44 312 ALA A O 1
ATOM 2508 N N . ARG A 1 313 ? -13.751 -9.340 3.727 1.00 93.06 313 ARG A N 1
ATOM 2509 C CA . ARG A 1 313 ? -14.432 -10.481 4.371 1.00 93.06 313 ARG A CA 1
ATOM 2510 C C . ARG A 1 313 ? -14.338 -11.787 3.588 1.00 93.06 313 ARG A C 1
ATOM 2512 O O . ARG A 1 313 ? -14.492 -12.857 4.164 1.00 93.06 313 ARG A O 1
ATOM 2519 N N . LEU A 1 314 ? -14.127 -11.701 2.277 1.00 91.06 314 LEU A N 1
ATOM 2520 C CA . LEU A 1 314 ? -13.952 -12.865 1.409 1.00 91.06 314 LEU A CA 1
ATOM 2521 C C . LEU A 1 314 ? -12.476 -13.270 1.271 1.00 91.06 314 LEU A C 1
ATOM 2523 O O . LEU A 1 314 ? -12.160 -14.196 0.526 1.00 91.06 314 LEU A O 1
ATOM 2527 N N . GLY A 1 315 ? -11.575 -12.571 1.963 1.00 92.00 315 GLY A N 1
ATOM 2528 C CA . GLY A 1 315 ? -10.139 -12.763 1.882 1.00 92.00 315 GLY A CA 1
ATOM 2529 C C . GLY A 1 315 ? -9.691 -14.156 2.317 1.00 92.00 315 GLY A C 1
ATOM 2530 O O . GLY A 1 315 ? -9.953 -14.595 3.435 1.00 92.00 315 GLY A O 1
ATOM 2531 N N . PHE A 1 316 ? -8.960 -14.835 1.435 1.00 89.19 316 PHE A N 1
ATOM 2532 C CA . PHE A 1 316 ? -8.281 -16.099 1.701 1.00 89.19 316 PHE A CA 1
ATOM 2533 C C . PHE A 1 316 ? -7.037 -16.208 0.800 1.00 89.19 316 PHE A C 1
ATOM 2535 O O . PHE A 1 316 ? -7.130 -15.861 -0.381 1.00 89.19 316 PHE A O 1
ATOM 2542 N N . PRO A 1 317 ? -5.881 -16.708 1.291 1.00 92.19 317 PRO A N 1
ATOM 2543 C CA . PRO A 1 317 ? -5.630 -17.331 2.599 1.00 92.19 317 PRO A CA 1
ATOM 2544 C C . PRO A 1 317 ? -5.336 -16.359 3.747 1.00 92.19 317 PRO A C 1
ATOM 2546 O O . PRO A 1 317 ? -5.224 -16.800 4.888 1.00 92.19 317 PRO A O 1
ATOM 2549 N N . ILE A 1 318 ? -5.181 -15.064 3.470 1.00 93.81 318 ILE A N 1
ATOM 2550 C CA . ILE A 1 318 ? -5.006 -14.040 4.501 1.00 93.81 318 ILE A CA 1
ATOM 2551 C C . ILE A 1 318 ? -6.411 -13.586 4.924 1.00 93.81 318 ILE A C 1
ATOM 2553 O O . ILE A 1 318 ? -7.080 -12.918 4.130 1.00 93.81 318 ILE A O 1
ATOM 2557 N N . PRO A 1 319 ? -6.892 -13.968 6.120 1.00 93.81 319 PRO A N 1
ATOM 2558 C CA . PRO A 1 319 ? -8.245 -13.641 6.551 1.00 93.81 319 PRO A CA 1
ATOM 2559 C C . PRO A 1 319 ? -8.408 -12.132 6.702 1.00 93.81 319 PRO A C 1
ATOM 2561 O O . PRO A 1 319 ? -7.474 -11.436 7.107 1.00 93.81 319 PRO A O 1
ATOM 2564 N N . ASP A 1 320 ? -9.602 -11.638 6.376 1.00 95.44 320 ASP A N 1
ATOM 2565 C CA . ASP A 1 320 ? -9.989 -10.236 6.546 1.00 95.44 320 ASP A CA 1
ATOM 2566 C C . ASP A 1 320 ? -9.076 -9.233 5.828 1.00 95.44 320 ASP A C 1
ATOM 2568 O O . ASP A 1 320 ? -9.062 -8.056 6.172 1.00 95.44 320 ASP A O 1
ATOM 2572 N N . PHE A 1 321 ? -8.310 -9.671 4.831 1.00 96.69 321 PHE A N 1
ATOM 2573 C CA . PHE A 1 321 ? -7.505 -8.816 3.964 1.00 96.69 321 PHE A CA 1
ATOM 2574 C C . PHE A 1 321 ? -8.152 -8.763 2.571 1.00 96.69 321 PHE A C 1
ATOM 2576 O O . PHE A 1 321 ? -8.612 -9.810 2.110 1.00 96.69 321 PHE A O 1
ATOM 2583 N N . PRO A 1 322 ? -8.189 -7.607 1.874 1.00 97.00 322 PRO A N 1
ATOM 2584 C CA . PRO A 1 322 ? -8.894 -7.456 0.595 1.00 97.00 322 PRO A CA 1
ATOM 2585 C C . PRO A 1 322 ? -8.659 -8.620 -0.377 1.00 97.00 322 PRO A C 1
ATOM 2587 O O . PRO A 1 322 ? -7.520 -8.876 -0.789 1.00 97.00 322 PRO A O 1
ATOM 2590 N N . LEU A 1 323 ? -9.727 -9.351 -0.722 1.00 96.31 323 LEU A N 1
ATOM 2591 C CA . LEU A 1 323 ? -9.667 -10.483 -1.644 1.00 96.31 323 LEU A CA 1
ATOM 2592 C C . LEU A 1 323 ? -9.113 -10.051 -3.000 1.00 96.31 323 LEU A C 1
ATOM 2594 O O . LEU A 1 323 ? -8.337 -10.793 -3.605 1.00 96.31 323 LEU A O 1
ATOM 2598 N N . SER A 1 324 ? -9.450 -8.847 -3.466 1.00 96.00 324 SER A N 1
ATOM 2599 C CA . SER A 1 324 ? -8.944 -8.353 -4.740 1.00 96.00 324 SER A CA 1
ATOM 2600 C C . SER A 1 324 ? -7.409 -8.338 -4.749 1.00 96.00 324 SER A C 1
ATOM 2602 O O . SER A 1 324 ? -6.799 -8.797 -5.717 1.00 96.00 324 SER A O 1
ATOM 2604 N N . ILE A 1 325 ? -6.752 -7.867 -3.672 1.00 96.12 325 ILE A N 1
ATOM 2605 C CA . ILE A 1 325 ? -5.280 -7.867 -3.544 1.00 96.12 325 ILE A CA 1
ATOM 2606 C C . ILE A 1 325 ? -4.754 -9.299 -3.578 1.00 96.12 325 ILE A C 1
ATOM 2608 O O . ILE A 1 325 ? -3.780 -9.579 -4.271 1.00 96.12 325 ILE A O 1
ATOM 2612 N N . GLN A 1 326 ? -5.406 -10.219 -2.869 1.00 94.69 326 GLN A N 1
ATOM 2613 C CA . GLN A 1 326 ? -4.982 -11.619 -2.832 1.00 94.69 326 GLN A CA 1
ATOM 2614 C C . GLN A 1 326 ? -5.092 -12.291 -4.208 1.00 94.69 326 GLN A C 1
ATOM 2616 O O . GLN A 1 326 ? -4.176 -13.014 -4.600 1.00 94.69 326 GLN A O 1
ATOM 2621 N N . ASN A 1 327 ? -6.140 -11.984 -4.978 1.00 95.69 327 ASN A N 1
ATOM 2622 C CA . ASN A 1 327 ? -6.297 -12.439 -6.360 1.00 95.69 327 ASN A CA 1
ATOM 2623 C C . ASN A 1 327 ? -5.212 -11.860 -7.273 1.00 95.69 327 ASN A C 1
ATOM 2625 O O . ASN A 1 327 ? -4.559 -12.607 -7.998 1.00 95.69 327 ASN A O 1
ATOM 2629 N N . ALA A 1 328 ? -4.971 -10.546 -7.205 1.00 94.38 328 ALA A N 1
ATOM 2630 C CA . ALA A 1 328 ? -3.915 -9.888 -7.972 1.00 94.38 328 ALA A CA 1
ATOM 2631 C C . ALA A 1 328 ? -2.538 -10.494 -7.654 1.00 94.38 328 ALA A C 1
ATOM 2633 O O . ALA A 1 328 ? -1.786 -10.846 -8.561 1.00 94.38 328 ALA A O 1
ATOM 2634 N N . HIS A 1 329 ? -2.242 -10.710 -6.371 1.00 91.56 329 HIS A N 1
ATOM 2635 C CA . HIS A 1 329 ? -1.023 -11.377 -5.923 1.00 91.56 329 HIS A CA 1
ATOM 2636 C C . HIS A 1 329 ? -0.933 -12.817 -6.453 1.00 91.56 329 HIS A C 1
ATOM 2638 O O . HIS A 1 329 ? 0.122 -13.239 -6.923 1.00 91.56 329 HIS A O 1
ATOM 2644 N N . GLY A 1 330 ? -2.040 -13.565 -6.425 1.00 91.12 330 GLY A N 1
ATOM 2645 C CA . GLY A 1 330 ? -2.142 -14.904 -7.002 1.00 91.12 330 GLY A CA 1
ATOM 2646 C C . GLY A 1 330 ? -1.816 -14.932 -8.496 1.00 91.12 330 GLY A C 1
ATOM 2647 O O . GLY A 1 330 ? -1.012 -15.757 -8.919 1.00 91.12 330 GLY A O 1
ATOM 2648 N N . HIS A 1 331 ? -2.370 -14.000 -9.276 1.00 92.56 331 HIS A N 1
ATOM 2649 C CA . HIS A 1 331 ? -2.097 -13.888 -10.711 1.00 92.56 331 HIS A CA 1
ATOM 2650 C C . HIS A 1 331 ? -0.693 -13.367 -11.027 1.00 92.56 331 HIS A C 1
ATOM 2652 O O . HIS A 1 331 ? -0.146 -13.698 -12.080 1.00 92.56 331 HIS A O 1
ATOM 2658 N N . ALA A 1 332 ? -0.115 -12.540 -10.152 1.00 89.94 332 ALA A N 1
ATOM 2659 C CA . ALA A 1 332 ? 1.210 -11.957 -10.329 1.00 89.94 332 ALA A CA 1
ATOM 2660 C C . ALA A 1 332 ? 2.342 -12.968 -10.081 1.00 89.94 332 ALA A C 1
ATOM 2662 O O . ALA A 1 332 ? 3.410 -12.834 -10.683 1.00 89.94 332 ALA A O 1
ATOM 2663 N N . LYS A 1 333 ? 2.121 -13.991 -9.244 1.00 87.75 333 LYS 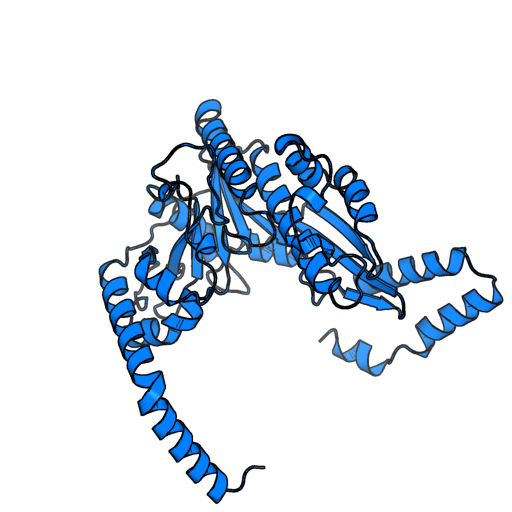A N 1
ATOM 2664 C CA . LYS A 1 333 ? 3.122 -15.030 -8.957 1.00 87.75 333 LYS A CA 1
ATOM 2665 C C . LYS A 1 333 ? 3.643 -15.685 -10.235 1.00 87.75 333 LYS A C 1
ATOM 2667 O O . LYS A 1 333 ? 2.866 -16.172 -11.047 1.00 87.75 333 LYS A O 1
ATOM 2672 N N . ILE A 1 334 ? 4.968 -15.736 -10.342 1.00 83.19 334 ILE A N 1
ATOM 2673 C CA . ILE A 1 334 ? 5.685 -16.519 -11.349 1.00 83.19 334 ILE A CA 1
ATOM 2674 C C . ILE A 1 334 ? 5.927 -17.906 -10.754 1.00 83.19 334 ILE A C 1
ATOM 2676 O O . ILE A 1 334 ? 6.495 -18.026 -9.663 1.00 83.19 334 ILE A O 1
ATOM 2680 N N . ASN A 1 335 ? 5.450 -18.946 -11.427 1.00 82.94 335 ASN A N 1
ATOM 2681 C CA . ASN A 1 335 ? 5.609 -20.328 -10.983 1.00 82.94 335 ASN A CA 1
ATOM 2682 C C . ASN A 1 335 ? 6.940 -20.938 -11.467 1.00 82.94 335 ASN A C 1
ATOM 2684 O O . ASN A 1 335 ? 7.642 -20.372 -12.302 1.00 82.94 335 ASN A O 1
ATOM 2688 N N . GLY A 1 336 ? 7.296 -22.116 -10.943 1.00 80.62 336 GLY A N 1
ATOM 2689 C CA . GLY A 1 336 ? 8.572 -22.766 -11.263 1.00 80.62 336 GLY A CA 1
ATOM 2690 C C . GLY A 1 336 ? 8.773 -23.062 -12.754 1.00 80.62 336 GLY A C 1
ATOM 2691 O O . GLY A 1 336 ? 9.888 -22.923 -13.242 1.00 80.62 336 GLY A O 1
ATOM 2692 N N . ILE A 1 337 ? 7.710 -23.404 -13.490 1.00 83.88 337 ILE A N 1
ATOM 2693 C CA . ILE A 1 337 ? 7.787 -23.682 -14.934 1.00 83.88 337 ILE A CA 1
ATOM 2694 C C . ILE A 1 337 ? 8.078 -22.392 -15.703 1.00 83.88 337 ILE A C 1
ATOM 2696 O O . ILE A 1 337 ? 8.931 -22.379 -16.583 1.00 83.88 337 ILE A O 1
ATOM 2700 N N . GLU A 1 338 ? 7.407 -21.293 -15.358 1.00 83.69 338 GLU A N 1
ATOM 2701 C CA . GLU A 1 338 ? 7.649 -19.988 -15.980 1.00 83.69 338 GLU A CA 1
ATOM 2702 C C . GLU A 1 338 ? 9.078 -19.500 -15.724 1.00 83.69 338 GLU A C 1
ATOM 2704 O O . GLU A 1 338 ? 9.719 -18.987 -16.640 1.00 83.69 338 GLU A O 1
ATOM 2709 N N . VAL A 1 339 ? 9.608 -19.712 -14.514 1.00 82.44 339 VAL A N 1
ATOM 2710 C CA . VAL A 1 339 ? 11.017 -19.420 -14.207 1.00 82.44 339 VAL A CA 1
ATOM 2711 C C . VAL A 1 339 ? 11.947 -20.224 -15.116 1.00 82.44 339 VAL A C 1
ATOM 2713 O O . VAL A 1 339 ? 12.848 -19.640 -15.714 1.00 82.44 339 VAL A O 1
ATOM 2716 N N . GLU A 1 340 ? 11.717 -21.532 -15.276 1.00 81.88 340 GLU A N 1
ATOM 2717 C CA . GLU A 1 340 ? 12.519 -22.368 -16.180 1.00 81.88 340 GLU A CA 1
ATOM 2718 C C . GLU A 1 340 ? 12.419 -21.904 -17.639 1.00 81.88 340 GLU A C 1
ATOM 2720 O O . GLU A 1 340 ? 13.433 -21.808 -18.323 1.00 81.88 340 GLU A O 1
ATOM 2725 N N . MET A 1 341 ? 11.226 -21.543 -18.114 1.00 86.06 341 MET A N 1
ATOM 2726 C CA . MET A 1 341 ? 11.047 -21.020 -19.471 1.00 86.06 341 MET A CA 1
ATOM 2727 C C . MET A 1 341 ? 11.825 -19.718 -19.690 1.00 86.06 341 MET A C 1
ATOM 2729 O O . MET A 1 341 ? 12.453 -19.544 -20.732 1.00 86.06 341 MET A O 1
ATOM 2733 N N . ILE A 1 342 ? 11.817 -18.804 -18.717 1.00 85.62 342 ILE A N 1
ATOM 2734 C CA . ILE A 1 342 ? 12.558 -17.543 -18.824 1.00 85.62 342 ILE A CA 1
ATOM 2735 C C . ILE A 1 342 ? 14.077 -17.789 -18.752 1.00 85.62 342 ILE A C 1
ATOM 2737 O O . ILE A 1 342 ? 14.825 -17.159 -19.503 1.00 85.62 342 ILE A O 1
ATOM 2741 N N . GLU A 1 343 ? 14.546 -18.713 -17.902 1.00 82.75 343 GLU A N 1
ATOM 2742 C CA . GLU A 1 343 ? 15.952 -19.158 -17.892 1.00 82.75 343 GLU A CA 1
ATOM 2743 C C . GLU A 1 343 ? 16.378 -19.695 -19.266 1.00 82.75 343 GLU A C 1
ATOM 2745 O O . GLU A 1 343 ? 17.453 -19.357 -19.766 1.00 82.75 343 GLU A O 1
ATOM 2750 N N . ASP A 1 344 ? 15.523 -20.491 -19.904 1.00 85.69 344 ASP A N 1
ATOM 2751 C CA . ASP A 1 344 ? 15.772 -21.070 -21.222 1.00 85.69 344 ASP A CA 1
ATOM 2752 C C . ASP A 1 344 ? 15.859 -19.988 -22.299 1.00 85.69 344 ASP A C 1
ATOM 2754 O O . ASP A 1 344 ? 16.829 -19.959 -23.059 1.00 85.69 344 ASP A O 1
ATOM 2758 N N . MET A 1 345 ? 14.919 -19.038 -22.304 1.00 88.12 345 MET A N 1
ATOM 2759 C CA . MET A 1 345 ? 14.936 -17.886 -23.212 1.00 88.12 345 MET A CA 1
ATOM 2760 C C . MET A 1 345 ? 16.201 -17.035 -23.039 1.00 88.12 345 MET A C 1
ATOM 2762 O O . MET A 1 345 ? 16.768 -16.554 -24.025 1.00 88.12 345 MET A O 1
ATOM 2766 N N . LEU A 1 346 ? 16.669 -16.860 -21.799 1.00 84.94 346 LEU A N 1
ATOM 2767 C CA . LEU A 1 346 ? 17.911 -16.147 -21.508 1.00 84.94 346 LEU A CA 1
ATOM 2768 C C . LEU A 1 346 ? 19.124 -16.882 -22.093 1.00 84.94 346 LEU A C 1
ATOM 2770 O O . LEU A 1 346 ? 19.958 -16.270 -22.762 1.00 84.94 346 LEU A O 1
ATOM 2774 N N . ILE A 1 347 ? 19.205 -18.195 -21.880 1.00 83.62 347 ILE A N 1
ATOM 2775 C CA . ILE A 1 347 ? 20.301 -19.035 -22.375 1.00 83.62 347 ILE A CA 1
ATOM 2776 C C . ILE A 1 347 ? 20.310 -19.090 -23.902 1.00 83.62 347 ILE A C 1
ATOM 2778 O O . ILE A 1 347 ? 21.377 -18.980 -24.509 1.00 83.62 347 ILE A O 1
ATOM 2782 N N . GLU A 1 348 ? 19.148 -19.207 -24.541 1.00 86.06 348 GLU A N 1
ATOM 2783 C CA . GLU A 1 348 ? 19.024 -19.121 -25.995 1.00 86.06 348 GLU A CA 1
ATOM 2784 C C . GLU A 1 348 ? 19.489 -17.760 -26.521 1.00 86.06 348 GLU A C 1
ATOM 2786 O O . GLU A 1 348 ? 20.212 -17.697 -27.517 1.00 86.06 348 GLU A O 1
ATOM 2791 N N . GLY A 1 349 ? 19.118 -16.671 -25.839 1.00 85.88 349 GLY A N 1
ATOM 2792 C CA . GLY A 1 349 ? 19.560 -15.316 -26.162 1.00 85.88 349 GLY A CA 1
ATOM 2793 C C . GLY A 1 349 ? 21.083 -15.175 -26.138 1.00 85.88 349 GLY A C 1
ATOM 2794 O O . GLY A 1 349 ? 21.662 -14.692 -27.110 1.00 85.88 349 GLY A O 1
ATOM 2795 N N . ILE A 1 350 ? 21.730 -15.664 -25.074 1.00 83.56 350 ILE A N 1
ATOM 2796 C CA . ILE A 1 350 ? 23.198 -15.687 -24.946 1.00 83.56 350 ILE A CA 1
ATOM 2797 C C . ILE A 1 350 ? 23.818 -16.578 -26.030 1.00 83.56 350 ILE A C 1
ATOM 2799 O O . ILE A 1 350 ? 24.803 -16.211 -26.659 1.00 83.56 350 ILE A O 1
ATOM 2803 N N . SER A 1 351 ? 23.228 -17.745 -26.289 1.00 84.94 351 SER A N 1
ATOM 2804 C CA . SER A 1 351 ? 23.782 -18.736 -27.217 1.00 84.94 351 SER A CA 1
ATOM 2805 C C . SER A 1 351 ? 23.801 -18.245 -28.666 1.00 84.94 351 SER A C 1
ATOM 2807 O O . SER A 1 351 ? 24.700 -18.611 -29.426 1.00 84.94 351 SER A O 1
ATOM 2809 N N . LYS A 1 352 ? 22.842 -17.403 -29.075 1.00 86.81 352 LYS A N 1
ATOM 2810 C CA . LYS A 1 352 ? 22.743 -16.893 -30.455 1.00 86.81 352 LYS A CA 1
ATOM 2811 C C . LYS A 1 352 ? 24.003 -16.165 -30.922 1.00 86.81 352 LYS A C 1
ATOM 2813 O O . LYS A 1 352 ? 24.330 -16.256 -32.103 1.00 86.81 352 LYS A O 1
ATOM 2818 N N . THR A 1 353 ? 24.722 -15.496 -30.025 1.00 83.69 353 THR A N 1
ATOM 2819 C CA . THR A 1 353 ? 25.910 -14.695 -30.361 1.00 83.69 353 THR A CA 1
ATOM 2820 C C . THR A 1 353 ? 27.225 -15.474 -30.293 1.00 83.69 353 THR A C 1
ATOM 2822 O O . THR A 1 353 ? 28.263 -14.918 -30.643 1.00 83.69 353 THR A O 1
ATOM 2825 N N . LEU A 1 354 ? 27.197 -16.748 -29.884 1.00 86.81 354 LEU A N 1
ATOM 2826 C CA . LEU A 1 354 ? 28.396 -17.548 -29.619 1.00 86.81 354 LEU A CA 1
ATOM 2827 C C . LEU A 1 354 ? 28.636 -18.652 -30.668 1.00 86.81 354 LEU A C 1
ATOM 2829 O O . LEU A 1 354 ? 27.671 -19.130 -31.275 1.00 86.81 354 LEU A O 1
ATOM 2833 N N . PRO A 1 355 ? 29.894 -19.097 -30.866 1.00 88.81 355 PRO A N 1
ATOM 2834 C CA . PRO A 1 355 ? 30.234 -20.278 -31.664 1.00 88.81 355 PRO A CA 1
ATOM 2835 C C . PRO A 1 355 ? 29.667 -21.584 -31.083 1.00 88.81 355 PRO A C 1
ATOM 2837 O O . PRO A 1 355 ? 29.464 -21.707 -29.874 1.00 88.81 355 PRO A O 1
ATOM 2840 N N . ASP A 1 356 ? 29.485 -22.608 -31.922 1.00 83.88 356 ASP A N 1
ATOM 2841 C CA . ASP A 1 356 ? 28.845 -23.876 -31.524 1.00 83.88 356 ASP A CA 1
ATOM 2842 C C . ASP A 1 356 ? 29.551 -24.606 -30.365 1.00 83.88 356 ASP A C 1
ATOM 2844 O O . ASP A 1 356 ? 28.883 -25.167 -29.495 1.00 83.88 356 ASP A O 1
ATOM 2848 N N . 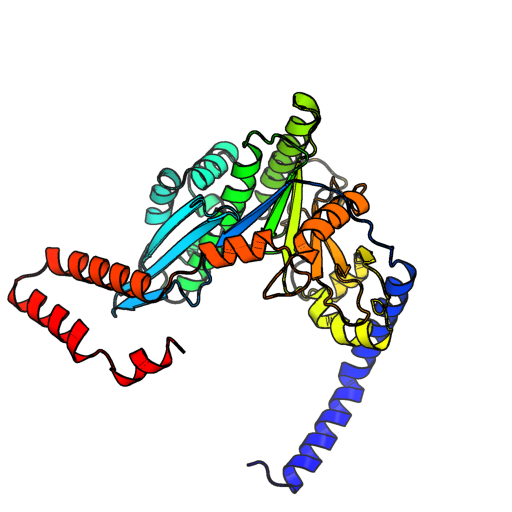SER A 1 357 ? 30.884 -24.536 -30.282 1.00 82.56 357 SER A N 1
ATOM 2849 C CA . SER A 1 357 ? 31.658 -25.118 -29.171 1.00 82.56 357 SER A CA 1
ATOM 2850 C C . SER A 1 357 ? 31.382 -24.446 -27.818 1.00 82.56 357 SER A C 1
ATOM 2852 O O . SER A 1 357 ? 31.427 -25.085 -26.765 1.00 82.56 357 SER A O 1
ATOM 2854 N N . GLU A 1 358 ? 31.081 -23.148 -27.827 1.00 85.12 358 GLU A N 1
ATOM 2855 C CA . GLU A 1 358 ? 30.760 -22.381 -26.619 1.00 85.12 358 GLU A CA 1
ATOM 2856 C C . GLU A 1 358 ? 29.292 -22.564 -26.223 1.00 85.12 358 GLU A C 1
ATOM 2858 O O . GLU A 1 358 ? 28.988 -22.703 -25.036 1.00 85.12 358 GLU A O 1
ATOM 2863 N N . ARG A 1 359 ? 28.389 -22.684 -27.208 1.00 83.50 359 ARG A N 1
ATOM 2864 C CA . ARG A 1 359 ? 26.981 -23.047 -26.974 1.00 83.50 359 ARG A CA 1
ATOM 2865 C C . ARG A 1 359 ? 26.865 -24.368 -26.221 1.00 83.50 359 ARG A C 1
ATOM 2867 O O . ARG A 1 359 ? 26.145 -24.445 -25.228 1.00 83.50 359 ARG A O 1
ATOM 2874 N N . GLU A 1 360 ? 27.608 -25.393 -26.645 1.00 81.38 360 GLU A N 1
ATOM 2875 C CA . GLU A 1 360 ? 27.620 -26.688 -25.956 1.00 81.38 360 GLU A CA 1
ATOM 2876 C C . GLU A 1 360 ? 28.058 -26.546 -24.488 1.00 81.38 360 GLU A C 1
ATOM 2878 O O . GLU A 1 360 ? 27.458 -27.141 -23.590 1.00 81.38 360 GLU A O 1
ATOM 2883 N N . SER A 1 361 ? 29.062 -25.705 -24.224 1.00 81.62 361 SER A N 1
ATOM 2884 C CA . SER A 1 361 ? 29.564 -25.444 -22.870 1.00 81.62 361 SER A CA 1
ATOM 2885 C C . SER A 1 361 ? 28.509 -24.787 -21.970 1.00 81.62 361 SER A C 1
ATOM 2887 O O . SER A 1 361 ? 28.360 -25.179 -20.811 1.00 81.62 361 SER A O 1
ATOM 2889 N N . ILE A 1 362 ? 27.716 -23.851 -22.501 1.00 81.25 362 ILE A N 1
ATOM 2890 C CA . ILE A 1 362 ? 26.614 -23.209 -21.766 1.00 81.25 362 ILE A CA 1
ATOM 2891 C C . ILE A 1 362 ? 25.512 -24.214 -21.431 1.00 81.25 362 ILE A C 1
ATOM 2893 O O . ILE A 1 362 ? 25.084 -24.294 -20.276 1.00 81.25 362 ILE A O 1
ATOM 2897 N N . TYR A 1 363 ? 25.080 -25.025 -22.402 1.00 79.56 363 TYR A N 1
ATOM 2898 C CA . TYR A 1 363 ? 24.069 -26.055 -22.153 1.00 79.56 363 TYR A CA 1
ATOM 2899 C C . TYR A 1 363 ? 24.561 -27.101 -21.146 1.00 79.56 363 TYR A C 1
ATOM 2901 O O . TYR A 1 363 ? 23.804 -27.513 -20.266 1.00 79.56 363 TYR A O 1
ATOM 2909 N N . ARG A 1 364 ? 25.843 -27.481 -21.200 1.00 77.81 364 ARG A N 1
ATOM 2910 C CA . ARG A 1 364 ? 26.462 -28.354 -20.192 1.00 77.81 364 ARG A CA 1
ATOM 2911 C C . ARG A 1 364 ? 26.396 -27.739 -18.799 1.00 77.81 364 ARG A C 1
ATOM 2913 O O . ARG A 1 364 ? 25.994 -28.433 -17.874 1.00 77.81 364 ARG A O 1
ATOM 2920 N N . ILE A 1 365 ? 26.726 -26.458 -18.630 1.00 77.88 365 ILE A N 1
ATOM 2921 C CA . ILE A 1 365 ? 26.602 -25.778 -17.330 1.00 77.88 365 ILE A CA 1
ATOM 2922 C C . ILE A 1 365 ? 25.143 -25.794 -16.862 1.00 77.88 365 ILE A C 1
ATOM 2924 O O . ILE A 1 365 ? 24.873 -26.238 -15.750 1.00 77.88 365 ILE A O 1
ATOM 2928 N N . LYS A 1 366 ? 24.188 -25.411 -17.714 1.00 75.31 366 LYS A N 1
ATOM 2929 C CA . LYS A 1 366 ? 22.756 -25.416 -17.375 1.00 75.31 366 LYS A CA 1
ATOM 2930 C C . LYS A 1 366 ? 22.283 -26.771 -16.836 1.00 75.31 366 LYS A C 1
ATOM 2932 O O . LYS A 1 366 ? 21.647 -26.829 -15.787 1.00 75.31 366 LYS A O 1
ATOM 2937 N N . TYR A 1 367 ? 22.586 -27.860 -17.544 1.00 74.50 367 TYR A N 1
ATOM 2938 C CA . TYR A 1 367 ? 22.042 -29.180 -17.216 1.00 74.50 367 TYR A CA 1
ATOM 2939 C C . TYR A 1 367 ? 22.879 -29.962 -16.192 1.00 74.50 367 TYR A C 1
ATOM 2941 O O . TYR A 1 367 ? 22.311 -30.747 -15.438 1.00 74.50 367 TYR A O 1
ATOM 2949 N N . LEU A 1 368 ? 24.200 -29.746 -16.120 1.00 66.50 368 LEU A N 1
ATOM 2950 C CA . LEU A 1 368 ? 25.101 -30.500 -15.234 1.00 66.50 368 LEU A CA 1
ATOM 2951 C C . LEU A 1 368 ? 25.371 -29.803 -13.891 1.00 66.50 368 LEU A C 1
ATOM 2953 O O . LEU A 1 368 ? 25.651 -30.491 -12.915 1.00 66.50 368 LEU A O 1
ATOM 2957 N N . HIS A 1 369 ? 25.273 -28.467 -13.805 1.00 61.53 369 HIS A N 1
ATOM 2958 C CA . HIS A 1 369 ? 25.396 -27.736 -12.529 1.00 61.53 369 HIS A CA 1
ATOM 2959 C C . HIS A 1 369 ? 24.072 -27.617 -11.758 1.00 61.53 369 HIS A C 1
ATOM 2961 O O . HIS A 1 369 ? 24.071 -27.127 -10.625 1.00 61.53 369 HIS A O 1
ATOM 2967 N N . ARG A 1 370 ? 22.940 -28.068 -12.322 1.00 60.09 370 ARG A N 1
ATOM 2968 C CA . ARG A 1 370 ? 21.669 -28.128 -11.589 1.00 60.09 370 ARG A CA 1
ATOM 2969 C C . ARG A 1 370 ? 21.819 -29.106 -10.424 1.00 60.09 370 ARG A C 1
ATOM 2971 O O . ARG A 1 370 ? 21.865 -30.319 -10.598 1.00 60.09 370 ARG A O 1
ATOM 2978 N N . ASN A 1 371 ? 21.885 -28.563 -9.212 1.00 54.28 371 ASN A N 1
ATOM 2979 C CA . ASN A 1 371 ? 21.844 -29.344 -7.987 1.00 54.28 371 ASN A CA 1
ATOM 2980 C C . ASN A 1 371 ? 20.457 -30.007 -7.886 1.00 54.28 371 ASN A C 1
ATOM 2982 O O . ASN A 1 371 ? 19.502 -29.395 -7.406 1.00 54.28 371 ASN A O 1
ATOM 2986 N N . LEU A 1 372 ? 20.337 -31.243 -8.384 1.00 51.19 372 LEU A N 1
ATOM 2987 C CA . LEU A 1 372 ? 19.090 -32.023 -8.449 1.00 51.19 372 LEU A CA 1
ATOM 2988 C C . LEU A 1 372 ? 18.384 -32.127 -7.086 1.00 51.19 372 LEU A C 1
ATOM 2990 O O . LEU A 1 372 ? 17.160 -32.216 -7.009 1.00 51.19 372 LEU A O 1
ATOM 2994 N N . THR A 1 373 ? 19.153 -32.047 -6.002 1.00 44.25 373 THR A N 1
ATOM 2995 C CA . THR A 1 373 ? 18.663 -32.011 -4.623 1.00 44.25 373 THR A CA 1
ATOM 2996 C C . THR A 1 373 ? 17.870 -30.736 -4.309 1.00 44.25 373 THR A C 1
ATOM 2998 O O . THR A 1 373 ? 16.860 -30.817 -3.624 1.00 44.25 373 THR A O 1
ATOM 3001 N N . GLY A 1 374 ? 18.244 -29.571 -4.849 1.00 50.34 374 GLY A N 1
ATOM 3002 C CA . GLY A 1 374 ? 17.532 -28.303 -4.624 1.00 50.34 374 GLY A CA 1
ATOM 3003 C C . GLY A 1 374 ? 16.221 -28.163 -5.410 1.00 50.34 374 GLY A C 1
ATOM 3004 O O . GLY A 1 374 ? 15.297 -27.499 -4.945 1.00 50.34 374 GLY A O 1
ATOM 3005 N N . ALA A 1 375 ? 16.106 -28.827 -6.565 1.00 49.59 375 ALA A N 1
ATOM 3006 C CA . ALA A 1 375 ? 14.893 -28.820 -7.391 1.00 49.59 375 ALA A CA 1
ATOM 3007 C C . ALA A 1 375 ? 13.725 -29.594 -6.747 1.00 49.59 375 ALA A C 1
ATOM 3009 O O . ALA A 1 375 ? 12.564 -29.251 -6.949 1.00 49.59 375 ALA A O 1
ATOM 3010 N N . ARG A 1 376 ? 14.024 -30.609 -5.921 1.00 41.75 376 ARG A N 1
ATOM 3011 C CA . ARG A 1 376 ? 13.010 -31.398 -5.200 1.00 41.75 376 ARG A CA 1
ATOM 3012 C C . ARG A 1 376 ? 12.371 -30.670 -4.014 1.00 41.75 376 ARG A C 1
ATOM 3014 O O . ARG A 1 376 ? 11.228 -30.969 -3.698 1.00 41.75 376 ARG A O 1
ATOM 3021 N N . TYR A 1 377 ? 13.082 -29.740 -3.373 1.00 41.12 377 TYR A N 1
ATOM 3022 C CA . TYR A 1 377 ? 12.619 -29.079 -2.141 1.00 41.12 377 TYR A CA 1
ATOM 3023 C C . TYR A 1 377 ? 12.110 -27.643 -2.339 1.00 41.12 377 TYR A C 1
ATOM 3025 O O . TYR A 1 377 ? 11.581 -27.069 -1.397 1.00 41.12 377 TYR A O 1
ATOM 3033 N N . LYS A 1 378 ? 12.238 -27.055 -3.538 1.00 42.94 378 LYS A N 1
ATOM 3034 C CA . LYS A 1 378 ? 11.675 -25.723 -3.850 1.00 42.94 378 LYS A CA 1
ATOM 3035 C C . LYS A 1 378 ? 10.193 -25.734 -4.254 1.00 42.94 378 LYS A C 1
ATOM 3037 O O . LYS A 1 378 ? 9.589 -24.672 -4.306 1.00 42.94 378 LYS A O 1
ATOM 3042 N N . ASN A 1 379 ? 9.629 -26.911 -4.528 1.00 40.47 379 ASN A N 1
ATOM 3043 C CA . ASN A 1 379 ? 8.235 -27.098 -4.946 1.00 40.47 379 ASN A CA 1
ATOM 3044 C C . ASN A 1 379 ? 7.360 -27.746 -3.849 1.00 40.47 379 ASN A C 1
ATOM 3046 O O . ASN A 1 379 ? 6.300 -28.279 -4.173 1.00 40.47 379 ASN A O 1
ATOM 3050 N N . ALA A 1 380 ? 7.822 -27.759 -2.592 1.00 34.19 380 ALA A N 1
ATOM 3051 C CA . ALA A 1 380 ? 7.103 -28.315 -1.441 1.00 34.19 380 ALA A CA 1
ATOM 3052 C C . ALA A 1 380 ? 6.617 -27.208 -0.503 1.00 34.19 380 ALA A C 1
ATOM 3054 O O . ALA A 1 380 ? 7.408 -26.265 -0.269 1.00 34.19 380 ALA A O 1
#